Protein AF-0000000082558695 (afdb_homodimer)

InterPro domains:
  IPR004045 Glutathione S-transferase, N-terminal [PF02798] (1-76)
  IPR004045 Glutathione S-transferase, N-terminal [PS50404] (1-82)
  IPR004046 Glutathione S-transferase, C-terminal [PF00043] (114-203)
  IPR010987 Glutathione S-transferase, C-terminal-like [PS50405] (90-215)
  IPR034347 Glutathione S-transferases Phi, C-terminal [cd03187] (92-207)
  IPR036249 Thioredoxin-like superfamily [SSF52833] (1-81)
  IPR036282 Glutathione S-transferase, C-terminal domain superfamily [SSF47616] (89-208)
  IPR040079 Glutathione transferase family [SFLDS00019] (1-212)

Structure (mmCIF, N/CA/C/O backbone):
data_AF-0000000082558695-model_v1
#
loop_
_entity.id
_entity.type
_entity.pdbx_description
1 polymer 'glutathione transferase'
#
loop_
_atom_site.group_PDB
_atom_site.id
_atom_site.type_symbol
_atom_site.label_atom_id
_atom_site.label_alt_id
_atom_site.label_comp_id
_atom_site.label_asym_id
_atom_site.label_entity_id
_atom_site.label_seq_id
_atom_site.pdbx_PDB_ins_code
_atom_site.Cartn_x
_atom_site.Cartn_y
_atom_site.Cartn_z
_atom_site.occupancy
_atom_site.B_iso_or_equiv
_atom_site.auth_seq_id
_atom_site.auth_comp_id
_atom_site.auth_asym_id
_atom_site.auth_atom_id
_atom_site.pdbx_PDB_model_num
ATOM 1 N N . MET A 1 1 ? 8.375 -28.141 7.137 1 71.88 1 MET A N 1
ATOM 2 C CA . MET A 1 1 ? 7.066 -28.047 7.773 1 71.88 1 MET A CA 1
ATOM 3 C C . MET A 1 1 ? 6.145 -27.125 6.98 1 71.88 1 MET A C 1
ATOM 5 O O . MET A 1 1 ? 6.613 -26.234 6.273 1 71.88 1 MET A O 1
ATOM 9 N N . ALA A 1 2 ? 4.77 -27.406 7.039 1 90.31 2 ALA A N 1
ATOM 10 C CA . ALA A 1 2 ? 3.795 -26.609 6.293 1 90.31 2 ALA A CA 1
ATOM 11 C C . ALA A 1 2 ? 3.707 -25.203 6.844 1 90.31 2 ALA A C 1
ATOM 13 O O . ALA A 1 2 ? 3.92 -24.969 8.039 1 90.31 2 ALA A O 1
ATOM 14 N N . MET A 1 3 ? 3.502 -24.188 5.957 1 98.06 3 MET A N 1
ATOM 15 C CA . MET A 1 3 ? 3.24 -22.812 6.387 1 98.06 3 MET A CA 1
ATOM 16 C C . MET A 1 3 ? 2 -22.75 7.273 1 98.06 3 MET A C 1
ATOM 18 O O . MET A 1 3 ? 1.035 -23.484 7.051 1 98.06 3 MET A O 1
ATOM 22 N N . LYS A 1 4 ? 2.096 -21.891 8.344 1 98.81 4 LYS A N 1
ATOM 23 C CA . LYS A 1 4 ? 0.948 -21.609 9.203 1 98.81 4 LYS A CA 1
ATOM 24 C C . LYS A 1 4 ? 0.427 -20.188 9 1 98.81 4 LYS A C 1
ATOM 26 O O . LYS A 1 4 ? 1.187 -19.234 9.086 1 98.81 4 LYS A O 1
ATOM 31 N N . LEU A 1 5 ? -0.828 -20.141 8.664 1 98.88 5 LEU A N 1
ATOM 32 C CA . LEU A 1 5 ? -1.494 -18.844 8.484 1 98.88 5 LEU A CA 1
ATOM 33 C C . LEU A 1 5 ? -2.463 -18.578 9.633 1 98.88 5 LEU A C 1
ATOM 35 O O . LEU A 1 5 ? -3.484 -19.25 9.766 1 98.88 5 LEU A O 1
ATOM 39 N N . TYR A 1 6 ? -2.141 -17.594 10.461 1 98.94 6 TYR A N 1
ATOM 40 C CA . TYR A 1 6 ? -2.998 -17.203 11.57 1 98.94 6 TYR A CA 1
ATOM 41 C C . TYR A 1 6 ? -4.031 -16.172 11.117 1 98.94 6 TYR A C 1
ATOM 43 O O . TYR A 1 6 ? -3.676 -15.141 10.547 1 98.94 6 TYR A O 1
ATOM 51 N N . GLY A 1 7 ? -5.258 -16.422 11.289 1 98.44 7 GLY A N 1
ATOM 52 C CA . GLY A 1 7 ? -6.344 -15.531 10.914 1 98.44 7 GLY A CA 1
ATOM 53 C C . GLY A 1 7 ? -7.707 -16.203 10.938 1 98.44 7 GLY A C 1
ATOM 54 O O . GLY A 1 7 ? -7.906 -17.172 11.672 1 98.44 7 GLY A O 1
ATOM 55 N N . VAL A 1 8 ? -8.68 -15.57 10.359 1 97.81 8 VAL A N 1
ATOM 56 C CA . VAL A 1 8 ? -10.016 -16.109 10.164 1 97.81 8 VAL A CA 1
ATOM 57 C C . VAL A 1 8 ? -10.43 -15.961 8.703 1 97.81 8 VAL A C 1
ATOM 59 O O . VAL A 1 8 ? -10.086 -14.969 8.055 1 97.81 8 VAL A O 1
ATOM 62 N N . PRO A 1 9 ? -11.133 -16.906 8.188 1 96.19 9 PRO A N 1
ATOM 63 C CA . PRO A 1 9 ? -11.445 -16.906 6.758 1 96.19 9 PRO A CA 1
ATOM 64 C C . PRO A 1 9 ? -12.25 -15.68 6.324 1 96.19 9 PRO A C 1
ATOM 66 O O . PRO A 1 9 ? -12.133 -15.234 5.18 1 96.19 9 PRO A O 1
ATOM 69 N N . MET A 1 10 ? -13.031 -15.078 7.215 1 96.06 10 MET A N 1
ATOM 70 C CA . MET A 1 10 ? -13.898 -13.969 6.828 1 96.06 10 MET A CA 1
ATOM 71 C C . MET A 1 10 ? -13.109 -12.672 6.73 1 96.06 10 MET A C 1
ATOM 73 O O . MET A 1 10 ? -13.594 -11.688 6.172 1 96.06 10 MET A O 1
ATOM 77 N N . SER A 1 11 ? -11.945 -12.672 7.355 1 97.31 11 SER A N 1
ATOM 78 C CA . SER A 1 11 ? -11.094 -11.5 7.254 1 97.31 11 SER A CA 1
ATOM 79 C C . SER A 1 11 ? -10.656 -11.25 5.812 1 97.31 11 SER A C 1
ATOM 81 O O . SER A 1 11 ? -10.125 -12.148 5.156 1 97.31 11 SER A O 1
ATOM 83 N N . THR A 1 12 ? -10.859 -10.055 5.332 1 97.94 12 THR A N 1
ATOM 84 C CA . THR A 1 12 ? -10.477 -9.703 3.967 1 97.94 12 THR A CA 1
ATOM 85 C C . THR A 1 12 ? -8.977 -9.906 3.752 1 97.94 12 THR A C 1
ATOM 87 O O . THR A 1 12 ? -8.562 -10.398 2.701 1 97.94 12 THR A O 1
ATOM 90 N N . CYS A 1 13 ? -8.18 -9.57 4.754 1 98.56 13 CYS A N 1
ATOM 91 C CA . CYS A 1 13 ? -6.734 -9.68 4.621 1 98.56 13 CYS A CA 1
ATOM 92 C C . CYS A 1 13 ? -6.289 -11.141 4.684 1 98.56 13 CYS A C 1
ATOM 94 O O . CYS A 1 13 ? -5.371 -11.539 3.967 1 98.56 13 CYS A O 1
ATOM 96 N N . THR A 1 14 ? -6.918 -11.922 5.535 1 98.69 14 THR A N 1
ATOM 97 C CA . THR A 1 14 ? -6.609 -13.352 5.59 1 98.69 14 THR A CA 1
ATOM 98 C C . THR A 1 14 ? -7.004 -14.039 4.289 1 98.69 14 THR A C 1
ATOM 100 O O . THR A 1 14 ? -6.234 -14.828 3.744 1 98.69 14 THR A O 1
ATOM 103 N N . SER A 1 15 ? -8.18 -13.719 3.787 1 98.5 15 SER A N 1
ATOM 104 C CA . SER A 1 15 ? -8.664 -14.344 2.561 1 98.5 15 SER A CA 1
ATOM 105 C C . SER A 1 15 ? -7.789 -13.969 1.369 1 98.5 15 SER A C 1
ATOM 107 O O . SER A 1 15 ? -7.613 -14.773 0.448 1 98.5 15 SER A O 1
ATOM 109 N N . ARG A 1 16 ? -7.23 -12.773 1.358 1 98.75 16 ARG A N 1
ATOM 110 C CA . ARG A 1 16 ? -6.281 -12.375 0.321 1 98.75 16 ARG A CA 1
ATOM 111 C C . ARG A 1 16 ? -5.098 -13.344 0.267 1 98.75 16 ARG A C 1
ATOM 113 O O . ARG A 1 16 ? -4.719 -13.805 -0.81 1 98.75 16 ARG A O 1
ATOM 120 N N . VAL A 1 17 ? -4.555 -13.641 1.4 1 98.88 17 VAL A N 1
ATOM 121 C CA . VAL A 1 17 ? -3.404 -14.531 1.499 1 98.88 17 VAL A CA 1
ATOM 122 C C . VAL A 1 17 ? -3.814 -15.953 1.121 1 98.88 17 VAL A C 1
ATOM 124 O O . VAL A 1 17 ? -3.1 -16.641 0.386 1 98.88 17 VAL A O 1
ATOM 127 N N . MET A 1 18 ? -4.996 -16.359 1.566 1 98.75 18 MET A N 1
ATOM 128 C CA . MET A 1 18 ? -5.473 -17.703 1.245 1 98.75 18 MET A CA 1
ATOM 129 C C . MET A 1 18 ? -5.664 -17.859 -0.259 1 98.75 18 MET A C 1
ATOM 131 O O . MET A 1 18 ? -5.293 -18.891 -0.829 1 98.75 18 MET A O 1
ATOM 135 N N . ALA A 1 19 ? -6.242 -16.875 -0.891 1 98.69 19 ALA A N 1
ATOM 136 C CA . ALA A 1 19 ? -6.406 -16.922 -2.342 1 98.69 19 ALA A CA 1
ATOM 137 C C . ALA A 1 19 ? -5.066 -17.125 -3.039 1 98.69 19 ALA A C 1
ATOM 139 O O . ALA A 1 19 ? -4.957 -17.922 -3.977 1 98.69 19 ALA A O 1
ATOM 140 N N . CYS A 1 20 ? -4.047 -16.406 -2.592 1 98.75 20 CYS A N 1
ATOM 141 C CA . CYS A 1 20 ? -2.707 -16.5 -3.158 1 98.75 20 CYS A CA 1
ATOM 142 C C . CYS A 1 20 ? -2.131 -17.906 -2.941 1 98.75 20 CYS A C 1
ATOM 144 O O . CYS A 1 20 ? -1.594 -18.5 -3.869 1 98.75 20 CYS A O 1
ATOM 146 N N . LEU A 1 21 ? -2.268 -18.406 -1.718 1 98.62 21 LEU A N 1
ATOM 147 C CA . LEU A 1 21 ? -1.756 -19.734 -1.384 1 98.62 21 LEU A CA 1
ATOM 148 C C . LEU A 1 21 ? -2.422 -20.812 -2.238 1 98.62 21 LEU A C 1
ATOM 150 O O . LEU A 1 21 ? -1.749 -21.703 -2.756 1 98.62 21 LEU A O 1
ATOM 154 N N . HIS A 1 22 ? -3.701 -20.688 -2.42 1 98.38 22 HIS A N 1
ATOM 155 C CA . HIS A 1 22 ? -4.434 -21.641 -3.248 1 98.38 22 HIS A CA 1
ATOM 156 C C . HIS A 1 22 ? -4.016 -21.531 -4.711 1 98.38 22 HIS A C 1
ATOM 158 O O . HIS A 1 22 ? -3.848 -22.547 -5.387 1 98.38 22 HIS A O 1
ATOM 164 N N . GLU A 1 23 ? -3.883 -20.297 -5.18 1 98.31 23 GLU A N 1
ATOM 165 C CA . GLU A 1 23 ? -3.482 -20.094 -6.566 1 98.31 23 GLU A CA 1
ATOM 166 C C . GLU A 1 23 ? -2.119 -20.719 -6.844 1 98.31 23 GLU A C 1
ATOM 168 O O . GLU A 1 23 ? -1.857 -21.188 -7.957 1 98.31 23 GLU A O 1
ATOM 173 N N . LYS A 1 24 ? -1.271 -20.734 -5.836 1 98.12 24 LYS A N 1
ATOM 174 C CA . LYS A 1 24 ? 0.089 -21.25 -5.984 1 98.12 24 LYS A CA 1
ATOM 175 C C . LYS A 1 24 ? 0.154 -22.734 -5.68 1 98.12 24 LYS A C 1
ATOM 177 O O . LYS A 1 24 ? 1.194 -23.375 -5.867 1 98.12 24 LYS A O 1
ATOM 182 N N . GLY A 1 25 ? -0.916 -23.25 -5.195 1 97 25 GLY A N 1
ATOM 183 C CA . GLY A 1 25 ? -0.945 -24.656 -4.832 1 97 25 GLY A CA 1
ATOM 184 C C . GLY A 1 25 ? -0.106 -24.969 -3.609 1 97 25 GLY A C 1
ATOM 185 O O . GLY A 1 25 ? 0.414 -26.078 -3.479 1 97 25 GLY A O 1
ATOM 186 N N . ALA A 1 26 ? 0.075 -24.031 -2.795 1 97.12 26 ALA A N 1
ATOM 187 C CA . ALA A 1 26 ? 0.913 -24.203 -1.611 1 97.12 26 ALA A CA 1
ATOM 188 C C . ALA A 1 26 ? 0.121 -24.828 -0.464 1 97.12 26 ALA A C 1
ATOM 190 O O . ALA A 1 26 ? -1.045 -24.484 -0.251 1 97.12 26 ALA A O 1
ATOM 191 N N . ASP A 1 27 ? 0.733 -25.734 0.207 1 96.06 27 ASP A N 1
ATOM 192 C CA . ASP A 1 27 ? 0.145 -26.297 1.418 1 96.06 27 ASP A CA 1
ATOM 193 C C . ASP A 1 27 ? 0.304 -25.344 2.6 1 96.06 27 ASP A C 1
ATOM 195 O O . ASP A 1 27 ? 1.358 -24.734 2.77 1 96.06 27 ASP A O 1
ATOM 199 N N . PHE A 1 28 ? -0.799 -25.266 3.324 1 98.12 28 PHE A N 1
ATOM 200 C CA . PHE A 1 28 ? -0.736 -24.438 4.527 1 98.12 28 PHE A CA 1
ATOM 201 C C . PHE A 1 28 ? -1.778 -24.891 5.547 1 98.12 28 PHE A C 1
ATOM 203 O O . PHE A 1 28 ? -2.738 -25.578 5.195 1 98.12 28 PHE A O 1
ATOM 210 N N . GLU A 1 29 ? -1.526 -24.578 6.762 1 98.38 29 GLU A N 1
ATOM 211 C CA . GLU A 1 29 ? -2.469 -24.75 7.863 1 98.38 29 GLU A CA 1
ATOM 212 C C . GLU A 1 29 ? -3.061 -23.422 8.297 1 98.38 29 GLU A C 1
ATOM 214 O O . GLU A 1 29 ? -2.324 -22.484 8.602 1 98.38 29 GLU A O 1
ATOM 219 N N . LEU A 1 30 ? -4.379 -23.312 8.312 1 98.12 30 LEU A N 1
ATOM 220 C CA . LEU A 1 30 ? -5.035 -22.141 8.883 1 98.12 30 LEU A CA 1
ATOM 221 C C . LEU A 1 30 ? -5.199 -22.281 10.391 1 98.12 30 LEU A C 1
ATOM 223 O O . LEU A 1 30 ? -5.809 -23.25 10.859 1 98.12 30 LEU A O 1
ATOM 227 N N . VAL A 1 31 ? -4.629 -21.406 11.133 1 98.62 31 VAL A N 1
ATOM 228 C CA . VAL A 1 31 ? -4.723 -21.375 12.586 1 98.62 31 VAL A CA 1
ATOM 229 C C . VAL A 1 31 ? -5.68 -20.266 13.023 1 98.62 31 VAL A C 1
ATOM 231 O O . VAL A 1 31 ? -5.336 -19.078 12.977 1 98.62 31 VAL A O 1
ATOM 234 N N . PRO A 1 32 ? -6.832 -20.625 13.477 1 98.12 32 PRO A N 1
ATOM 235 C CA . PRO A 1 32 ? -7.832 -19.609 13.805 1 98.12 32 PRO A CA 1
ATOM 236 C C . PRO A 1 32 ? -7.395 -18.703 14.945 1 98.12 32 PRO A C 1
ATOM 238 O O . PRO A 1 32 ? -6.762 -19.156 15.898 1 98.12 32 PRO A O 1
ATOM 241 N N . VAL A 1 33 ? -7.637 -17.453 14.781 1 98.38 33 VAL A N 1
ATOM 242 C CA . VAL A 1 33 ? -7.445 -16.438 15.805 1 98.38 33 VAL A CA 1
ATOM 243 C C . VAL A 1 33 ? -8.797 -15.969 16.328 1 98.38 33 VAL A C 1
ATOM 245 O O . VAL A 1 33 ? -9.68 -15.586 15.555 1 98.38 33 VAL A O 1
ATOM 248 N N . ASN A 1 34 ? -9.039 -16.016 17.641 1 97.69 34 ASN A N 1
ATOM 249 C CA . ASN A 1 34 ? -10.305 -15.602 18.234 1 97.69 34 ASN A CA 1
ATOM 250 C C . ASN A 1 34 ? -10.367 -14.086 18.422 1 97.69 34 ASN A C 1
ATOM 252 O O . ASN A 1 34 ? -9.977 -13.562 19.453 1 97.69 34 ASN A O 1
ATOM 256 N N . LEU A 1 35 ? -10.969 -13.445 17.469 1 95.19 35 LEU A N 1
ATOM 257 C CA . LEU A 1 35 ? -11.039 -11.992 17.516 1 95.19 35 LEU A CA 1
ATOM 258 C C . LEU A 1 35 ? -12.008 -11.523 18.594 1 95.19 35 LEU A C 1
ATOM 260 O O . LEU A 1 35 ? -11.844 -10.438 19.156 1 95.19 35 LEU A O 1
ATOM 264 N N . GLY A 1 36 ? -12.992 -12.305 18.797 1 93.56 36 GLY A N 1
ATOM 265 C CA . GLY A 1 36 ? -13.984 -11.945 19.812 1 93.56 36 GLY A CA 1
ATOM 266 C C . GLY A 1 36 ? -13.383 -11.758 21.188 1 93.56 36 GLY A C 1
ATOM 267 O O . GLY A 1 36 ? -13.797 -10.867 21.938 1 93.56 36 GLY A O 1
ATOM 268 N N . THR A 1 37 ? -12.367 -12.523 21.547 1 96.38 37 THR A N 1
ATOM 269 C CA . THR A 1 37 ? -11.719 -12.438 22.844 1 96.38 37 THR A CA 1
ATOM 270 C C . THR A 1 37 ? -10.531 -11.477 22.812 1 96.38 37 THR A C 1
ATOM 272 O O . THR A 1 37 ? -9.859 -11.266 23.812 1 96.38 37 THR A O 1
ATOM 275 N N . GLY A 1 38 ? -10.25 -10.977 21.641 1 97.25 38 GLY A N 1
ATOM 276 C CA . GLY A 1 38 ? -9.109 -10.086 21.484 1 97.25 38 GLY A CA 1
ATOM 277 C C . GLY A 1 38 ? -7.781 -10.82 21.469 1 97.25 38 GLY A C 1
ATOM 278 O O . GLY A 1 38 ? -6.75 -10.25 21.859 1 97.25 38 GLY A O 1
ATOM 279 N N . GLU A 1 39 ? -7.785 -12 21.094 1 98.31 39 GLU A N 1
ATOM 280 C CA . GLU A 1 39 ? -6.57 -12.805 21.062 1 98.31 39 GLU A CA 1
ATOM 281 C C . GLU A 1 39 ? -5.457 -12.094 20.297 1 98.31 39 GLU A C 1
ATOM 283 O O . GLU A 1 39 ? -4.293 -12.141 20.688 1 98.31 39 GLU A O 1
ATOM 288 N N . HIS A 1 40 ? -5.805 -11.391 19.234 1 98.12 40 HIS A N 1
ATOM 289 C CA . HIS A 1 40 ? -4.84 -10.703 18.375 1 98.12 40 HIS A CA 1
ATOM 290 C C . HIS A 1 40 ? -4.262 -9.477 19.062 1 98.12 40 HIS A C 1
ATOM 292 O O . HIS A 1 40 ? -3.309 -8.875 18.562 1 98.12 40 HIS A O 1
ATOM 298 N N . LYS A 1 41 ? -4.781 -9.156 20.219 1 98.06 41 LYS A N 1
ATOM 299 C CA . LYS A 1 41 ? -4.309 -8 20.969 1 98.06 41 LYS A CA 1
ATOM 300 C C . LYS A 1 41 ? -3.51 -8.43 22.188 1 98.06 41 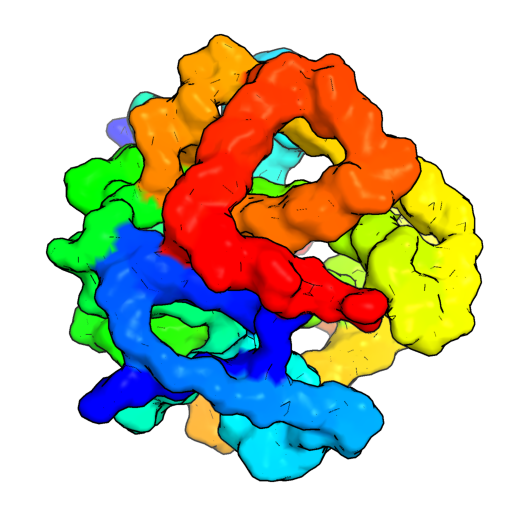LYS A C 1
ATOM 302 O O . LYS A 1 41 ? -3.023 -7.586 22.953 1 98.06 41 LYS A O 1
ATOM 307 N N . GLN A 1 42 ? -3.367 -9.688 22.438 1 98.25 42 GLN A N 1
ATOM 308 C CA . GLN A 1 42 ? -2.676 -10.219 23.594 1 98.25 42 GLN A CA 1
ATOM 309 C C . GLN A 1 42 ? -1.203 -10.484 23.297 1 98.25 42 GLN A C 1
ATOM 311 O O . GLN A 1 42 ? -0.83 -10.695 22.141 1 98.25 42 GLN A O 1
ATOM 316 N N . PRO A 1 43 ? -0.387 -10.57 24.281 1 97.69 43 PRO A N 1
ATOM 317 C CA . PRO A 1 43 ? 1.069 -10.602 24.125 1 97.69 43 PRO A CA 1
ATOM 318 C C . PRO A 1 43 ? 1.544 -11.742 23.234 1 97.69 43 PRO A C 1
ATOM 320 O O . PRO A 1 43 ? 2.41 -11.547 22.391 1 97.69 43 PRO A O 1
ATOM 323 N N . PRO A 1 44 ? 0.975 -12.945 23.375 1 97.88 44 PRO A N 1
ATOM 324 C CA . PRO A 1 44 ? 1.474 -14.023 22.5 1 97.88 44 PRO A CA 1
ATOM 325 C C . PRO A 1 44 ? 1.311 -13.703 21.016 1 97.88 44 PRO A C 1
ATOM 327 O O . PRO A 1 44 ? 2.195 -14.008 20.219 1 97.88 44 PRO A O 1
ATOM 330 N N . PHE A 1 45 ? 0.162 -13.07 20.656 1 98.62 45 PHE A N 1
ATOM 331 C CA . PHE A 1 45 ? -0.049 -12.719 19.25 1 98.62 45 PHE A CA 1
ATOM 332 C C . PHE A 1 45 ? 0.735 -11.461 18.875 1 98.62 45 PHE A C 1
ATOM 334 O O . PHE A 1 45 ? 1.259 -11.359 17.766 1 98.62 45 PHE A O 1
ATOM 341 N N . LEU A 1 46 ? 0.829 -10.516 19.828 1 98.19 46 LEU A N 1
ATOM 342 C CA . LEU A 1 46 ? 1.564 -9.281 19.578 1 98.19 46 LEU A CA 1
ATOM 343 C C . LEU A 1 46 ? 3.043 -9.562 19.344 1 98.19 46 LEU A C 1
ATOM 345 O O . LEU A 1 46 ? 3.732 -8.781 18.688 1 98.19 46 LEU A O 1
ATOM 349 N N . SER A 1 47 ? 3.566 -10.68 19.812 1 97.56 47 SER A N 1
ATOM 350 C CA . SER A 1 47 ? 4.941 -11.094 19.547 1 97.56 47 SER A CA 1
ATOM 351 C C . SER A 1 47 ? 5.117 -11.5 18.078 1 97.56 47 SER A C 1
ATOM 353 O O . SER A 1 47 ? 6.238 -11.5 17.562 1 97.56 47 SER A O 1
ATOM 355 N N . LYS A 1 48 ? 4 -11.859 17.406 1 98 48 LYS A N 1
ATOM 356 C CA . LYS A 1 48 ? 4.02 -12.234 16 1 98 48 LYS A CA 1
ATOM 357 C C . LYS A 1 48 ? 3.766 -11.023 15.102 1 98 48 LYS A C 1
ATOM 359 O O . LYS A 1 48 ? 4.391 -10.883 14.055 1 98 48 LYS A O 1
ATOM 364 N N . ASN A 1 49 ? 2.875 -10.195 15.477 1 98.62 49 ASN A N 1
ATOM 365 C CA . ASN A 1 49 ? 2.516 -8.961 14.797 1 98.62 49 ASN A CA 1
ATOM 366 C C . ASN A 1 49 ? 2.309 -7.816 15.789 1 98.62 49 ASN A C 1
ATOM 368 O O . ASN A 1 49 ? 1.242 -7.699 16.391 1 98.62 49 ASN A O 1
ATOM 372 N N . PRO A 1 50 ? 3.246 -6.914 15.906 1 98.44 50 PRO A N 1
ATOM 373 C CA . PRO A 1 50 ? 3.203 -5.879 16.938 1 98.44 50 PRO A CA 1
ATOM 374 C C . PRO A 1 50 ? 2.064 -4.883 16.734 1 98.44 50 PRO A C 1
ATOM 376 O O . PRO A 1 50 ? 1.775 -4.074 17.625 1 98.44 50 PRO A O 1
ATOM 379 N N . PHE A 1 51 ? 1.395 -4.93 15.625 1 98.56 51 PHE A N 1
ATOM 380 C CA . PHE A 1 51 ? 0.272 -4.031 15.375 1 98.56 51 PHE A CA 1
ATOM 381 C C . PHE A 1 51 ? -1.044 -4.688 15.781 1 98.56 51 PHE A C 1
ATOM 383 O O . PHE A 1 51 ? -2.104 -4.062 15.703 1 98.56 51 PHE A O 1
ATOM 390 N N . GLY A 1 52 ? -0.975 -6.012 16.172 1 98.5 52 GLY A N 1
ATOM 391 C CA . GLY A 1 52 ? -2.154 -6.703 16.672 1 98.5 52 GLY A CA 1
ATOM 392 C C . GLY A 1 52 ? -3.211 -6.918 15.602 1 98.5 52 GLY A C 1
ATOM 393 O O . GLY A 1 52 ? -4.406 -6.805 15.875 1 98.5 52 GLY A O 1
ATOM 394 N N . GLN A 1 53 ? -2.758 -7.199 14.414 1 98.19 53 GLN A N 1
ATOM 395 C CA . GLN A 1 53 ? -3.668 -7.43 13.297 1 98.19 53 GLN A CA 1
ATOM 396 C C . GLN A 1 53 ? -3.43 -8.797 12.664 1 98.19 53 GLN A C 1
ATOM 398 O O . GLN A 1 53 ? -2.34 -9.367 12.789 1 98.19 53 GLN A O 1
ATOM 403 N N . ILE A 1 54 ? -4.422 -9.352 12.094 1 98.62 54 ILE A N 1
ATOM 404 C CA . ILE A 1 54 ? -4.297 -10.555 11.281 1 98.62 54 ILE A CA 1
ATOM 405 C C . ILE A 1 54 ? -4.27 -10.18 9.797 1 98.62 54 ILE A C 1
ATOM 407 O O . ILE A 1 54 ? -4.738 -9.109 9.414 1 98.62 54 ILE A O 1
ATOM 411 N N . PRO A 1 55 ? -3.652 -11.023 8.938 1 98.81 55 PRO A N 1
ATOM 412 C CA . PRO A 1 55 ? -3.076 -12.344 9.203 1 98.81 55 PRO A CA 1
ATOM 413 C C . PRO A 1 55 ? -1.606 -12.273 9.609 1 98.81 55 PRO A C 1
ATOM 415 O O . PRO A 1 55 ? -0.985 -11.211 9.516 1 98.81 55 PRO A O 1
ATOM 418 N N . VAL A 1 56 ? -1.11 -13.328 10.148 1 98.94 56 VAL A N 1
ATOM 419 C CA . VAL A 1 56 ? 0.31 -13.625 10.32 1 98.94 56 VAL A CA 1
ATOM 420 C C . VAL A 1 56 ? 0.656 -14.938 9.625 1 98.94 56 VAL A C 1
ATOM 422 O O . VAL A 1 56 ? -0.094 -15.914 9.719 1 98.94 56 VAL A O 1
ATOM 425 N N . LEU A 1 57 ? 1.73 -14.984 8.898 1 98.94 57 LEU A N 1
ATOM 426 C CA . LEU A 1 57 ? 2.242 -16.219 8.305 1 98.94 57 LEU A CA 1
ATOM 427 C C . LEU A 1 57 ? 3.537 -16.641 8.984 1 98.94 57 LEU A C 1
ATOM 429 O O . LEU A 1 57 ? 4.461 -15.844 9.141 1 98.94 57 LEU A O 1
ATOM 433 N N . GLU A 1 58 ? 3.611 -17.844 9.43 1 98.75 58 GLU A N 1
ATOM 434 C CA . GLU A 1 58 ? 4.852 -18.453 9.891 1 98.75 58 GLU A CA 1
ATOM 435 C C . GLU A 1 58 ? 5.336 -19.516 8.914 1 98.75 58 GLU A C 1
ATOM 437 O O . GLU A 1 58 ? 4.578 -20.406 8.523 1 98.75 58 GLU A O 1
ATOM 442 N N . ASP A 1 59 ? 6.527 -19.438 8.453 1 98.31 59 ASP A N 1
ATOM 443 C CA . ASP A 1 59 ? 7.234 -20.391 7.605 1 98.31 59 ASP A CA 1
ATOM 444 C C . ASP A 1 59 ? 8.617 -20.703 8.172 1 98.31 59 ASP A C 1
ATOM 446 O O . ASP A 1 59 ? 9.594 -20.016 7.852 1 98.31 59 ASP A O 1
ATOM 450 N N . GLY A 1 60 ? 8.789 -21.828 8.898 1 96.25 60 GLY A N 1
ATOM 451 C CA . GLY A 1 60 ? 10.016 -22.078 9.641 1 96.25 60 GLY A CA 1
ATOM 452 C C . GLY A 1 60 ? 10.312 -21 10.664 1 96.25 60 GLY A C 1
ATOM 453 O O . GLY A 1 60 ? 9.477 -20.703 11.523 1 96.25 60 GLY A O 1
ATOM 454 N N . ASP A 1 61 ? 11.422 -20.344 10.539 1 95.56 61 ASP A N 1
ATOM 455 C CA . ASP A 1 61 ? 11.82 -19.328 11.5 1 95.56 61 ASP A CA 1
ATOM 456 C C . ASP A 1 61 ? 11.391 -17.938 11.023 1 95.56 61 ASP A C 1
ATOM 458 O O . ASP A 1 61 ? 11.734 -16.922 11.648 1 95.56 61 ASP A O 1
ATOM 462 N N . LEU A 1 62 ? 10.641 -17.922 9.953 1 97.56 62 LEU A N 1
ATOM 463 C CA . LEU A 1 62 ? 10.188 -16.641 9.398 1 97.56 62 LEU A CA 1
ATOM 464 C C . LEU A 1 62 ? 8.75 -16.359 9.812 1 97.56 62 LEU A C 1
ATOM 466 O O . LEU A 1 62 ? 7.875 -17.219 9.688 1 97.56 62 LEU A O 1
ATOM 470 N N . THR A 1 63 ? 8.492 -15.188 10.367 1 98.5 63 THR A N 1
ATOM 471 C CA . THR A 1 63 ? 7.164 -14.688 10.703 1 98.5 63 THR A CA 1
ATOM 472 C C . THR A 1 63 ? 6.863 -13.391 9.961 1 98.5 63 THR A C 1
ATOM 474 O O . THR A 1 63 ? 7.637 -12.43 10.039 1 98.5 63 THR A O 1
ATOM 477 N N . LEU A 1 64 ? 5.793 -13.422 9.234 1 98.81 64 LEU A N 1
ATOM 478 C CA . LEU A 1 64 ? 5.426 -12.266 8.414 1 98.81 64 LEU A CA 1
ATOM 479 C C . LEU A 1 64 ? 4.016 -11.797 8.75 1 98.81 64 LEU A C 1
ATOM 481 O O . LEU A 1 64 ? 3.135 -12.609 9.047 1 98.81 64 LEU A O 1
ATOM 485 N N . TYR A 1 65 ? 3.867 -10.492 8.719 1 98.5 65 TYR A N 1
ATOM 486 C CA . TYR A 1 65 ? 2.543 -9.883 8.711 1 98.5 65 TYR A CA 1
ATOM 487 C C . TYR A 1 65 ? 2.398 -8.906 7.543 1 98.5 65 TYR A C 1
ATOM 489 O O . TYR A 1 65 ? 3.289 -8.812 6.695 1 98.5 65 TYR A O 1
ATOM 497 N N . GLU A 1 66 ? 1.207 -8.25 7.484 1 98.5 66 GLU A N 1
ATOM 498 C CA . GLU A 1 66 ? 0.81 -7.5 6.301 1 98.5 66 GLU A CA 1
ATOM 499 C C . GLU A 1 66 ? 0.44 -8.43 5.152 1 98.5 66 GLU A C 1
ATOM 501 O O . GLU A 1 66 ? 1.314 -9.047 4.539 1 98.5 66 GLU A O 1
ATOM 506 N N . SER A 1 67 ? -0.842 -8.477 4.805 1 98.81 67 SER A N 1
ATOM 507 C CA . SER A 1 67 ? -1.343 -9.469 3.861 1 98.81 67 SER A CA 1
ATOM 508 C C . SER A 1 67 ? -0.667 -9.336 2.502 1 98.81 67 SER A C 1
ATOM 510 O O . SER A 1 67 ? -0.332 -10.336 1.864 1 98.81 67 SER A O 1
ATOM 512 N N . ARG A 1 68 ? -0.382 -8.102 2.039 1 98.81 68 ARG A N 1
ATOM 513 C CA . ARG A 1 68 ? 0.21 -7.902 0.72 1 98.81 68 ARG A CA 1
ATOM 514 C C . ARG A 1 68 ? 1.695 -8.25 0.728 1 98.81 68 ARG A C 1
ATOM 516 O O . ARG A 1 68 ? 2.238 -8.695 -0.283 1 98.81 68 ARG A O 1
ATOM 523 N N . ALA A 1 69 ? 2.4 -8.078 1.871 1 98.81 69 ALA A N 1
ATOM 524 C CA . ALA A 1 69 ? 3.768 -8.57 2.006 1 98.81 69 ALA A CA 1
ATOM 525 C C . ALA A 1 69 ? 3.799 -10.102 2.002 1 98.81 69 ALA A C 1
ATOM 527 O O . ALA A 1 69 ? 4.68 -10.703 1.389 1 98.81 69 ALA A O 1
ATOM 528 N N . ILE A 1 70 ? 2.824 -10.711 2.652 1 98.88 70 ILE A N 1
ATOM 529 C CA . ILE A 1 70 ? 2.744 -12.164 2.717 1 98.88 70 ILE A CA 1
ATOM 530 C C . ILE A 1 70 ? 2.52 -12.734 1.315 1 98.88 70 ILE A C 1
ATOM 532 O O . ILE A 1 70 ? 3.182 -13.688 0.914 1 98.88 70 ILE A O 1
ATOM 536 N N . THR A 1 71 ? 1.599 -12.125 0.57 1 98.88 71 THR A N 1
ATOM 537 C CA . THR A 1 71 ? 1.343 -12.648 -0.767 1 98.88 71 THR A CA 1
ATOM 538 C C . THR A 1 71 ? 2.576 -12.492 -1.653 1 98.88 71 THR A C 1
ATOM 540 O O . THR A 1 71 ? 2.873 -13.367 -2.469 1 98.88 71 THR A O 1
ATOM 543 N N . ALA A 1 72 ? 3.295 -11.383 -1.543 1 98.38 72 ALA A N 1
ATOM 544 C CA . ALA A 1 72 ? 4.535 -11.211 -2.297 1 98.38 72 ALA A CA 1
ATOM 545 C C . ALA A 1 72 ? 5.547 -12.297 -1.945 1 98.38 72 ALA A C 1
ATOM 547 O O . ALA A 1 72 ? 6.199 -12.859 -2.83 1 98.38 72 ALA A O 1
ATOM 548 N N . TYR A 1 73 ? 5.68 -12.633 -0.672 1 98.56 73 TYR A N 1
ATOM 549 C CA . TYR A 1 73 ? 6.582 -13.68 -0.209 1 98.56 73 TYR A CA 1
ATOM 550 C C . TYR A 1 73 ? 6.184 -15.039 -0.788 1 98.56 73 TYR A C 1
ATOM 552 O O . TYR A 1 73 ? 7.027 -15.758 -1.323 1 98.56 73 TYR A O 1
ATOM 560 N N . VAL A 1 74 ? 4.93 -15.344 -0.744 1 98.5 74 VAL A N 1
ATOM 561 C CA . VAL A 1 74 ? 4.418 -16.625 -1.22 1 98.5 74 VAL A CA 1
ATOM 562 C C . VAL A 1 74 ? 4.66 -16.75 -2.723 1 98.5 74 VAL A C 1
ATOM 564 O O . VAL A 1 74 ? 5.086 -17.812 -3.199 1 98.5 74 VAL A O 1
ATOM 567 N N . ALA A 1 75 ? 4.395 -15.68 -3.426 1 97.81 75 ALA A N 1
ATOM 568 C CA . ALA A 1 75 ? 4.586 -15.703 -4.875 1 97.81 75 ALA A CA 1
ATOM 569 C C . ALA A 1 75 ? 6.051 -15.953 -5.227 1 97.81 75 ALA A C 1
ATOM 571 O O . ALA A 1 75 ? 6.352 -16.594 -6.234 1 97.81 75 ALA A O 1
ATOM 572 N N . GLU A 1 76 ? 6.938 -15.406 -4.43 1 96.44 76 GLU A N 1
ATOM 573 C CA . GLU A 1 76 ? 8.359 -15.609 -4.664 1 96.44 76 GLU A CA 1
ATOM 574 C C . GLU A 1 76 ? 8.789 -17.016 -4.27 1 96.44 76 GLU A C 1
ATOM 576 O O . GLU A 1 76 ? 9.492 -17.703 -5.023 1 96.44 76 GLU A O 1
ATOM 581 N N . LYS A 1 77 ? 8.375 -17.422 -3.148 1 96.06 77 LYS A N 1
ATOM 582 C CA . LYS A 1 77 ? 8.727 -18.75 -2.635 1 96.06 77 LYS A CA 1
ATOM 583 C C . LYS A 1 77 ? 8.234 -19.844 -3.566 1 96.06 77 LYS A C 1
ATOM 585 O O . LYS A 1 77 ? 8.938 -20.844 -3.793 1 96.06 77 LYS A O 1
ATOM 590 N N . CYS A 1 78 ? 7.078 -19.672 -4.07 1 97 78 CYS A N 1
ATOM 591 C CA . CYS A 1 78 ? 6.43 -20.672 -4.91 1 97 78 CYS A CA 1
ATOM 592 C C . CYS A 1 78 ? 6.445 -20.25 -6.375 1 97 78 CYS A C 1
ATOM 594 O O . CYS A 1 78 ? 5.477 -20.469 -7.102 1 97 78 CYS A O 1
ATOM 596 N N . LYS A 1 79 ? 7.492 -19.609 -6.754 1 95.19 79 LYS A N 1
ATOM 597 C CA . LYS A 1 79 ? 7.535 -19 -8.078 1 95.19 79 LYS A CA 1
ATOM 598 C C . LYS A 1 79 ? 7.43 -20.047 -9.18 1 95.19 79 LYS A C 1
ATOM 600 O O . LYS A 1 79 ? 6.988 -19.75 -10.289 1 95.19 79 LYS A O 1
ATOM 605 N N . ASP A 1 80 ? 7.746 -21.297 -8.875 1 95.94 80 ASP A N 1
ATOM 606 C CA . ASP A 1 80 ? 7.789 -22.344 -9.875 1 95.94 80 ASP A CA 1
ATOM 607 C C . ASP A 1 80 ? 6.531 -23.203 -9.82 1 95.94 80 ASP A C 1
ATOM 609 O O . ASP A 1 80 ? 6.418 -24.203 -10.547 1 95.94 80 ASP A O 1
ATOM 613 N N . THR A 1 81 ? 5.633 -22.906 -9 1 96.44 81 THR A N 1
ATOM 614 C CA . THR A 1 81 ? 4.406 -23.688 -8.867 1 96.44 81 THR A CA 1
ATOM 615 C C . THR A 1 81 ? 3.182 -22.781 -8.992 1 96.44 81 THR A C 1
ATOM 617 O O . THR A 1 81 ? 3.232 -21.609 -8.625 1 96.44 81 THR A O 1
ATOM 620 N N . GLY A 1 82 ? 2.154 -23.344 -9.578 1 97.44 82 GLY A N 1
ATOM 621 C CA . GLY A 1 82 ? 0.901 -22.609 -9.688 1 97.44 82 GLY A CA 1
ATOM 622 C C . GLY A 1 82 ? 0.964 -21.469 -10.688 1 97.44 82 GLY A C 1
ATOM 623 O O . GLY A 1 82 ? 1.797 -21.484 -11.594 1 97.44 82 GLY A O 1
ATOM 624 N N . THR A 1 83 ? 0.062 -20.578 -10.547 1 98 83 THR A N 1
ATOM 625 C CA . THR A 1 83 ? -0.083 -19.453 -11.469 1 98 83 THR A CA 1
ATOM 626 C C . THR A 1 83 ? 1.069 -18.469 -11.305 1 98 83 THR A C 1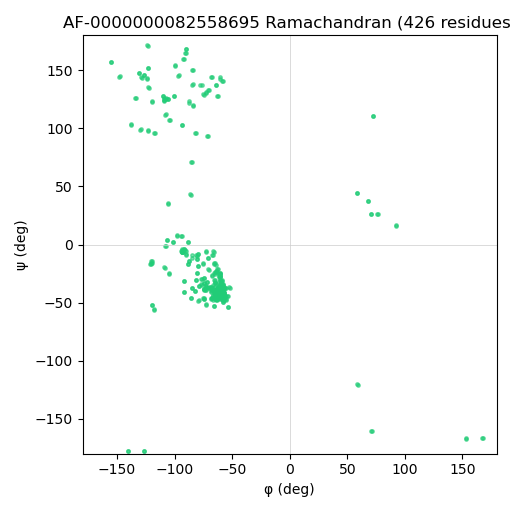
ATOM 628 O O . THR A 1 83 ? 1.478 -18.156 -10.188 1 98 83 THR A O 1
ATOM 631 N N . ASP A 1 84 ? 1.673 -18.031 -12.383 1 98.25 84 ASP A N 1
ATOM 632 C CA . ASP A 1 84 ? 2.691 -16.984 -12.352 1 98.25 84 ASP A CA 1
ATOM 633 C C . ASP A 1 84 ? 2.074 -15.625 -12.039 1 98.25 84 ASP A C 1
ATOM 635 O O . ASP A 1 84 ? 1.71 -14.875 -12.953 1 98.25 84 ASP A O 1
ATOM 639 N N . LEU A 1 85 ? 2.053 -15.266 -10.812 1 98.69 85 LEU A N 1
ATOM 640 C CA . LEU A 1 85 ? 1.261 -14.141 -10.336 1 98.69 85 LEU A CA 1
ATOM 641 C C . LEU A 1 85 ? 2.047 -12.836 -10.445 1 98.69 85 LEU A C 1
ATOM 643 O O . LEU A 1 85 ? 1.475 -11.75 -10.336 1 98.69 85 LEU A O 1
ATOM 647 N N . MET A 1 86 ? 3.314 -12.953 -10.648 1 98.44 86 MET A N 1
ATOM 648 C CA . MET A 1 86 ? 4.125 -11.742 -10.57 1 98.44 86 MET A CA 1
ATOM 649 C C . MET A 1 86 ? 4.836 -11.469 -11.891 1 98.44 86 MET A C 1
ATOM 651 O O . MET A 1 86 ? 5.363 -10.383 -12.109 1 98.44 86 MET A O 1
ATOM 655 N N . ARG A 1 87 ? 4.883 -12.469 -12.82 1 97.81 87 ARG A N 1
ATOM 656 C CA . ARG A 1 87 ? 5.48 -12.336 -14.148 1 97.81 87 ARG A CA 1
ATOM 657 C C . ARG A 1 87 ? 6.949 -11.938 -14.055 1 97.81 87 ARG A C 1
ATOM 659 O O . ARG A 1 87 ? 7.402 -11.047 -14.781 1 97.81 87 ARG A O 1
ATOM 666 N N . HIS A 1 88 ? 7.727 -12.531 -13.18 1 93.75 88 HIS A N 1
ATOM 667 C CA . HIS A 1 88 ? 9.094 -12.148 -12.867 1 93.75 88 HIS A CA 1
ATOM 668 C C . HIS A 1 88 ? 9.992 -12.25 -14.102 1 93.75 88 HIS A C 1
ATOM 670 O O . HIS A 1 88 ? 10.969 -11.516 -14.219 1 93.75 88 HIS A O 1
ATOM 676 N N . LYS A 1 89 ? 9.672 -13.094 -15.031 1 95.5 89 LYS A N 1
ATOM 677 C CA . LYS A 1 89 ? 10.539 -13.352 -16.172 1 95.5 89 LYS A CA 1
ATOM 678 C C . LYS A 1 89 ? 10.375 -12.273 -17.25 1 95.5 89 LYS A C 1
ATOM 680 O O . LYS A 1 89 ? 11.125 -12.234 -18.219 1 95.5 89 LYS A O 1
ATOM 685 N N . ASN A 1 90 ? 9.414 -11.406 -17.141 1 96.81 90 ASN A N 1
ATOM 686 C CA . ASN A 1 90 ? 9.164 -10.258 -18.016 1 96.81 90 ASN A CA 1
ATOM 687 C C . ASN A 1 90 ? 9.133 -8.953 -17.219 1 96.81 90 ASN A C 1
ATOM 689 O O . ASN A 1 90 ? 8.094 -8.57 -16.672 1 96.81 90 ASN A O 1
ATOM 693 N N . PRO A 1 91 ? 10.242 -8.242 -17.234 1 95.62 91 PRO A N 1
ATOM 694 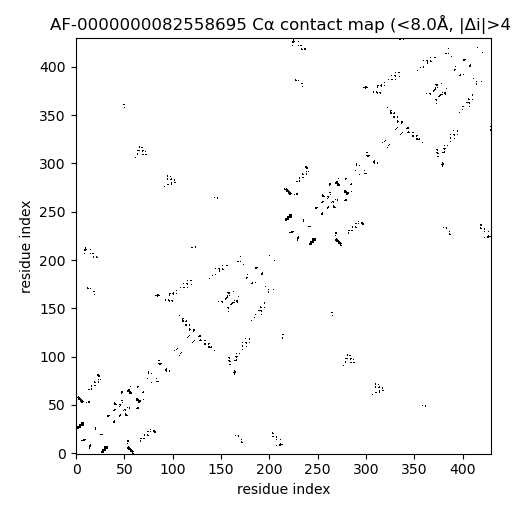C CA . PRO A 1 91 ? 10.383 -7.062 -16.375 1 95.62 91 PRO A CA 1
ATOM 695 C C . PRO A 1 91 ? 9.289 -6.027 -16.625 1 95.62 91 PRO A C 1
ATOM 697 O O . PRO A 1 91 ? 8.828 -5.371 -15.68 1 95.62 91 PRO A O 1
ATOM 700 N N . LYS A 1 92 ? 8.898 -5.887 -17.844 1 97.19 92 LYS A N 1
ATOM 701 C CA . LYS A 1 92 ? 7.848 -4.918 -18.156 1 97.19 92 LYS A CA 1
ATOM 702 C C . LYS A 1 92 ? 6.508 -5.348 -17.547 1 97.19 92 LYS A C 1
ATOM 704 O O . LYS A 1 92 ? 5.805 -4.539 -16.953 1 97.19 92 LYS A O 1
ATOM 709 N N . GLU A 1 93 ? 6.145 -6.617 -17.734 1 98.06 93 GLU A N 1
ATOM 710 C CA . GLU A 1 93 ? 4.91 -7.141 -17.156 1 98.06 93 GLU A CA 1
ATOM 711 C C . GLU A 1 93 ? 4.953 -7.094 -15.625 1 98.06 93 GLU A C 1
ATOM 713 O O . GLU A 1 93 ? 3.967 -6.738 -14.977 1 98.06 93 GLU A O 1
ATOM 718 N N . ALA A 1 94 ? 6.121 -7.453 -15.062 1 98.31 94 ALA A N 1
ATOM 719 C CA . ALA A 1 94 ? 6.281 -7.43 -13.617 1 98.31 94 ALA A CA 1
ATOM 720 C C . ALA A 1 94 ? 6.059 -6.023 -13.062 1 98.31 94 ALA A C 1
ATOM 722 O O . ALA A 1 94 ? 5.426 -5.855 -12.016 1 98.31 94 ALA A O 1
ATOM 723 N N . ALA A 1 95 ? 6.551 -5.051 -13.773 1 98.56 95 ALA A N 1
ATOM 724 C CA . ALA A 1 95 ? 6.375 -3.66 -13.359 1 98.56 95 ALA A CA 1
ATOM 725 C C . ALA A 1 95 ? 4.906 -3.258 -13.391 1 98.56 95 ALA A C 1
ATOM 727 O O . ALA A 1 95 ? 4.414 -2.6 -12.469 1 98.56 95 ALA A O 1
ATOM 728 N N . MET A 1 96 ? 4.207 -3.686 -14.391 1 98.5 96 MET A N 1
ATOM 729 C CA . MET A 1 96 ? 2.795 -3.344 -14.523 1 98.5 96 MET A CA 1
ATOM 730 C C . MET A 1 96 ? 1.967 -4.035 -13.445 1 98.5 96 MET A C 1
ATOM 732 O O . MET A 1 96 ? 0.998 -3.469 -12.945 1 98.5 96 MET A O 1
ATOM 736 N N . VAL A 1 97 ? 2.344 -5.273 -13.109 1 98.81 97 VAL A N 1
ATOM 737 C CA . VAL A 1 97 ? 1.683 -5.953 -12.008 1 98.81 97 VAL A CA 1
ATOM 738 C C . VAL A 1 97 ? 1.81 -5.121 -10.734 1 98.81 97 VAL A C 1
ATOM 740 O O . VAL A 1 97 ? 0.824 -4.902 -10.023 1 98.81 97 VAL A O 1
ATOM 743 N N . LYS A 1 98 ? 2.992 -4.57 -10.477 1 98.69 98 LYS A N 1
ATOM 744 C CA . LYS A 1 98 ? 3.227 -3.787 -9.266 1 98.69 98 LYS A CA 1
ATOM 745 C C . LYS A 1 98 ? 2.43 -2.486 -9.297 1 98.69 98 LYS A C 1
ATOM 747 O O . LYS A 1 98 ? 1.924 -2.041 -8.258 1 98.69 98 LYS A O 1
ATOM 752 N N . VAL A 1 99 ? 2.318 -1.886 -10.461 1 98.88 99 VAL A N 1
ATOM 753 C CA . VAL A 1 99 ? 1.521 -0.672 -10.609 1 98.88 99 VAL A CA 1
ATOM 754 C C . VAL A 1 99 ? 0.085 -0.942 -10.164 1 98.88 99 VAL A C 1
ATOM 756 O O . VAL A 1 99 ? -0.454 -0.226 -9.312 1 98.88 99 VAL A O 1
ATOM 759 N N . TRP A 1 100 ? -0.481 -1.967 -10.641 1 98.88 100 TRP A N 1
ATOM 760 C CA . TRP A 1 100 ? -1.901 -2.205 -10.406 1 98.88 100 TRP A CA 1
ATOM 761 C C . TRP A 1 100 ? -2.127 -2.814 -9.023 1 98.88 100 TRP A C 1
ATOM 763 O O . TRP A 1 100 ? -3.215 -2.695 -8.453 1 98.88 100 TRP A O 1
ATOM 773 N N . MET A 1 101 ? -1.105 -3.496 -8.453 1 98.88 101 MET A N 1
ATOM 774 C CA . MET A 1 101 ? -1.166 -3.832 -7.031 1 98.88 101 MET A CA 1
ATOM 775 C C . MET A 1 101 ? -1.271 -2.574 -6.18 1 98.88 101 MET A C 1
ATOM 777 O O . MET A 1 101 ? -2.064 -2.521 -5.238 1 98.88 101 MET A O 1
ATOM 781 N N . GLU A 1 102 ? -0.476 -1.575 -6.523 1 98.81 102 GLU A N 1
ATOM 782 C CA . GLU A 1 102 ? -0.501 -0.32 -5.781 1 98.81 102 GLU A CA 1
ATOM 783 C C . GLU A 1 102 ? -1.8 0.442 -6.027 1 98.81 102 GLU A C 1
ATOM 785 O O . GLU A 1 102 ? -2.324 1.096 -5.121 1 98.81 102 GLU A O 1
ATOM 790 N N . VAL A 1 103 ? -2.322 0.397 -7.258 1 98.88 103 VAL A N 1
ATOM 791 C CA . VAL A 1 103 ? -3.625 0.996 -7.527 1 98.88 103 VAL A CA 1
ATOM 792 C C . VAL A 1 103 ? -4.68 0.367 -6.625 1 98.88 103 VAL A C 1
ATOM 794 O O . VAL A 1 103 ? -5.504 1.073 -6.039 1 98.88 103 VAL A O 1
ATOM 797 N N . GLU A 1 104 ? -4.633 -0.964 -6.566 1 98.88 104 GLU A N 1
ATOM 798 C CA . GLU A 1 104 ? -5.566 -1.646 -5.672 1 98.88 104 GLU A CA 1
ATOM 799 C C . GLU A 1 104 ? -5.41 -1.159 -4.234 1 98.88 104 GLU A C 1
ATOM 801 O O . GLU A 1 104 ? -6.398 -0.849 -3.57 1 98.88 104 GLU A O 1
ATOM 806 N N . SER A 1 105 ? -4.195 -1.033 -3.729 1 98.62 105 SER A N 1
ATOM 807 C CA . SER A 1 105 ? -3.893 -0.788 -2.322 1 98.62 105 SER A CA 1
ATOM 808 C C . SER A 1 105 ? -4.137 0.67 -1.949 1 98.62 105 SER A C 1
ATOM 810 O O . SER A 1 105 ? -4.578 0.966 -0.837 1 98.62 105 SER A O 1
ATOM 812 N N . GLN A 1 106 ? -3.875 1.59 -2.9 1 98.31 106 GLN A N 1
ATOM 813 C CA . GLN A 1 106 ? -3.789 3 -2.539 1 98.31 106 GLN A CA 1
ATOM 814 C C . GLN A 1 106 ? -4.992 3.777 -3.07 1 98.31 106 GLN A C 1
ATOM 816 O O . GLN A 1 106 ? -5.254 4.898 -2.633 1 98.31 106 GLN A O 1
ATOM 821 N N . THR A 1 107 ? -5.668 3.26 -4.039 1 98.31 107 THR A N 1
ATOM 822 C CA . THR A 1 107 ? -6.754 3.982 -4.691 1 98.31 107 THR A CA 1
ATOM 823 C C . THR A 1 107 ? -8.07 3.227 -4.543 1 98.31 107 THR A C 1
ATOM 825 O O . THR A 1 107 ? -9.031 3.75 -3.973 1 98.31 107 THR A O 1
ATOM 828 N N . PHE A 1 108 ? -8.102 1.961 -4.898 1 98.88 108 PHE A N 1
ATOM 829 C CA . PHE A 1 108 ? -9.312 1.141 -4.891 1 98.88 108 PHE A CA 1
ATOM 830 C C . PHE A 1 108 ? -9.727 0.802 -3.465 1 98.88 108 PHE A C 1
ATOM 832 O O . PHE A 1 108 ? -10.852 1.08 -3.059 1 98.88 108 PHE A O 1
ATOM 839 N N . ASN A 1 109 ? -8.812 0.286 -2.668 1 98.81 109 ASN A N 1
ATOM 840 C CA . ASN A 1 109 ? -9.102 -0.215 -1.329 1 98.81 109 ASN A CA 1
ATOM 841 C C . ASN A 1 109 ? -9.633 0.892 -0.419 1 98.81 109 ASN A C 1
ATOM 843 O O . ASN A 1 109 ? -10.648 0.72 0.25 1 98.81 109 ASN A O 1
ATOM 847 N N . PRO A 1 110 ? -9.008 2.102 -0.438 1 98.31 110 PRO A N 1
ATOM 848 C CA . PRO A 1 110 ? -9.523 3.16 0.433 1 98.31 110 PRO A CA 1
ATOM 849 C C . PRO A 1 110 ? -10.938 3.598 0.057 1 98.31 110 PRO A C 1
ATOM 851 O O . PRO A 1 110 ? -11.664 4.145 0.894 1 98.31 110 PRO A O 1
ATOM 854 N N . ALA A 1 111 ? -11.328 3.398 -1.154 1 98.69 111 ALA A N 1
ATOM 855 C CA . ALA A 1 111 ? -12.656 3.809 -1.602 1 98.69 111 ALA A CA 1
ATOM 856 C C . ALA A 1 111 ? -13.703 2.742 -1.279 1 98.69 111 ALA A C 1
ATOM 858 O O . ALA A 1 111 ? -14.82 3.061 -0.871 1 98.69 111 ALA A O 1
ATOM 859 N N . ILE A 1 112 ? -13.344 1.488 -1.403 1 98.88 112 ILE A N 1
ATOM 860 C CA . ILE A 1 112 ? -14.336 0.421 -1.328 1 98.88 112 ILE A CA 1
ATOM 861 C C . ILE A 1 112 ? -14.461 -0.072 0.112 1 98.88 112 ILE A C 1
ATOM 863 O O . ILE A 1 112 ? -15.531 -0.493 0.543 1 98.88 112 ILE A O 1
ATOM 867 N N . SER A 1 113 ? -13.375 -0.042 0.912 1 98.62 113 SER A N 1
ATOM 868 C CA . SER A 1 113 ? -13.328 -0.671 2.229 1 98.62 113 SER A CA 1
ATOM 869 C C . SER A 1 113 ? -14.32 -0.02 3.189 1 98.62 113 SER A C 1
ATOM 871 O O . SER A 1 113 ? -15 -0.711 3.947 1 98.62 113 SER A O 1
ATOM 873 N N . PRO A 1 114 ? -14.477 1.364 3.193 1 98.44 114 PRO A N 1
ATOM 874 C CA . PRO A 1 114 ? -15.469 1.941 4.102 1 98.44 114 PRO A CA 1
ATOM 875 C C . PRO A 1 114 ? -16.891 1.521 3.762 1 98.44 114 PRO A C 1
ATOM 877 O O . PRO A 1 114 ? -17.734 1.384 4.656 1 98.44 114 PRO A O 1
ATOM 880 N N . ILE A 1 115 ? -17.156 1.336 2.482 1 98.75 115 ILE A N 1
ATOM 881 C CA . ILE A 1 115 ? -18.5 0.904 2.072 1 98.75 115 ILE A CA 1
ATOM 882 C C . ILE A 1 115 ? -18.781 -0.493 2.623 1 98.75 115 ILE A C 1
ATOM 884 O O . ILE A 1 115 ? -19.844 -0.739 3.193 1 98.75 115 ILE A O 1
ATOM 888 N N . VAL A 1 116 ? -17.844 -1.367 2.479 1 98.38 116 VAL A N 1
ATOM 889 C CA . VAL A 1 116 ? -17.969 -2.729 2.988 1 98.38 116 VAL A CA 1
ATOM 890 C C . VAL A 1 116 ? -18.062 -2.705 4.512 1 98.38 116 VAL A C 1
ATOM 892 O O . VAL A 1 116 ? -18.844 -3.449 5.102 1 98.38 116 VAL A O 1
ATOM 895 N N . MET A 1 117 ? -17.266 -1.852 5.133 1 97.88 117 MET A N 1
ATOM 896 C CA . MET A 1 117 ? -17.359 -1.686 6.578 1 97.88 117 MET A CA 1
ATOM 897 C C . MET A 1 117 ? -18.766 -1.262 6.996 1 97.88 117 MET A C 1
ATOM 899 O O . MET A 1 117 ? -19.328 -1.804 7.949 1 97.88 117 MET A O 1
ATOM 903 N N . GLU A 1 118 ? -19.391 -0.363 6.297 1 98.25 118 GLU A N 1
ATOM 904 C CA . GLU A 1 118 ? -20.672 0.217 6.656 1 98.25 118 GLU A CA 1
ATOM 905 C C . GLU A 1 118 ? -21.812 -0.77 6.41 1 98.25 118 GLU A C 1
ATOM 907 O O . GLU A 1 118 ? -22.766 -0.842 7.195 1 98.25 118 GLU A O 1
ATOM 912 N N . TYR A 1 119 ? -21.688 -1.615 5.391 1 97.62 119 TYR A N 1
ATOM 913 C CA . TYR A 1 119 ? -22.844 -2.41 4.996 1 97.62 119 TYR A CA 1
ATOM 914 C C . TYR A 1 119 ? -22.688 -3.857 5.449 1 97.62 119 TYR A C 1
ATOM 916 O O . TYR A 1 119 ? -23.688 -4.586 5.562 1 97.62 119 TYR A O 1
ATOM 924 N N . VAL A 1 120 ? -21.438 -4.32 5.637 1 97.19 120 VAL A N 1
ATOM 925 C CA . VAL A 1 120 ? -21.234 -5.754 5.848 1 97.19 120 VAL A CA 1
ATOM 926 C C . VAL A 1 120 ? -20.625 -5.996 7.223 1 97.19 120 VAL A C 1
ATOM 928 O O . VAL A 1 120 ? -21.25 -6.594 8.102 1 97.19 120 VAL A O 1
ATOM 931 N N . ILE A 1 121 ? -19.516 -5.426 7.539 1 95.25 121 ILE A N 1
ATOM 932 C CA . ILE A 1 121 ? -18.766 -5.734 8.75 1 95.25 121 ILE A CA 1
ATOM 933 C C . ILE A 1 121 ? -19.391 -5.035 9.945 1 95.25 121 ILE A C 1
ATOM 935 O O . ILE A 1 121 ? -19.625 -5.66 10.984 1 95.25 121 ILE A O 1
ATOM 939 N N . GLY A 1 122 ? -19.688 -3.709 9.812 1 94.38 122 GLY A N 1
ATOM 940 C CA . GLY A 1 122 ? -20.297 -2.945 10.898 1 94.38 122 GLY A CA 1
ATOM 941 C C . GLY A 1 122 ? -21.562 -3.57 11.43 1 94.38 122 GLY A C 1
ATOM 942 O O . GLY A 1 122 ? -21.672 -3.861 12.625 1 94.38 122 GLY A O 1
ATOM 943 N N . PRO A 1 123 ? -22.469 -3.828 10.555 1 94.31 123 PRO A N 1
ATOM 944 C CA . PRO A 1 123 ? -23.734 -4.438 10.992 1 94.31 123 PRO A CA 1
ATOM 945 C C . PRO A 1 123 ? -23.531 -5.797 11.656 1 94.31 123 PRO A C 1
ATOM 947 O O . PRO A 1 123 ? -24.266 -6.148 12.586 1 94.31 123 PRO A O 1
ATOM 950 N N . SER A 1 124 ? -22.562 -6.543 11.18 1 90.56 124 SER A N 1
ATOM 951 C CA . SER A 1 124 ? -22.266 -7.828 11.805 1 90.56 124 SER A CA 1
ATOM 952 C C . SER A 1 124 ? -21.781 -7.652 13.234 1 90.56 124 SER A C 1
ATOM 954 O O . SER A 1 124 ? -21.828 -8.594 14.039 1 90.56 124 SER A O 1
ATOM 956 N N . MET A 1 125 ? -21.359 -6.48 13.578 1 90.06 125 MET A N 1
ATOM 957 C CA . MET A 1 125 ? -20.891 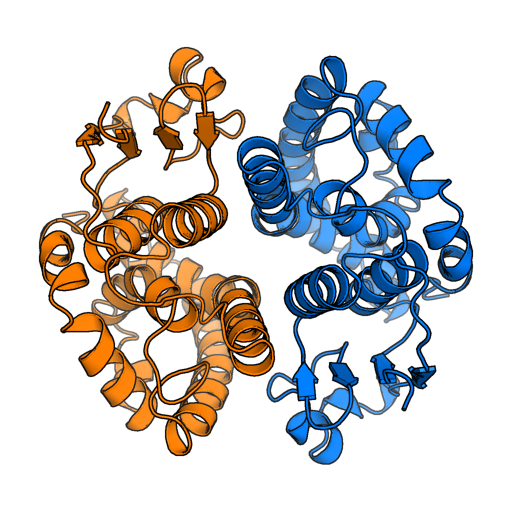-6.16 14.914 1 90.06 125 MET A CA 1
ATOM 958 C C . MET A 1 125 ? -21.891 -5.301 15.664 1 90.06 125 MET A C 1
ATOM 960 O O . MET A 1 125 ? -21.578 -4.738 16.719 1 90.06 125 MET A O 1
ATOM 964 N N . GLY A 1 126 ? -23.016 -5.078 15.016 1 92.5 126 GLY A N 1
ATOM 965 C CA . GLY A 1 126 ? -24.094 -4.363 15.672 1 92.5 126 GLY A CA 1
ATOM 966 C C . GLY A 1 126 ? -24.062 -2.865 15.422 1 92.5 126 GLY A C 1
ATOM 967 O O . GLY A 1 126 ? -24.75 -2.102 16.094 1 92.5 126 GLY A O 1
ATOM 968 N N . LYS A 1 127 ? -23.344 -2.438 14.477 1 94.81 127 LYS A N 1
ATOM 969 C CA . LYS A 1 127 ? -23.219 -1.011 14.188 1 94.81 127 LYS A CA 1
ATOM 970 C C . LYS A 1 127 ? -24.188 -0.586 13.086 1 94.81 127 LYS A C 1
ATOM 972 O O . LYS A 1 127 ? -24.469 -1.359 12.172 1 94.81 127 LYS A O 1
ATOM 977 N N . LYS A 1 128 ? -24.641 0.698 13.297 1 96.38 128 LYS A N 1
ATOM 978 C CA . LYS A 1 128 ? -25.531 1.244 12.273 1 96.38 128 LYS A CA 1
ATOM 979 C C . LYS A 1 128 ? -24.734 1.843 11.117 1 96.38 128 LYS A C 1
ATOM 981 O O . LYS A 1 128 ? -23.656 2.422 11.328 1 96.38 128 LYS A O 1
ATOM 986 N N . THR A 1 129 ? -25.375 1.783 9.93 1 96.75 129 THR A N 1
ATOM 987 C CA . THR A 1 129 ? -24.75 2.316 8.727 1 96.75 129 THR A CA 1
ATOM 988 C C . THR A 1 129 ? -24.797 3.842 8.727 1 96.75 129 THR A C 1
ATOM 990 O O . THR A 1 129 ? -25.844 4.441 8.984 1 96.75 129 THR A O 1
ATOM 993 N N . GLU A 1 130 ? -23.656 4.379 8.5 1 97.25 130 GLU A N 1
ATOM 994 C CA . GLU A 1 130 ? -23.562 5.82 8.281 1 97.25 130 GLU A CA 1
ATOM 995 C C . GLU A 1 130 ? -23.625 6.16 6.793 1 97.25 130 GLU A C 1
ATOM 997 O O . GLU A 1 130 ? -22.609 6.137 6.102 1 97.25 130 GLU A O 1
ATOM 1002 N N . GLN A 1 131 ? -24.734 6.609 6.375 1 96.94 131 GLN A N 1
ATOM 1003 C CA . GLN A 1 131 ? -24.984 6.789 4.949 1 96.94 131 GLN A CA 1
ATOM 1004 C C . GLN A 1 131 ? -24.078 7.863 4.359 1 96.94 131 GLN A C 1
ATOM 1006 O O . GLN A 1 131 ? -23.672 7.77 3.197 1 96.94 131 GLN A O 1
ATOM 1011 N N . ALA A 1 132 ? -23.703 8.844 5.129 1 97.25 132 ALA A N 1
ATOM 1012 C CA . ALA A 1 132 ? -22.844 9.914 4.645 1 97.25 132 ALA A CA 1
ATOM 1013 C C . ALA A 1 132 ? -21.469 9.359 4.23 1 97.25 132 ALA A C 1
ATOM 1015 O O . ALA A 1 132 ? -20.891 9.82 3.25 1 97.25 132 ALA A O 1
ATOM 1016 N N . VAL A 1 133 ? -20.984 8.414 4.938 1 97 133 VAL A N 1
ATOM 1017 C CA . VAL A 1 133 ? -19.719 7.762 4.617 1 97 133 VAL A CA 1
ATOM 1018 C C . VAL A 1 133 ? -19.859 6.969 3.32 1 97 133 VAL A C 1
ATOM 1020 O O . VAL A 1 133 ? -19.016 7.066 2.43 1 97 133 VAL A O 1
ATOM 1023 N N . VAL A 1 134 ? -20.938 6.223 3.203 1 98.19 134 VAL A N 1
ATOM 1024 C CA . VAL A 1 134 ? -21.203 5.414 2.016 1 98.19 134 VAL A CA 1
ATOM 1025 C C . VAL A 1 134 ? -21.266 6.312 0.784 1 98.19 134 VAL A C 1
ATOM 1027 O O . VAL A 1 134 ? -20.625 6.039 -0.233 1 98.19 134 VAL A O 1
ATOM 1030 N N . ASP A 1 135 ? -21.953 7.402 0.913 1 98 135 ASP A N 1
ATOM 1031 C CA . ASP A 1 135 ? -22.156 8.305 -0.218 1 98 135 ASP A CA 1
ATOM 1032 C C . ASP A 1 135 ? -20.828 8.898 -0.678 1 98 135 ASP A C 1
ATOM 1034 O O . ASP A 1 135 ? -20.547 8.953 -1.877 1 98 135 ASP A O 1
ATOM 1038 N N . ALA A 1 136 ? -20.062 9.336 0.243 1 97.5 136 ALA A N 1
ATOM 1039 C CA . ALA A 1 136 ? -18.75 9.914 -0.091 1 97.5 136 ALA A CA 1
ATOM 1040 C C . ALA A 1 136 ? -17.859 8.883 -0.778 1 97.5 136 ALA A C 1
ATOM 1042 O O . ALA A 1 136 ? -17.188 9.195 -1.767 1 97.5 136 ALA A O 1
ATOM 1043 N N . CYS A 1 137 ? -17.938 7.703 -0.302 1 98.38 137 CYS A N 1
ATOM 1044 C CA . CYS A 1 137 ? -17.016 6.676 -0.792 1 98.38 137 CYS A CA 1
ATOM 1045 C C . CYS A 1 137 ? -17.516 6.09 -2.109 1 98.38 137 CYS A C 1
ATOM 1047 O O . CYS A 1 137 ? -16.703 5.68 -2.951 1 98.38 137 CYS A O 1
ATOM 1049 N N . THR A 1 138 ? -18.781 6.047 -2.312 1 98.5 138 THR A N 1
ATOM 1050 C CA . THR A 1 138 ? -19.297 5.59 -3.6 1 98.5 138 THR A CA 1
ATOM 1051 C C . THR A 1 138 ? -18.906 6.562 -4.711 1 98.5 138 THR A C 1
ATOM 1053 O O . THR A 1 138 ? -18.656 6.148 -5.844 1 98.5 138 THR A O 1
ATOM 1056 N N . GLY A 1 139 ? -18.891 7.855 -4.398 1 98.31 139 GLY A N 1
ATOM 1057 C CA . GLY A 1 139 ? -18.406 8.828 -5.359 1 98.31 139 GLY A CA 1
ATOM 1058 C C . GLY A 1 139 ? -16.953 8.578 -5.762 1 98.31 139 GLY A C 1
ATOM 1059 O O . GLY A 1 139 ? -16.641 8.562 -6.953 1 98.31 139 GLY A O 1
ATOM 1060 N N . LYS A 1 140 ? -16.125 8.359 -4.828 1 98.31 140 LYS A N 1
ATOM 1061 C CA . LYS A 1 140 ? -14.719 8.078 -5.074 1 98.31 140 LYS A CA 1
ATOM 1062 C C . LYS A 1 140 ? -14.547 6.773 -5.852 1 98.31 140 LYS A C 1
ATOM 1064 O O . LYS A 1 140 ? -13.797 6.719 -6.824 1 98.31 140 LYS A O 1
ATOM 1069 N N . LEU A 1 141 ? -15.258 5.754 -5.391 1 98.88 141 LEU A N 1
ATOM 1070 C CA . LEU A 1 141 ? -15.156 4.441 -6.012 1 98.88 141 LEU A CA 1
ATOM 1071 C C . LEU A 1 141 ? -15.617 4.488 -7.465 1 98.88 141 LEU A C 1
ATOM 1073 O O . LEU A 1 141 ? -15.055 3.803 -8.32 1 98.88 141 LEU A O 1
ATOM 1077 N N . GLY A 1 142 ? -16.672 5.25 -7.695 1 98.81 142 GLY A N 1
ATOM 1078 C CA . GLY A 1 142 ? -17.141 5.395 -9.062 1 98.81 142 GLY A CA 1
ATOM 1079 C C . GLY A 1 142 ? -16.062 5.855 -10.023 1 98.81 142 GLY A C 1
ATOM 1080 O O . GLY A 1 142 ? -15.906 5.297 -11.109 1 98.81 142 GLY A O 1
ATOM 1081 N N . LYS A 1 143 ? -15.266 6.824 -9.648 1 98.5 143 LYS A N 1
ATOM 1082 C CA . LYS A 1 143 ? -14.172 7.332 -10.469 1 98.5 143 LYS A CA 1
ATOM 1083 C C . LYS A 1 143 ? -13.109 6.258 -10.695 1 98.5 143 LYS A C 1
ATOM 1085 O O . LYS A 1 143 ? -12.555 6.145 -11.789 1 98.5 143 LYS A O 1
ATOM 1090 N N . VAL A 1 144 ? -12.836 5.512 -9.688 1 98.81 144 VAL A N 1
ATOM 1091 C CA . VAL A 1 144 ? -11.859 4.43 -9.789 1 98.81 144 VAL A CA 1
ATOM 1092 C C . VAL A 1 144 ? -12.359 3.379 -10.781 1 98.81 144 VAL A C 1
ATOM 1094 O O . VAL A 1 144 ? -11.609 2.941 -11.664 1 98.81 144 VAL A O 1
ATOM 1097 N N . LEU A 1 145 ? -13.594 2.977 -10.648 1 98.88 145 LEU A N 1
ATOM 1098 C CA . LEU A 1 145 ? -14.164 1.928 -11.492 1 98.88 145 LEU A CA 1
ATOM 1099 C C . LEU A 1 145 ? -14.281 2.4 -12.938 1 98.88 145 LEU A C 1
ATOM 1101 O O . LEU A 1 145 ? -14.203 1.594 -13.867 1 98.88 145 LEU A O 1
ATOM 1105 N N . ASP A 1 146 ? -14.406 3.721 -13.133 1 98.88 146 ASP A N 1
ATOM 1106 C CA . ASP A 1 146 ? -14.383 4.25 -14.5 1 98.88 146 ASP A CA 1
ATOM 1107 C C . ASP A 1 146 ? -13.031 4.016 -15.156 1 98.88 146 ASP A C 1
ATOM 1109 O O . ASP A 1 146 ? -12.961 3.658 -16.328 1 98.88 146 ASP A O 1
ATOM 1113 N N . VAL A 1 147 ? -12.016 4.242 -14.43 1 98.81 147 VAL A N 1
ATOM 1114 C CA . VAL A 1 147 ? -10.68 3.967 -14.938 1 98.81 147 VAL A CA 1
ATOM 1115 C C . VAL A 1 147 ? -10.531 2.475 -15.227 1 98.81 147 VAL A C 1
ATOM 1117 O O . VAL A 1 147 ? -9.992 2.084 -16.266 1 98.81 147 VAL A O 1
ATOM 1120 N N . TYR A 1 148 ? -11.008 1.632 -14.242 1 98.94 148 TYR A N 1
ATOM 1121 C CA . TYR A 1 148 ? -10.961 0.188 -14.445 1 98.94 148 TYR A CA 1
ATOM 1122 C C . TYR A 1 148 ? -11.711 -0.213 -15.711 1 98.94 148 TYR A C 1
ATOM 1124 O O . TYR A 1 148 ? -11.234 -1.032 -16.5 1 98.94 148 TYR A O 1
ATOM 1132 N N . GLU A 1 149 ? -12.883 0.359 -15.883 1 98.94 149 GLU A N 1
ATOM 1133 C CA . GLU A 1 149 ? -13.711 0.052 -17.047 1 98.94 149 GLU A CA 1
ATOM 1134 C C . GLU A 1 149 ? -12.969 0.367 -18.344 1 98.94 149 GLU A C 1
ATOM 1136 O O . GLU A 1 149 ? -12.977 -0.436 -19.281 1 98.94 149 GLU A O 1
ATOM 1141 N N . SER A 1 150 ? -12.344 1.483 -18.375 1 98.69 150 SER A N 1
ATOM 1142 C CA . SER A 1 150 ? -11.562 1.866 -19.547 1 98.69 150 SER A CA 1
ATOM 1143 C C . SER A 1 150 ? -10.391 0.917 -19.75 1 98.69 150 SER A C 1
ATOM 1145 O O . SER A 1 150 ? -10.164 0.445 -20.875 1 98.69 150 SER A O 1
ATOM 1147 N N . ARG A 1 151 ? -9.68 0.614 -18.734 1 98.5 151 ARG A N 1
ATOM 1148 C CA . ARG A 1 151 ? -8.523 -0.28 -18.797 1 98.5 151 ARG A CA 1
ATOM 1149 C C . ARG A 1 151 ? -8.93 -1.668 -19.281 1 98.5 151 ARG A C 1
ATOM 1151 O O . ARG A 1 151 ? -8.289 -2.238 -20.156 1 98.5 151 ARG A O 1
ATOM 1158 N N . LEU A 1 152 ? -9.984 -2.143 -18.75 1 98.81 152 LEU A N 1
ATOM 1159 C CA . LEU A 1 152 ? -10.422 -3.51 -19 1 98.81 152 LEU A CA 1
ATOM 1160 C C . LEU A 1 152 ? -11.133 -3.611 -20.344 1 98.81 152 LEU A C 1
ATOM 1162 O O . LEU A 1 152 ? -11.445 -4.711 -20.812 1 98.81 152 LEU A O 1
ATOM 1166 N N . SER A 1 153 ? -11.383 -2.502 -20.969 1 98.44 153 SER A N 1
ATOM 1167 C CA . SER A 1 153 ? -11.898 -2.525 -22.328 1 98.44 153 SER A CA 1
ATOM 1168 C C . SER A 1 153 ? -10.805 -2.875 -23.328 1 98.44 153 SER A C 1
ATOM 1170 O O . SER A 1 153 ? -11.094 -3.268 -24.469 1 98.44 153 SER A O 1
ATOM 1172 N N . THR A 1 154 ? -9.516 -2.783 -22.922 1 97.25 154 THR A N 1
ATOM 1173 C CA . THR A 1 154 ? -8.406 -3.006 -23.844 1 97.25 154 THR A CA 1
ATOM 1174 C C . THR A 1 154 ? -7.535 -4.164 -23.359 1 97.25 154 THR A C 1
ATOM 1176 O O . THR A 1 154 ? -6.711 -4.68 -24.125 1 97.25 154 THR A O 1
ATOM 1179 N N . CYS A 1 155 ? -7.66 -4.578 -22.125 1 96.62 155 CYS A N 1
ATOM 1180 C CA . CYS A 1 155 ? -6.941 -5.691 -21.516 1 96.62 155 CYS A CA 1
ATOM 1181 C C . CYS A 1 155 ? -7.898 -6.629 -20.797 1 96.62 155 CYS A C 1
ATOM 1183 O O . CYS A 1 155 ? -8.859 -6.184 -20.172 1 96.62 155 CYS A O 1
ATOM 1185 N N . LYS A 1 156 ? -7.574 -7.887 -20.797 1 98.19 156 LYS A N 1
ATOM 1186 C CA . LYS A 1 156 ? -8.453 -8.844 -20.141 1 98.19 156 LYS A CA 1
ATOM 1187 C C . LYS A 1 156 ? -8.359 -8.711 -18.609 1 98.19 156 LYS A C 1
ATOM 1189 O O . LYS A 1 156 ? -9.344 -8.906 -17.906 1 98.19 156 LYS A O 1
ATOM 1194 N N . TYR A 1 157 ? -7.141 -8.453 -18.141 1 98.81 157 TYR A N 1
ATOM 1195 C CA . TYR A 1 157 ? -6.895 -8.234 -16.719 1 98.81 157 TYR A CA 1
ATOM 1196 C C . TYR A 1 157 ? -6.23 -6.879 -16.484 1 98.81 157 TYR A C 1
ATOM 1198 O O . TYR A 1 157 ? -5.863 -6.191 -17.438 1 98.81 157 TYR A O 1
ATOM 1206 N N . LEU A 1 158 ? -6.113 -6.473 -15.219 1 98.81 158 LEU A N 1
ATOM 1207 C CA . LEU A 1 158 ? -5.727 -5.102 -14.891 1 98.81 158 LEU A CA 1
ATOM 1208 C C . LEU A 1 158 ? -4.297 -4.82 -15.336 1 98.81 158 LEU A C 1
ATOM 1210 O O . LEU A 1 158 ? -4.02 -3.77 -15.914 1 98.81 158 LEU A O 1
ATOM 1214 N N . ALA A 1 159 ? -3.414 -5.801 -15.148 1 98.62 159 ALA A N 1
ATOM 1215 C CA . ALA A 1 159 ? -2.006 -5.559 -15.453 1 98.62 159 ALA A CA 1
ATOM 1216 C C . ALA A 1 159 ? -1.669 -6.004 -16.875 1 98.62 159 ALA A C 1
ATOM 1218 O O . ALA A 1 159 ? -0.537 -5.832 -17.328 1 98.62 159 ALA A O 1
ATOM 1219 N N . GLY A 1 160 ? -2.584 -6.641 -17.594 1 97.94 160 GLY A N 1
ATOM 1220 C CA . GLY A 1 160 ? -2.371 -7.172 -18.922 1 97.94 160 GLY A CA 1
ATOM 1221 C C . GLY A 1 160 ? -3.266 -8.359 -19.25 1 97.94 160 GLY A C 1
ATOM 1222 O O . GLY A 1 160 ? -4.25 -8.602 -18.547 1 97.94 160 GLY A O 1
ATOM 1223 N N . ASP A 1 161 ? -2.971 -9.07 -20.328 1 98.12 161 ASP A N 1
ATOM 1224 C CA . ASP A 1 161 ? -3.793 -10.203 -20.734 1 98.12 161 ASP A CA 1
ATOM 1225 C C . ASP A 1 161 ? -3.375 -11.484 -20.016 1 98.12 161 ASP A C 1
ATOM 1227 O O . ASP A 1 161 ? -3.191 -12.523 -20.641 1 98.12 161 ASP A O 1
ATOM 1231 N N . PHE A 1 162 ? -3.129 -11.352 -18.797 1 98.44 162 PHE A N 1
ATOM 1232 C CA . PHE A 1 162 ? -2.801 -12.445 -17.875 1 98.44 162 PHE A CA 1
ATOM 1233 C C . PHE A 1 162 ? -3.322 -12.156 -16.484 1 98.44 162 PHE A C 1
ATOM 1235 O O . PHE A 1 162 ? -3.354 -11 -16.047 1 98.44 162 PHE A O 1
ATOM 1242 N N . TYR A 1 163 ? -3.754 -13.227 -15.797 1 98.69 163 TYR A N 1
ATOM 1243 C CA . TYR A 1 163 ? -4.141 -13.125 -14.391 1 98.69 163 TYR A CA 1
ATOM 1244 C C . TYR A 1 163 ? -2.916 -12.953 -13.5 1 98.69 163 TYR A C 1
ATOM 1246 O O . TYR A 1 163 ? -1.913 -13.648 -13.672 1 98.69 163 TYR A O 1
ATOM 1254 N N . SER A 1 164 ? -2.961 -11.977 -12.625 1 98.81 164 SER A N 1
ATOM 1255 C CA . SER A 1 164 ? -1.809 -11.703 -11.773 1 98.81 164 SER A CA 1
ATOM 1256 C C . SER A 1 164 ? -2.244 -11.352 -10.352 1 98.81 164 SER A C 1
ATOM 1258 O O . SER A 1 164 ? -3.436 -11.383 -10.039 1 98.81 164 SER A O 1
ATOM 1260 N N . MET A 1 165 ? -1.259 -11.031 -9.508 1 98.81 165 MET A N 1
ATOM 1261 C CA . MET A 1 165 ? -1.479 -10.609 -8.125 1 98.81 165 MET A CA 1
ATOM 1262 C C . MET A 1 165 ? -2.318 -9.336 -8.078 1 98.81 165 MET A C 1
ATOM 1264 O O . MET A 1 165 ? -3.078 -9.125 -7.129 1 98.81 165 MET A O 1
ATOM 1268 N N . ALA A 1 166 ? -2.17 -8.492 -9.133 1 98.81 166 ALA A N 1
ATOM 1269 C CA . ALA A 1 166 ? -2.953 -7.258 -9.227 1 98.81 166 ALA A CA 1
ATOM 1270 C C . ALA A 1 166 ? -4.449 -7.555 -9.188 1 98.81 166 ALA A C 1
ATOM 1272 O O . ALA A 1 166 ? -5.211 -6.848 -8.523 1 98.81 166 ALA A O 1
ATOM 1273 N N . ASP A 1 167 ? -4.852 -8.578 -9.859 1 98.94 167 ASP A N 1
ATOM 1274 C CA . ASP A 1 167 ? -6.258 -8.977 -9.883 1 98.94 167 ASP A CA 1
ATOM 1275 C C . ASP A 1 167 ? -6.656 -9.648 -8.57 1 98.94 167 ASP A C 1
ATOM 1277 O O . ASP A 1 167 ? -7.688 -9.312 -7.984 1 98.94 167 ASP A O 1
ATOM 1281 N N . LEU A 1 168 ? -5.832 -10.555 -8.117 1 98.88 168 LEU A N 1
ATOM 1282 C CA . LEU A 1 168 ? -6.086 -11.367 -6.934 1 98.88 168 LEU A CA 1
ATOM 1283 C C . LEU A 1 168 ? -6.363 -10.492 -5.719 1 98.88 168 LEU A C 1
ATOM 1285 O O . LEU A 1 168 ? -7.246 -10.797 -4.914 1 98.88 168 LEU A O 1
ATOM 1289 N N . HIS A 1 169 ? -5.691 -9.375 -5.578 1 98.94 169 HIS A N 1
ATOM 1290 C CA . HIS A 1 169 ? -5.789 -8.5 -4.418 1 98.94 169 HIS A CA 1
ATOM 1291 C C . HIS A 1 169 ? -7.18 -7.887 -4.309 1 98.94 169 HIS A C 1
ATOM 1293 O O . HIS A 1 169 ? -7.555 -7.375 -3.25 1 98.94 169 HIS A O 1
ATOM 1299 N N . HIS A 1 170 ? -7.969 -7.926 -5.336 1 98.94 170 HIS A N 1
ATOM 1300 C CA . HIS A 1 170 ? -9.281 -7.297 -5.336 1 98.94 170 HIS A CA 1
ATOM 1301 C C . HIS A 1 170 ? -10.352 -8.25 -4.809 1 98.94 170 HIS A C 1
ATOM 1303 O O . HIS A 1 170 ? -11.453 -7.828 -4.465 1 98.94 170 HIS A O 1
ATOM 1309 N N . LEU A 1 171 ? -10.078 -9.539 -4.746 1 98.81 171 LEU A N 1
ATOM 1310 C CA . LEU A 1 171 ? -11.07 -10.586 -4.555 1 98.81 171 LEU A CA 1
ATOM 1311 C C . LEU A 1 171 ? -11.852 -10.375 -3.258 1 98.81 171 LEU A C 1
ATOM 1313 O O . LEU A 1 171 ? -13.078 -10.344 -3.264 1 98.81 171 LEU A O 1
ATOM 1317 N N . PRO A 1 172 ? -11.133 -10.102 -2.146 1 98.44 172 PRO A N 1
ATOM 1318 C CA . PRO A 1 172 ? -11.883 -10.117 -0.888 1 98.44 172 PRO A CA 1
ATOM 1319 C C . PRO A 1 172 ? -12.883 -8.961 -0.786 1 98.44 172 PRO A C 1
ATOM 1321 O O . PRO A 1 172 ? -14.055 -9.188 -0.48 1 98.44 172 PRO A O 1
ATOM 1324 N N . TYR A 1 173 ? -12.453 -7.738 -1.109 1 98.62 173 TYR A N 1
ATOM 1325 C CA . TYR A 1 173 ? -13.328 -6.586 -0.932 1 98.62 173 TYR A CA 1
ATOM 1326 C C . TYR A 1 173 ? -14.43 -6.57 -1.989 1 98.62 173 TYR A C 1
ATOM 1328 O O . TYR A 1 173 ? -15.562 -6.184 -1.709 1 98.62 173 TYR A O 1
ATOM 1336 N N . MET A 1 174 ? -14.086 -7.008 -3.199 1 98.75 174 MET A N 1
ATOM 1337 C CA . MET A 1 174 ? -15.117 -7.113 -4.23 1 98.75 174 MET A CA 1
ATOM 1338 C C . MET A 1 174 ? -16.172 -8.148 -3.84 1 98.75 174 MET A C 1
ATOM 1340 O O . MET A 1 174 ? -17.359 -7.938 -4.062 1 98.75 174 MET A O 1
ATOM 1344 N N . HIS A 1 175 ? -15.742 -9.25 -3.252 1 98.62 175 HIS A N 1
ATOM 1345 C CA . HIS A 1 175 ? -16.641 -10.305 -2.816 1 98.62 175 HIS A CA 1
ATOM 1346 C C . HIS A 1 175 ? -17.719 -9.758 -1.869 1 98.62 175 HIS A C 1
ATOM 1348 O O . HIS A 1 175 ? -18.906 -9.977 -2.08 1 98.62 175 HIS A O 1
ATOM 1354 N N . TYR A 1 176 ? -17.312 -9 -0.902 1 98.38 176 TYR A N 1
ATOM 1355 C CA . TYR A 1 176 ? -18.25 -8.43 0.056 1 98.38 176 TYR A CA 1
ATOM 1356 C C . TYR A 1 176 ? -19.031 -7.285 -0.572 1 98.38 176 TYR A C 1
ATOM 1358 O O . TYR A 1 176 ? -20.25 -7.156 -0.34 1 98.38 176 TYR A O 1
ATOM 1366 N N . PHE A 1 177 ? -18.375 -6.492 -1.383 1 98.62 177 PHE A N 1
ATOM 1367 C CA . PHE A 1 177 ? -19.016 -5.348 -2.01 1 98.62 177 PHE A CA 1
ATOM 1368 C C . PHE A 1 177 ? -20.203 -5.793 -2.855 1 98.62 177 PHE A C 1
ATOM 1370 O O . PHE A 1 177 ? -21.25 -5.129 -2.873 1 98.62 177 PHE A O 1
ATOM 1377 N N . MET A 1 178 ? -20.094 -6.926 -3.5 1 98.44 178 MET A N 1
ATOM 1378 C CA . MET A 1 178 ? -21.125 -7.418 -4.414 1 98.44 178 MET A CA 1
ATOM 1379 C C . MET A 1 178 ? -22.375 -7.859 -3.652 1 98.44 178 MET A C 1
ATOM 1381 O O . MET A 1 178 ? -23.422 -8.086 -4.25 1 98.44 178 MET A O 1
ATOM 1385 N N . THR A 1 179 ? -22.297 -7.965 -2.33 1 97.5 179 THR A N 1
ATOM 1386 C CA . THR A 1 179 ? -23.453 -8.305 -1.513 1 97.5 179 THR A CA 1
ATOM 1387 C C . THR A 1 179 ? -24.141 -7.047 -1 1 97.5 179 THR A C 1
ATOM 1389 O O . THR A 1 179 ? -25.156 -7.125 -0.312 1 97.5 179 THR A O 1
ATOM 1392 N N . THR A 1 180 ? -23.594 -5.879 -1.251 1 98.06 180 THR A N 1
ATOM 1393 C CA . THR A 1 180 ? -24.141 -4.621 -0.751 1 98.06 180 THR A CA 1
ATOM 1394 C C . THR A 1 180 ? -25.141 -4.035 -1.736 1 98.06 180 THR A C 1
ATOM 1396 O O . THR A 1 180 ? -25.203 -4.453 -2.895 1 98.06 180 THR A O 1
ATOM 1399 N N . PRO A 1 181 ? -25.875 -3.021 -1.272 1 97.88 181 PRO A N 1
ATOM 1400 C CA . PRO A 1 181 ? -26.781 -2.318 -2.178 1 97.88 181 PRO A CA 1
ATOM 1401 C C . PRO A 1 181 ? -26.062 -1.552 -3.275 1 97.88 181 PRO A C 1
ATOM 1403 O O . PRO A 1 181 ? -26.688 -1.079 -4.227 1 97.88 181 PRO A O 1
ATOM 1406 N N . CYS A 1 182 ? -24.766 -1.5 -3.225 1 98.5 182 CYS A N 1
ATOM 1407 C CA . CYS A 1 182 ? -23.984 -0.717 -4.176 1 98.5 182 CYS A CA 1
ATOM 1408 C C . CYS A 1 182 ? -23.453 -1.598 -5.301 1 98.5 182 CYS A C 1
ATOM 1410 O O . CYS A 1 182 ? -22.703 -1.131 -6.156 1 98.5 182 CYS A O 1
ATOM 1412 N N . ALA A 1 183 ? -23.859 -2.795 -5.359 1 98.62 183 ALA A N 1
ATOM 1413 C CA . ALA A 1 183 ? -23.328 -3.768 -6.316 1 98.62 183 ALA A CA 1
ATOM 1414 C C . ALA A 1 183 ? -23.578 -3.312 -7.75 1 98.62 183 ALA A C 1
ATOM 1416 O O . ALA A 1 183 ? -22.859 -3.723 -8.672 1 98.62 183 ALA A O 1
ATOM 1417 N N . SER A 1 184 ? -24.547 -2.496 -7.992 1 98.62 184 SER A N 1
ATOM 1418 C CA . SER A 1 184 ? -24.859 -2.004 -9.328 1 98.62 184 SER A CA 1
ATOM 1419 C C . SER A 1 184 ? -23.703 -1.209 -9.914 1 98.62 184 SER A C 1
ATOM 1421 O O . SER A 1 184 ? -23.547 -1.123 -11.133 1 98.62 184 SER A O 1
ATOM 1423 N N . MET A 1 185 ? -22.875 -0.645 -9.086 1 98.81 185 MET A N 1
ATOM 1424 C CA . MET A 1 185 ? -21.719 0.112 -9.555 1 98.81 185 MET A CA 1
ATOM 1425 C C . MET A 1 185 ? -20.797 -0.767 -10.398 1 98.81 185 MET A C 1
ATOM 1427 O O . MET A 1 185 ? -20.109 -0.277 -11.297 1 98.81 185 MET A O 1
ATOM 1431 N N . VAL A 1 186 ? -20.734 -2.023 -10.031 1 98.88 186 VAL A N 1
ATOM 1432 C CA . VAL A 1 186 ? -19.953 -2.994 -10.789 1 98.88 186 VAL A CA 1
ATOM 1433 C C . VAL A 1 186 ? -20.797 -3.553 -11.938 1 98.88 186 VAL A C 1
ATOM 1435 O O . VAL A 1 186 ? -20.344 -3.594 -13.086 1 98.88 186 VAL A O 1
ATOM 1438 N N . LYS A 1 187 ? -22 -3.922 -11.68 1 98.75 187 LYS A N 1
ATOM 1439 C CA . LYS A 1 187 ? -22.891 -4.559 -12.648 1 98.75 187 LYS A CA 1
ATOM 1440 C C . LYS A 1 187 ? -23.141 -3.65 -13.852 1 98.75 187 LYS A C 1
ATOM 1442 O O . LYS A 1 187 ? -23.328 -4.133 -14.969 1 98.75 187 LYS A O 1
ATOM 1447 N N . ASP A 1 188 ? -23.062 -2.355 -13.648 1 98.69 188 ASP A N 1
ATOM 1448 C CA . ASP A 1 188 ? -23.359 -1.39 -14.695 1 98.69 188 ASP A CA 1
ATOM 1449 C C . ASP A 1 188 ? -22.125 -1.073 -15.531 1 98.69 188 ASP A C 1
ATOM 1451 O O . ASP A 1 188 ? -22.188 -0.254 -16.453 1 98.69 188 ASP A O 1
ATOM 1455 N N . ARG A 1 189 ? -21.047 -1.67 -15.273 1 98.88 189 ARG A N 1
ATOM 1456 C CA . ARG A 1 189 ? -19.812 -1.558 -16.016 1 98.88 189 ARG A CA 1
ATOM 1457 C C . ARG A 1 189 ? -19.406 -2.898 -16.625 1 98.88 189 ARG A C 1
ATOM 1459 O O . ARG A 1 189 ? -18.766 -3.715 -15.977 1 98.88 189 ARG A O 1
ATOM 1466 N N . PRO A 1 190 ? -19.75 -3.084 -17.859 1 98.81 190 PRO A N 1
ATOM 1467 C CA . PRO A 1 190 ? -19.703 -4.426 -18.438 1 98.81 190 PRO A CA 1
ATOM 1468 C C . PRO A 1 190 ? -18.312 -5.035 -18.406 1 98.81 190 PRO A C 1
ATOM 1470 O O . PRO A 1 190 ? -18.156 -6.246 -18.203 1 98.81 190 PRO A O 1
ATOM 1473 N N . HIS A 1 191 ? -17.281 -4.254 -18.641 1 98.88 191 HIS A N 1
ATOM 1474 C CA . HIS A 1 191 ? -15.93 -4.82 -18.656 1 98.88 191 HIS A CA 1
ATOM 1475 C C . HIS A 1 191 ? -15.469 -5.145 -17.234 1 98.88 191 HIS A C 1
ATOM 1477 O O . HIS A 1 191 ? -14.812 -6.168 -17.016 1 98.88 191 HIS A O 1
ATOM 1483 N N . VAL A 1 192 ? -15.789 -4.277 -16.25 1 98.94 192 VAL A N 1
ATOM 1484 C CA . VAL A 1 192 ? -15.469 -4.559 -14.859 1 98.94 192 VAL A CA 1
ATOM 1485 C C . VAL A 1 192 ? -16.234 -5.801 -14.398 1 98.94 192 VAL A C 1
ATOM 1487 O O . VAL A 1 192 ? -15.672 -6.66 -13.711 1 98.94 192 VAL A O 1
ATOM 1490 N N . MET A 1 193 ? -17.484 -5.863 -14.766 1 98.94 193 MET A N 1
ATOM 1491 C CA . MET A 1 193 ? -18.297 -7.004 -14.367 1 98.94 193 MET A CA 1
ATOM 1492 C C . MET A 1 193 ? -17.75 -8.297 -14.961 1 98.94 193 MET A C 1
ATOM 1494 O O . MET A 1 193 ? -17.672 -9.32 -14.266 1 98.94 193 MET A O 1
ATOM 1498 N N . ALA A 1 194 ? -17.391 -8.258 -16.203 1 98.88 194 ALA A N 1
ATOM 1499 C CA . ALA A 1 194 ? -16.797 -9.438 -16.844 1 98.88 194 ALA A CA 1
ATOM 1500 C C . ALA A 1 194 ? -15.508 -9.852 -16.156 1 98.88 194 ALA A C 1
ATOM 1502 O O . ALA A 1 194 ? -15.266 -11.039 -15.938 1 98.88 194 ALA A O 1
ATOM 1503 N N . TRP A 1 195 ? -14.688 -8.875 -15.836 1 98.94 195 TRP A N 1
ATOM 1504 C CA . TRP A 1 195 ? -13.445 -9.094 -15.102 1 98.94 195 TRP A CA 1
ATOM 1505 C C . TRP A 1 195 ? -13.727 -9.719 -13.742 1 98.94 195 TRP A C 1
ATOM 1507 O O . TRP A 1 195 ? -13.109 -10.719 -13.375 1 98.94 195 TRP A O 1
ATOM 1517 N N . TRP A 1 196 ? -14.719 -9.234 -13.031 1 98.88 196 TRP A N 1
ATOM 1518 C CA . TRP A 1 196 ? -15.094 -9.766 -11.719 1 98.88 196 TRP A CA 1
ATOM 1519 C C . TRP A 1 196 ? -15.578 -11.203 -11.836 1 98.88 196 TRP A C 1
ATOM 1521 O O . TRP A 1 196 ? -15.164 -12.07 -11.062 1 98.88 196 TRP A O 1
ATOM 1531 N N . GLN A 1 197 ? -16.438 -11.438 -12.781 1 98.75 197 GLN A N 1
ATOM 1532 C CA . GLN A 1 197 ? -16.953 -12.789 -12.984 1 98.75 197 GLN A CA 1
ATOM 1533 C C . GLN A 1 197 ? -15.812 -13.773 -13.273 1 98.75 197 GLN A C 1
ATOM 1535 O O . GLN A 1 197 ? -15.82 -14.898 -12.773 1 98.75 197 GLN A O 1
ATOM 1540 N N . ASP A 1 198 ? -14.922 -13.328 -14.008 1 98.75 198 ASP A N 1
ATOM 1541 C CA . ASP A 1 198 ? -13.789 -14.188 -14.352 1 98.75 198 ASP A CA 1
ATOM 1542 C C . ASP A 1 198 ? -12.945 -14.5 -13.117 1 98.75 198 ASP A C 1
ATOM 1544 O O . ASP A 1 198 ? -12.75 -15.672 -12.773 1 98.75 198 ASP A O 1
ATOM 1548 N N . ILE A 1 199 ? -12.531 -13.5 -12.406 1 98.81 199 ILE A N 1
ATOM 1549 C CA . ILE A 1 199 ? -11.555 -13.727 -11.352 1 98.81 199 ILE A CA 1
ATOM 1550 C C . ILE A 1 199 ? -12.234 -14.391 -10.156 1 98.81 199 ILE A C 1
ATOM 1552 O O . ILE A 1 199 ? -11.609 -15.188 -9.453 1 98.81 199 ILE A O 1
ATOM 1556 N N . SER A 1 200 ? -13.5 -14.148 -9.953 1 98.56 200 SER A N 1
ATOM 1557 C CA . SER A 1 200 ? -14.203 -14.734 -8.82 1 98.56 200 SER A CA 1
ATOM 1558 C C . SER A 1 200 ? -14.609 -16.172 -9.102 1 98.56 200 SER A C 1
ATOM 1560 O O . SER A 1 200 ? -15.016 -16.906 -8.195 1 98.56 200 SER A O 1
ATOM 1562 N N . SER A 1 201 ? -14.516 -16.594 -10.32 1 98.31 201 SER A N 1
ATOM 1563 C CA . SER A 1 201 ? -14.898 -17.953 -10.688 1 98.31 201 SER A CA 1
ATOM 1564 C C . SER A 1 201 ? -13.695 -18.891 -10.672 1 98.31 201 SER A C 1
ATOM 1566 O O . SER A 1 201 ? -13.836 -20.094 -10.883 1 98.31 201 SER A O 1
ATOM 1568 N N . ARG A 1 202 ? -12.57 -18.391 -10.469 1 98.25 202 ARG A N 1
ATOM 1569 C CA . ARG A 1 202 ? -11.383 -19.219 -10.414 1 98.25 202 ARG A CA 1
ATOM 1570 C C . ARG A 1 202 ? -11.484 -20.25 -9.289 1 98.25 202 ARG A C 1
ATOM 1572 O O . ARG A 1 202 ? -11.945 -19.922 -8.195 1 98.25 202 ARG A O 1
ATOM 1579 N N . PRO A 1 203 ? -11 -21.438 -9.484 1 97.25 203 PRO A N 1
ATOM 1580 C CA . PRO A 1 203 ? -11.094 -22.5 -8.469 1 97.25 203 PRO A CA 1
ATOM 1581 C C . PRO A 1 203 ? -10.43 -22.109 -7.148 1 97.25 203 PRO A C 1
ATOM 1583 O O . PRO A 1 203 ? -10.945 -22.438 -6.078 1 97.25 203 PRO A O 1
ATOM 1586 N N . SER A 1 204 ? -9.359 -21.469 -7.227 1 95.88 204 SER A N 1
ATOM 1587 C CA . SER A 1 204 ? -8.625 -21.062 -6.031 1 95.88 204 SER A CA 1
ATOM 1588 C C . SER A 1 204 ? -9.484 -20.203 -5.113 1 95.88 204 SER A C 1
ATOM 1590 O O . SER A 1 204 ? -9.43 -20.344 -3.891 1 95.88 204 SER A O 1
ATOM 1592 N N . PHE A 1 205 ? -10.297 -19.328 -5.676 1 97.5 205 PHE A N 1
ATOM 1593 C CA . PHE A 1 205 ? -11.133 -18.453 -4.867 1 97.5 205 PHE A CA 1
ATOM 1594 C C . PHE A 1 205 ? -12.398 -19.172 -4.414 1 97.5 205 PHE A C 1
ATOM 1596 O O . PHE A 1 205 ? -12.836 -19.016 -3.273 1 97.5 205 PHE A O 1
ATOM 1603 N N . LYS A 1 206 ? -12.969 -19.922 -5.238 1 96.62 206 LYS A N 1
ATOM 1604 C CA . LYS A 1 206 ? -14.188 -20.656 -4.91 1 96.62 206 LYS A CA 1
ATOM 1605 C C . LYS A 1 206 ? -13.969 -21.578 -3.715 1 96.62 206 LYS A C 1
ATOM 1607 O O . LYS A 1 206 ? -14.883 -21.797 -2.914 1 96.62 206 LYS A O 1
ATOM 1612 N N . LYS A 1 207 ? -12.742 -22.062 -3.586 1 93.44 207 LYS A N 1
ATOM 1613 C CA . LYS A 1 207 ? -12.391 -22.953 -2.492 1 93.44 207 LYS A CA 1
ATOM 1614 C C . LYS A 1 207 ? -12.602 -22.281 -1.139 1 93.44 207 LYS A C 1
ATOM 1616 O O . LYS A 1 207 ? -12.883 -22.953 -0.144 1 93.44 207 LYS A O 1
ATOM 1621 N N . MET A 1 208 ? -12.539 -20.984 -1.18 1 94.75 208 MET A N 1
ATOM 1622 C CA . MET A 1 208 ? -12.523 -20.328 0.125 1 94.75 208 MET A CA 1
ATOM 1623 C C . MET A 1 208 ? -13.703 -19.375 0.269 1 94.75 208 MET A C 1
ATOM 1625 O O . MET A 1 208 ? -14.047 -18.969 1.381 1 94.75 208 MET A O 1
ATOM 1629 N N . ALA A 1 209 ? -14.344 -19.016 -0.837 1 95.25 209 ALA A N 1
ATOM 1630 C CA . ALA A 1 209 ? -15.367 -17.969 -0.851 1 95.25 209 ALA A CA 1
ATOM 1631 C C . ALA A 1 209 ? -16.531 -18.328 0.062 1 95.25 209 ALA A C 1
ATOM 1633 O O . ALA A 1 209 ? -17.125 -17.453 0.697 1 95.25 209 ALA A O 1
ATOM 1634 N N . GLY A 1 210 ? -16.797 -19.625 0.146 1 94 210 GLY A N 1
ATOM 1635 C CA . GLY A 1 210 ? -17.906 -20.062 0.972 1 94 210 GLY A CA 1
ATOM 1636 C C . GLY A 1 210 ? -17.703 -19.797 2.449 1 94 210 GLY A C 1
ATOM 1637 O O . GLY A 1 210 ? -18.672 -19.688 3.209 1 94 210 GLY A O 1
ATOM 1638 N N . ALA A 1 211 ? -16.453 -19.703 2.855 1 94.06 211 ALA A N 1
ATOM 1639 C CA . ALA A 1 211 ? -16.125 -19.5 4.262 1 94.06 211 ALA A CA 1
ATOM 1640 C C . ALA A 1 211 ? -16.047 -18.016 4.598 1 94.06 211 ALA A C 1
ATOM 1642 O O . ALA A 1 211 ? -15.898 -17.641 5.766 1 94.06 211 ALA A O 1
ATOM 1643 N N . MET A 1 212 ? -16.156 -17.125 3.617 1 95.56 212 MET A N 1
ATOM 1644 C CA . MET A 1 212 ? -16.125 -15.68 3.812 1 95.56 212 MET A CA 1
ATOM 1645 C C . MET A 1 212 ? -17.5 -15.133 4.168 1 95.56 212 MET A C 1
ATOM 1647 O O . MET A 1 212 ? -18.125 -14.43 3.365 1 95.56 212 MET A O 1
ATOM 1651 N N . THR A 1 213 ? -17.953 -15.422 5.367 1 87.88 213 THR A N 1
ATOM 1652 C CA . THR A 1 213 ? -19.281 -15.008 5.812 1 87.88 213 THR A CA 1
ATOM 1653 C C . THR A 1 213 ? -19.219 -14.414 7.215 1 87.88 213 THR A C 1
ATOM 1655 O O . THR A 1 213 ? -18.5 -14.922 8.078 1 87.88 213 THR A O 1
ATOM 1658 N N . PHE A 1 214 ? -19.703 -13.18 7.531 1 84.38 214 PHE A N 1
ATOM 1659 C CA . PHE A 1 214 ? -19.828 -12.57 8.844 1 84.38 214 PHE A CA 1
ATOM 1660 C C . PHE A 1 214 ? -21.125 -12.984 9.531 1 84.38 214 PHE A C 1
ATOM 1662 O O . PHE A 1 214 ? -21.219 -12.953 10.758 1 84.38 214 PHE A O 1
ATOM 1669 N N . GLY A 1 215 ? -22.156 -13.648 8.828 1 63.28 215 GLY A N 1
ATOM 1670 C CA . GLY A 1 215 ? -23.453 -14.047 9.367 1 63.28 215 GLY A CA 1
ATOM 1671 C C . GLY A 1 215 ? -23.641 -15.555 9.398 1 63.28 215 GLY A C 1
ATOM 1672 O O . GLY A 1 215 ? -22.906 -16.297 8.742 1 63.28 215 GLY A O 1
ATOM 1673 N N . MET B 1 1 ? 18.25 5.871 -23.438 1 71.31 1 MET B N 1
ATOM 1674 C CA . MET B 1 1 ? 17.828 7.211 -23.047 1 71.31 1 MET B CA 1
ATOM 1675 C C . MET B 1 1 ? 17.578 7.277 -21.531 1 71.31 1 MET B C 1
ATOM 1677 O O . MET B 1 1 ? 17.25 6.266 -20.906 1 71.31 1 MET B O 1
ATOM 1681 N N . ALA B 1 2 ? 17.797 8.5 -20.906 1 90.06 2 ALA B N 1
ATOM 1682 C CA . ALA B 1 2 ? 17.625 8.672 -19.469 1 90.06 2 ALA B CA 1
ATOM 1683 C C . ALA B 1 2 ? 16.156 8.547 -19.078 1 90.06 2 ALA B C 1
ATOM 1685 O O . ALA B 1 2 ? 15.273 8.891 -19.859 1 90.06 2 ALA B O 1
ATOM 1686 N N . MET B 1 3 ? 15.875 7.957 -17.891 1 98.06 3 MET B N 1
ATOM 1687 C CA . MET B 1 3 ? 14.523 7.93 -17.344 1 98.06 3 MET B CA 1
ATOM 1688 C C . MET B 1 3 ? 13.984 9.344 -17.156 1 98.06 3 MET B C 1
ATOM 1690 O O . MET B 1 3 ? 14.734 10.258 -16.812 1 98.06 3 MET B O 1
ATOM 1694 N N . LYS B 1 4 ? 12.656 9.523 -17.469 1 98.81 4 LYS B N 1
ATOM 1695 C CA . LYS B 1 4 ? 11.969 10.781 -17.219 1 98.81 4 LYS B CA 1
ATOM 1696 C C . LYS B 1 4 ? 10.961 10.641 -16.078 1 98.81 4 LYS B C 1
ATOM 1698 O O . LYS B 1 4 ? 10.102 9.75 -16.109 1 98.81 4 LYS B O 1
ATOM 1703 N N . LEU B 1 5 ? 11.133 11.477 -15.109 1 98.88 5 LEU B N 1
ATOM 1704 C CA . LEU B 1 5 ? 10.219 11.508 -13.969 1 98.88 5 LEU B CA 1
ATOM 1705 C C . LEU B 1 5 ? 9.352 12.766 -14.008 1 98.88 5 LEU B C 1
ATOM 1707 O O . LEU B 1 5 ? 9.852 13.875 -13.828 1 98.88 5 LEU B O 1
ATOM 1711 N N . TYR B 1 6 ? 8.062 12.594 -14.25 1 98.94 6 TYR B N 1
ATOM 1712 C CA . TYR B 1 6 ? 7.117 13.695 -14.273 1 98.94 6 TYR B CA 1
ATOM 1713 C C . TYR B 1 6 ? 6.578 13.977 -12.875 1 98.94 6 TYR B C 1
ATOM 1715 O O . TYR B 1 6 ? 6.062 13.07 -12.203 1 98.94 6 TYR B O 1
ATOM 1723 N N . GLY B 1 7 ? 6.73 15.125 -12.375 1 98.44 7 GLY B N 1
ATOM 1724 C CA . GLY B 1 7 ? 6.262 15.531 -11.062 1 98.44 7 GLY B CA 1
ATOM 1725 C C . GLY B 1 7 ? 6.824 16.859 -10.617 1 98.44 7 GLY B C 1
ATOM 1726 O O . GLY B 1 7 ? 7.176 17.703 -11.445 1 98.44 7 GLY B O 1
ATOM 1727 N N . VAL B 1 8 ? 6.688 17.172 -9.359 1 97.81 8 VAL B N 1
ATOM 1728 C CA . VAL B 1 8 ? 7.281 18.328 -8.711 1 97.81 8 VAL B CA 1
ATOM 1729 C C . VAL B 1 8 ? 8.023 17.906 -7.449 1 97.81 8 VAL B C 1
ATOM 1731 O O . VAL B 1 8 ? 7.59 16.984 -6.746 1 97.81 8 VAL B O 1
ATOM 1734 N N . PRO B 1 9 ? 9.102 18.531 -7.168 1 96.25 9 PRO B N 1
ATOM 1735 C CA . PRO B 1 9 ? 9.961 18.078 -6.066 1 96.25 9 PRO B CA 1
ATOM 1736 C C . PRO B 1 9 ? 9.242 18.109 -4.715 1 96.25 9 PRO B C 1
ATOM 1738 O O . PRO B 1 9 ? 9.547 17.312 -3.832 1 96.25 9 PRO B O 1
ATOM 1741 N N . MET B 1 10 ? 8.258 18.984 -4.527 1 96.06 10 MET B N 1
ATOM 1742 C CA . MET B 1 10 ? 7.621 19.125 -3.225 1 96.06 10 MET B CA 1
ATOM 1743 C C . MET B 1 10 ? 6.598 18.016 -2.992 1 96.06 10 MET B C 1
ATOM 1745 O O . MET B 1 10 ? 6.141 17.812 -1.866 1 96.06 10 MET B O 1
ATOM 1749 N N . SER B 1 11 ? 6.195 17.391 -4.082 1 97.31 11 SER B N 1
ATOM 1750 C CA . SER B 1 11 ? 5.277 16.266 -3.947 1 97.31 11 SER B CA 1
ATOM 1751 C C . SER B 1 11 ? 5.91 15.133 -3.152 1 97.31 11 SER B C 1
ATOM 1753 O O . SER B 1 11 ? 7.004 14.672 -3.484 1 97.31 11 SER B O 1
ATOM 1755 N N . THR B 1 12 ? 5.234 14.672 -2.141 1 97.94 12 THR B N 1
ATOM 1756 C CA . THR B 1 12 ? 5.738 13.586 -1.312 1 97.94 12 THR B CA 1
ATOM 1757 C C . THR B 1 12 ? 5.984 12.336 -2.152 1 97.94 12 THR B C 1
ATOM 1759 O O . THR B 1 12 ? 6.988 11.641 -1.965 1 97.94 12 THR B O 1
ATOM 1762 N N . CYS B 1 13 ? 5.105 12.07 -3.102 1 98.62 13 CYS B N 1
ATOM 1763 C CA . CYS B 1 13 ? 5.227 10.867 -3.922 1 98.62 13 CYS B CA 1
ATOM 1764 C C . CYS B 1 13 ? 6.355 11.016 -4.934 1 98.62 13 CYS B C 1
ATOM 1766 O O . CYS B 1 13 ? 7.078 10.055 -5.203 1 98.62 13 CYS B O 1
ATOM 1768 N N . THR B 1 14 ? 6.504 12.195 -5.5 1 98.75 14 THR B N 1
ATOM 1769 C CA . THR B 1 14 ? 7.613 12.438 -6.414 1 98.75 14 THR B CA 1
ATOM 1770 C C . THR B 1 14 ? 8.953 12.344 -5.68 1 98.75 14 THR B C 1
ATOM 1772 O O . THR B 1 14 ? 9.891 11.711 -6.172 1 98.75 14 THR B O 1
ATOM 1775 N N . SER B 1 15 ? 9.023 12.93 -4.512 1 98.56 15 SER B N 1
ATOM 1776 C CA . SER B 1 15 ? 10.258 12.93 -3.74 1 98.56 15 SER B CA 1
ATOM 1777 C C . SER B 1 15 ? 10.633 11.516 -3.305 1 98.56 15 SER B C 1
ATOM 1779 O O . SER B 1 15 ? 11.82 11.18 -3.205 1 98.56 15 SER B O 1
ATOM 1781 N N . ARG B 1 16 ? 9.656 10.68 -3.035 1 98.75 16 ARG B N 1
ATOM 1782 C CA . ARG B 1 16 ? 9.922 9.273 -2.729 1 98.75 16 ARG B CA 1
ATOM 1783 C C . ARG B 1 16 ? 10.695 8.602 -3.857 1 98.75 16 ARG B C 1
ATOM 1785 O O . ARG B 1 16 ? 11.688 7.922 -3.613 1 98.75 16 ARG B O 1
ATOM 1792 N N . VAL B 1 17 ? 10.258 8.812 -5.055 1 98.88 17 VAL B N 1
ATOM 1793 C CA . VAL B 1 17 ? 10.883 8.219 -6.23 1 98.88 17 VAL B CA 1
ATOM 1794 C C . VAL B 1 17 ? 12.266 8.828 -6.441 1 98.88 17 VAL B C 1
ATOM 1796 O O . VAL B 1 17 ? 13.234 8.117 -6.719 1 98.88 17 VAL B O 1
ATOM 1799 N N . MET B 1 18 ? 12.367 10.141 -6.238 1 98.75 18 MET B N 1
ATOM 1800 C CA . MET B 1 18 ? 13.656 10.805 -6.41 1 98.75 18 MET B CA 1
ATOM 1801 C C . MET B 1 18 ? 14.68 10.273 -5.406 1 98.75 18 MET B C 1
ATOM 1803 O O . MET B 1 18 ? 15.836 10.031 -5.758 1 98.75 18 MET B O 1
ATOM 1807 N N . ALA B 1 19 ? 14.266 10.109 -4.172 1 98.75 19 ALA B N 1
ATOM 1808 C CA . ALA B 1 19 ? 15.164 9.547 -3.164 1 98.75 19 ALA B CA 1
ATOM 1809 C C . ALA B 1 19 ? 15.695 8.188 -3.6 1 98.75 19 ALA B C 1
ATOM 1811 O O . ALA B 1 19 ? 16.891 7.902 -3.449 1 98.75 19 ALA B O 1
ATOM 1812 N N . CYS B 1 20 ? 14.82 7.352 -4.129 1 98.81 20 CYS B N 1
ATOM 1813 C CA . CYS B 1 20 ? 15.195 6.023 -4.598 1 98.81 20 CYS B CA 1
ATOM 1814 C C . CYS B 1 20 ? 16.188 6.117 -5.762 1 98.81 20 CYS B C 1
ATOM 1816 O O . CYS B 1 20 ? 17.203 5.422 -5.773 1 98.81 20 CYS B O 1
ATOM 1818 N N . LEU B 1 21 ? 15.875 6.988 -6.723 1 98.62 21 LEU B N 1
ATOM 1819 C CA . LEU B 1 21 ? 16.734 7.168 -7.887 1 98.62 21 LEU B CA 1
ATOM 1820 C C . LEU B 1 21 ? 18.125 7.637 -7.469 1 98.62 21 LEU B C 1
ATOM 1822 O O . LEU B 1 21 ? 19.125 7.129 -7.965 1 98.62 21 LEU B O 1
ATOM 1826 N N . HIS B 1 22 ? 18.172 8.547 -6.543 1 98.38 22 HIS B N 1
ATOM 1827 C CA . HIS B 1 22 ? 19.453 9.047 -6.043 1 98.38 22 HIS B CA 1
ATOM 1828 C C . HIS B 1 22 ? 20.203 7.957 -5.293 1 98.38 22 HIS B C 1
ATOM 1830 O O . HIS B 1 22 ? 21.422 7.816 -5.457 1 98.38 22 HIS B O 1
ATOM 1836 N N . GLU B 1 23 ? 19.484 7.219 -4.473 1 98.31 23 GLU B N 1
ATOM 1837 C CA . GLU B 1 23 ? 20.125 6.152 -3.709 1 98.31 23 GLU B CA 1
ATOM 1838 C C . GLU B 1 23 ? 20.75 5.113 -4.633 1 98.31 23 GLU B C 1
ATOM 1840 O O . GLU B 1 23 ? 21.766 4.512 -4.297 1 98.31 23 GLU B O 1
ATOM 1845 N N . LYS B 1 24 ? 20.156 4.922 -5.785 1 98.19 24 LYS B N 1
ATOM 1846 C CA . LYS B 1 24 ? 20.609 3.914 -6.738 1 98.19 24 LYS B CA 1
ATOM 1847 C C . LYS B 1 24 ? 21.641 4.496 -7.703 1 98.19 24 LYS B C 1
ATOM 1849 O O . LYS B 1 24 ? 22.219 3.768 -8.5 1 98.19 24 LYS B O 1
ATOM 1854 N N . GLY B 1 25 ? 21.797 5.773 -7.641 1 97 25 GLY B N 1
ATOM 1855 C CA . GLY B 1 25 ? 22.719 6.43 -8.555 1 97 25 GLY B CA 1
ATOM 1856 C C . GLY B 1 25 ? 22.234 6.449 -9.984 1 97 25 GLY B C 1
ATOM 1857 O O . GLY B 1 25 ? 23.031 6.449 -10.922 1 97 25 GLY B O 1
ATOM 1858 N N . ALA B 1 26 ? 20.984 6.395 -10.148 1 97.12 26 ALA B N 1
ATOM 1859 C CA . ALA B 1 26 ? 20.406 6.352 -11.484 1 97.12 26 ALA B CA 1
ATOM 1860 C C . ALA B 1 26 ? 20.25 7.758 -12.062 1 97.12 26 ALA B C 1
ATOM 1862 O O . ALA B 1 26 ? 19.891 8.695 -11.352 1 97.12 26 ALA B O 1
ATOM 1863 N N . ASP B 1 27 ? 20.594 7.891 -13.312 1 96 27 ASP B N 1
ATOM 1864 C CA . ASP B 1 27 ? 20.344 9.141 -14.016 1 96 27 ASP B CA 1
ATOM 1865 C C . ASP B 1 27 ? 18.875 9.281 -14.406 1 96 27 ASP B C 1
ATOM 1867 O O . ASP B 1 27 ? 18.25 8.312 -14.828 1 96 27 ASP B O 1
ATOM 1871 N N . PHE B 1 28 ? 18.422 10.5 -14.18 1 98.12 28 PHE B N 1
ATOM 1872 C CA . PHE B 1 28 ? 17.047 10.773 -14.594 1 98.12 28 PHE B CA 1
ATOM 1873 C C . PHE B 1 28 ? 16.844 12.258 -14.859 1 98.12 28 PHE B C 1
ATOM 1875 O O . PHE B 1 28 ? 17.641 13.086 -14.406 1 98.12 28 PHE B O 1
ATOM 1882 N N . GLU B 1 29 ? 15.867 12.547 -15.641 1 98.38 29 GLU B N 1
ATOM 1883 C CA . GLU B 1 29 ? 15.391 13.906 -15.883 1 98.38 29 GLU B CA 1
ATOM 1884 C C . GLU B 1 29 ? 14.07 14.164 -15.156 1 98.38 29 GLU B C 1
ATOM 1886 O O . GLU B 1 29 ? 13.109 13.406 -15.32 1 98.38 29 GLU B O 1
ATOM 1891 N N . LEU B 1 30 ? 14.023 15.203 -14.336 1 98.12 30 LEU B N 1
ATOM 1892 C CA . LEU B 1 30 ? 12.766 15.633 -13.75 1 98.12 30 LEU B CA 1
ATOM 1893 C C . LEU B 1 30 ? 12 16.547 -14.695 1 98.12 30 LEU B C 1
ATOM 1895 O O . LEU B 1 30 ? 12.516 17.578 -15.109 1 98.12 30 LEU B O 1
ATOM 1899 N N . VAL B 1 31 ? 10.836 16.156 -15.07 1 98.56 31 VAL B N 1
ATOM 1900 C CA . VAL B 1 31 ? 9.961 16.938 -15.945 1 98.56 31 VAL B CA 1
ATOM 1901 C C . VAL B 1 31 ? 8.836 17.562 -15.125 1 98.56 31 VAL B C 1
ATOM 1903 O O . VAL B 1 31 ? 7.895 16.875 -14.719 1 98.56 31 VAL B O 1
ATOM 1906 N N . PRO B 1 32 ? 8.906 18.844 -14.922 1 98.12 32 PRO B N 1
ATOM 1907 C CA . PRO B 1 32 ? 7.918 19.484 -14.055 1 98.12 32 PRO B CA 1
ATOM 1908 C C . PRO B 1 32 ? 6.496 19.391 -14.602 1 98.12 32 PRO B C 1
ATOM 1910 O O . PRO B 1 32 ? 6.289 19.5 -15.812 1 98.12 32 PRO B O 1
ATOM 1913 N N . VAL B 1 33 ? 5.59 19.109 -13.734 1 98.38 33 VAL B N 1
ATOM 1914 C CA . VAL B 1 33 ? 4.156 19.125 -14.016 1 98.38 33 VAL B CA 1
ATOM 1915 C C . VAL B 1 33 ? 3.512 20.328 -13.336 1 98.38 33 VAL B C 1
ATOM 1917 O O . VAL B 1 33 ? 3.689 20.547 -12.141 1 98.38 33 VAL B O 1
ATOM 1920 N N . ASN B 1 34 ? 2.785 21.172 -14.078 1 97.62 34 ASN B N 1
ATOM 1921 C CA . ASN B 1 34 ? 2.135 22.359 -13.516 1 97.62 34 ASN B CA 1
ATOM 1922 C C . ASN B 1 34 ? 0.808 22 -12.852 1 97.62 34 ASN B C 1
ATOM 1924 O O . ASN B 1 34 ? -0.243 22.031 -13.492 1 97.62 34 ASN B O 1
ATOM 1928 N N . LEU B 1 35 ? 0.856 21.812 -11.586 1 95.12 35 LEU B N 1
ATOM 1929 C CA . LEU B 1 35 ? -0.343 21.422 -10.852 1 95.12 35 LEU B CA 1
ATOM 1930 C C . LEU B 1 35 ? -1.326 22.578 -10.75 1 95.12 35 LEU B C 1
ATOM 1932 O O . LEU B 1 35 ? -2.539 22.375 -10.688 1 95.12 35 LEU B O 1
ATOM 1936 N N . GLY B 1 36 ? -0.785 23.734 -10.695 1 93.5 36 GLY B N 1
ATOM 1937 C CA . GLY B 1 36 ? -1.635 24.906 -10.586 1 93.5 36 GLY B CA 1
ATOM 1938 C C . GLY B 1 36 ? -2.621 25.031 -11.734 1 93.5 36 GLY B C 1
ATOM 1939 O O . GLY B 1 36 ? -3.768 25.438 -11.531 1 93.5 36 GLY B O 1
ATOM 1940 N N . THR B 1 37 ? -2.242 24.641 -12.93 1 96.31 37 THR B N 1
ATOM 1941 C CA . THR B 1 37 ? -3.1 24.719 -14.102 1 96.31 37 THR B CA 1
ATOM 1942 C C . THR B 1 37 ? -3.887 23.422 -14.297 1 96.31 37 THR B C 1
ATOM 1944 O O . THR B 1 37 ? -4.672 23.312 -15.242 1 96.31 37 THR B O 1
ATOM 1947 N N . GLY B 1 38 ? -3.619 22.469 -13.469 1 97.25 38 GLY B N 1
ATOM 1948 C CA . GLY B 1 38 ? -4.281 21.172 -13.602 1 97.25 38 GLY B CA 1
ATOM 1949 C C . GLY B 1 38 ? -3.723 20.328 -14.734 1 97.25 38 GLY B C 1
ATOM 1950 O O . GLY B 1 38 ? -4.434 19.5 -15.297 1 97.25 38 GLY B O 1
ATOM 1951 N N . GLU B 1 39 ? -2.543 20.531 -15.062 1 98.31 39 GLU B N 1
ATOM 1952 C CA . GLU B 1 39 ? -1.906 19.797 -16.156 1 98.31 39 GLU B CA 1
ATOM 1953 C C . GLU B 1 39 ? -2.064 18.281 -15.969 1 98.31 39 GLU B C 1
ATOM 1955 O O . GLU B 1 39 ? -2.301 17.562 -16.938 1 98.31 39 GLU B O 1
ATOM 1960 N N . HIS B 1 40 ? -2 17.812 -14.727 1 98.12 40 HIS B N 1
ATOM 1961 C CA . HIS B 1 40 ? -2.074 16.391 -14.414 1 98.12 40 HIS B CA 1
ATOM 1962 C C . HIS B 1 40 ? -3.492 15.867 -14.594 1 98.12 40 HIS B C 1
ATOM 1964 O O . HIS B 1 40 ? -3.719 14.656 -14.539 1 98.12 40 HIS B O 1
ATOM 1970 N N . LYS B 1 41 ? -4.414 16.734 -14.875 1 98.06 41 LYS B N 1
ATOM 1971 C CA . LYS B 1 41 ? -5.805 16.344 -15.07 1 98.06 41 LYS B CA 1
ATOM 1972 C C . LYS B 1 41 ? -6.207 16.438 -16.547 1 98.06 41 LYS B C 1
ATOM 1974 O O . LYS B 1 41 ? -7.348 16.156 -16.891 1 98.06 41 LYS B O 1
ATOM 1979 N N . GLN B 1 42 ? -5.324 16.859 -17.391 1 98.25 42 GLN B N 1
ATOM 1980 C CA . GLN B 1 42 ? -5.605 17.047 -18.812 1 98.25 42 GLN B CA 1
ATOM 1981 C C . GLN B 1 42 ? -5.254 15.789 -19.609 1 98.25 42 GLN B C 1
ATOM 1983 O O . GLN B 1 42 ? -4.41 15 -19.188 1 98.25 42 GLN B O 1
ATOM 1988 N N . PRO B 1 43 ? -5.793 15.633 -20.766 1 97.69 43 PRO B N 1
ATOM 1989 C CA . PRO B 1 43 ? -5.715 14.391 -21.531 1 97.69 43 PRO B CA 1
ATOM 1990 C C . PRO B 1 43 ? -4.277 13.945 -21.797 1 97.69 43 PRO B C 1
ATOM 1992 O O . PRO B 1 43 ? -3.959 12.766 -21.656 1 97.69 43 PRO B O 1
ATOM 1995 N N . PRO B 1 44 ? -3.367 14.867 -22.141 1 97.88 44 PRO B N 1
ATOM 1996 C CA . PRO B 1 44 ? -2.006 14.391 -22.391 1 97.88 44 PRO B CA 1
ATOM 1997 C C . PRO B 1 44 ? -1.387 13.695 -21.188 1 97.88 44 PRO B C 1
ATOM 1999 O O . PRO B 1 44 ? -0.688 12.688 -21.344 1 97.88 44 PRO B O 1
ATOM 2002 N N . PHE B 1 45 ? -1.659 14.234 -19.953 1 98.62 45 PHE B N 1
ATOM 2003 C CA . PHE B 1 45 ? -1.113 13.609 -18.766 1 98.62 45 PHE B CA 1
ATOM 2004 C C . PHE B 1 45 ? -1.934 12.383 -18.375 1 98.62 45 PHE B C 1
ATOM 2006 O O . PHE B 1 45 ? -1.382 11.383 -17.906 1 98.62 45 PHE B O 1
ATOM 2013 N N . LEU B 1 46 ? -3.254 12.461 -18.578 1 98.19 46 LEU B N 1
ATOM 2014 C CA . LEU B 1 46 ? -4.133 11.344 -18.25 1 98.19 46 LEU B CA 1
ATOM 2015 C C . LEU B 1 46 ? -3.805 10.125 -19.109 1 98.19 46 LEU B C 1
ATOM 2017 O O . LEU B 1 46 ? -4.074 8.992 -18.703 1 98.19 46 LEU B O 1
ATOM 2021 N N . SER B 1 47 ? -3.191 10.289 -20.25 1 97.56 47 SER B N 1
ATOM 2022 C CA . SER B 1 47 ? -2.74 9.18 -21.078 1 97.56 47 SER B CA 1
ATOM 2023 C C . SER B 1 47 ? -1.561 8.453 -20.453 1 97.56 47 SER B C 1
ATOM 2025 O O . SER B 1 47 ? -1.291 7.297 -20.766 1 97.56 47 SER B O 1
ATOM 2027 N N . LYS B 1 48 ? -0.831 9.141 -19.531 1 98 48 LYS B N 1
ATOM 2028 C CA . LYS B 1 48 ? 0.299 8.555 -18.812 1 98 48 LYS B CA 1
ATOM 2029 C C . LYS B 1 48 ? -0.149 7.934 -17.5 1 98 48 LYS B C 1
ATOM 2031 O O . LYS B 1 48 ? 0.332 6.863 -17.109 1 98 48 LYS B O 1
ATOM 2036 N N . ASN B 1 49 ? -1.015 8.57 -16.812 1 98.62 49 ASN B N 1
ATOM 2037 C CA . ASN B 1 49 ? -1.609 8.133 -15.555 1 98.62 49 ASN B CA 1
ATOM 2038 C C . ASN B 1 49 ? -3.107 8.414 -15.508 1 98.62 49 ASN B C 1
ATOM 2040 O O . ASN B 1 49 ? -3.525 9.531 -15.227 1 98.62 49 ASN B O 1
ATOM 2044 N N . PRO B 1 50 ? -3.932 7.418 -15.703 1 98.44 50 PRO B N 1
ATOM 2045 C CA . PRO B 1 50 ? -5.375 7.621 -15.836 1 98.44 50 PRO B CA 1
ATOM 2046 C C . PRO B 1 50 ? -6.023 8.117 -14.539 1 98.44 50 PRO B C 1
ATOM 2048 O O . PRO B 1 50 ? -7.188 8.523 -14.547 1 98.44 50 PRO B O 1
ATOM 2051 N N . PHE B 1 51 ? -5.32 8.125 -13.461 1 98.56 51 PHE B N 1
ATOM 2052 C CA . PHE B 1 51 ? -5.859 8.617 -12.195 1 98.56 51 PHE B CA 1
ATOM 2053 C C . PHE B 1 51 ? -5.535 10.094 -12.008 1 98.56 51 PHE B C 1
ATOM 2055 O O . PHE B 1 51 ? -5.965 10.711 -11.031 1 98.56 51 PHE B O 1
ATOM 2062 N N . GLY B 1 52 ? -4.695 10.664 -12.945 1 98.5 52 GLY B N 1
ATOM 2063 C CA . GLY B 1 52 ? -4.395 12.086 -12.922 1 98.5 52 GLY B CA 1
ATOM 2064 C C . GLY B 1 52 ? -3.568 12.5 -11.719 1 98.5 52 GLY B C 1
ATOM 2065 O O . GLY B 1 52 ? -3.791 13.562 -11.141 1 98.5 52 GLY B O 1
ATOM 2066 N N . GLN B 1 53 ? -2.656 11.641 -11.344 1 98.19 53 GLN B N 1
ATOM 2067 C CA . GLN B 1 53 ? -1.785 11.906 -10.211 1 98.19 53 GLN B CA 1
ATOM 2068 C C . GLN B 1 53 ? -0.315 11.852 -10.609 1 98.19 53 GLN B C 1
ATOM 2070 O O . GLN B 1 53 ? 0.035 11.203 -11.602 1 98.19 53 GLN B O 1
ATOM 2075 N N . ILE B 1 54 ? 0.511 12.562 -9.93 1 98.62 54 ILE B N 1
ATOM 2076 C CA . ILE B 1 54 ? 1.959 12.445 -10.07 1 98.62 54 ILE B CA 1
ATOM 2077 C C . ILE B 1 54 ? 2.518 11.578 -8.945 1 98.62 54 ILE B C 1
ATOM 2079 O O . ILE B 1 54 ? 1.887 11.422 -7.898 1 98.62 54 ILE B O 1
ATOM 2083 N N . PRO B 1 55 ? 3.674 10.922 -9.172 1 98.81 55 PRO B N 1
ATOM 2084 C CA . PRO B 1 55 ? 4.57 11.016 -10.32 1 98.81 55 PRO B CA 1
ATOM 2085 C C . PRO B 1 55 ? 4.234 10.008 -11.422 1 98.81 55 PRO B C 1
ATOM 2087 O O . PRO B 1 55 ? 3.404 9.117 -11.211 1 98.81 55 PRO B O 1
ATOM 2090 N N . VAL B 1 56 ? 4.77 10.219 -12.562 1 98.94 56 VAL B N 1
ATOM 2091 C CA . VAL B 1 56 ? 4.863 9.242 -13.648 1 98.94 56 VAL B CA 1
ATOM 2092 C C . VAL B 1 56 ? 6.324 9.055 -14.047 1 98.94 56 VAL B C 1
ATOM 2094 O O . VAL B 1 56 ? 7.082 10.023 -14.141 1 98.94 56 VAL B O 1
ATOM 2097 N N . LEU B 1 57 ? 6.758 7.836 -14.234 1 98.94 57 LEU B N 1
ATOM 2098 C CA . LEU B 1 57 ? 8.086 7.535 -14.758 1 98.94 57 LEU B CA 1
ATOM 2099 C C . LEU B 1 57 ? 7.996 6.961 -16.172 1 98.94 57 LEU B C 1
ATOM 2101 O O . LEU B 1 57 ? 7.23 6.027 -16.406 1 98.94 57 LEU B O 1
ATOM 2105 N N . GLU B 1 58 ? 8.703 7.504 -17.078 1 98.75 58 GLU B N 1
ATOM 2106 C CA . GLU B 1 58 ? 8.898 6.93 -18.406 1 98.75 58 GLU B CA 1
ATOM 2107 C C . GLU B 1 58 ? 10.32 6.402 -18.594 1 98.75 58 GLU B C 1
ATOM 2109 O O . GLU B 1 58 ? 11.289 7.121 -18.328 1 98.75 58 GLU B O 1
ATOM 2114 N N . ASP B 1 59 ? 10.484 5.184 -18.938 1 98.31 59 ASP B N 1
ATOM 2115 C CA . ASP B 1 59 ? 11.734 4.508 -19.281 1 98.31 59 ASP B CA 1
ATOM 2116 C C . ASP B 1 59 ? 11.609 3.76 -20.609 1 98.31 59 ASP B C 1
ATOM 2118 O O . ASP B 1 59 ? 11.211 2.592 -20.625 1 98.31 59 ASP B O 1
ATOM 2122 N N . GLY B 1 60 ? 12.094 4.344 -21.719 1 96.25 60 GLY B N 1
ATOM 2123 C CA . GLY B 1 60 ? 11.812 3.785 -23.031 1 96.25 60 GLY B CA 1
ATOM 2124 C C . GLY B 1 60 ? 10.328 3.701 -23.344 1 96.25 60 GLY B C 1
ATOM 2125 O O . GLY B 1 60 ? 9.617 4.703 -23.266 1 96.25 60 GLY B O 1
ATOM 2126 N N . ASP B 1 61 ? 9.852 2.533 -23.594 1 95.62 61 ASP B N 1
ATOM 2127 C CA . ASP B 1 61 ? 8.445 2.342 -23.938 1 95.62 61 ASP B CA 1
ATOM 2128 C C . ASP B 1 61 ? 7.613 2.008 -22.703 1 95.62 61 ASP B C 1
ATOM 2130 O O . ASP B 1 61 ? 6.422 1.706 -22.812 1 95.62 61 ASP B O 1
ATOM 2134 N N . LEU B 1 62 ? 8.25 2.094 -21.562 1 97.56 62 LEU B N 1
ATOM 2135 C CA . LEU B 1 62 ? 7.562 1.776 -20.312 1 97.56 62 LEU B CA 1
ATOM 2136 C C . LEU B 1 62 ? 7.125 3.049 -19.594 1 97.56 62 LEU B C 1
ATOM 2138 O O . LEU B 1 62 ? 7.918 3.979 -19.438 1 97.56 62 LEU B O 1
ATOM 2142 N N . THR B 1 63 ? 5.859 3.148 -19.234 1 98.5 63 THR B N 1
ATOM 2143 C CA . THR B 1 63 ? 5.293 4.23 -18.438 1 98.5 63 THR B CA 1
ATOM 2144 C C . THR B 1 63 ? 4.688 3.688 -17.156 1 98.5 63 THR B C 1
ATOM 2146 O O . THR B 1 63 ? 3.844 2.791 -17.188 1 98.5 63 THR B O 1
ATOM 2149 N N . LEU B 1 64 ? 5.176 4.207 -16.062 1 98.81 64 LEU B N 1
ATOM 2150 C CA . LEU B 1 64 ? 4.73 3.732 -14.758 1 98.81 64 LEU B CA 1
ATOM 2151 C C . LEU B 1 64 ? 4.191 4.883 -13.914 1 98.81 64 LEU B C 1
ATOM 2153 O O . LEU B 1 64 ? 4.699 6.004 -13.992 1 98.81 64 LEU B O 1
ATOM 2157 N N . TYR B 1 65 ? 3.154 4.566 -13.18 1 98.56 65 TYR B N 1
ATOM 2158 C CA . TYR B 1 65 ? 2.705 5.434 -12.102 1 98.56 65 TYR B CA 1
ATOM 2159 C C . TYR B 1 65 ? 2.604 4.664 -10.789 1 98.56 65 TYR B C 1
ATOM 2161 O O . TYR B 1 65 ? 2.996 3.498 -10.711 1 98.56 65 TYR B O 1
ATOM 2169 N N . GLU B 1 66 ? 2.143 5.383 -9.727 1 98.56 66 GLU B N 1
ATOM 2170 C CA . GLU B 1 66 ? 2.244 4.879 -8.359 1 98.56 66 GLU B CA 1
ATOM 2171 C C . GLU B 1 66 ? 3.688 4.922 -7.859 1 98.56 66 GLU B C 1
ATOM 2173 O O . GLU B 1 66 ? 4.52 4.121 -8.289 1 98.56 66 GLU B O 1
ATOM 2178 N N . SER B 1 67 ? 3.969 5.801 -6.902 1 98.81 67 SER B N 1
ATOM 2179 C CA . SER B 1 67 ? 5.34 6.07 -6.488 1 98.81 67 SER B CA 1
ATOM 2180 C C . SER B 1 67 ? 6.008 4.812 -5.941 1 98.81 67 SER B C 1
ATOM 2182 O O . SER B 1 67 ? 7.184 4.555 -6.223 1 98.81 67 SER B O 1
ATOM 2184 N N . ARG B 1 68 ? 5.273 3.949 -5.211 1 98.81 68 ARG B N 1
ATOM 2185 C CA . ARG B 1 68 ? 5.867 2.76 -4.609 1 98.81 68 ARG B CA 1
ATOM 2186 C C . ARG B 1 68 ? 6.094 1.673 -5.652 1 98.81 68 ARG B C 1
ATOM 2188 O O . ARG B 1 68 ? 7.031 0.88 -5.535 1 98.81 68 ARG B O 1
ATOM 2195 N N . ALA B 1 69 ? 5.273 1.613 -6.715 1 98.81 69 ALA B N 1
ATOM 2196 C CA . ALA B 1 69 ? 5.555 0.734 -7.848 1 98.81 69 ALA B CA 1
ATOM 2197 C C . ALA B 1 69 ? 6.793 1.2 -8.609 1 98.81 69 ALA B C 1
ATOM 2199 O O . ALA B 1 69 ? 7.617 0.383 -9.031 1 98.81 69 ALA B O 1
ATOM 2200 N N . ILE B 1 70 ? 6.934 2.504 -8.758 1 98.88 70 ILE B N 1
ATOM 2201 C CA . ILE B 1 70 ? 8.078 3.074 -9.469 1 98.88 70 ILE B CA 1
ATOM 2202 C C . ILE B 1 70 ? 9.359 2.756 -8.711 1 98.88 70 ILE B C 1
ATOM 2204 O O . ILE B 1 70 ? 10.352 2.336 -9.312 1 98.88 70 ILE B O 1
ATOM 2208 N N . THR B 1 71 ? 9.336 2.934 -7.391 1 98.88 71 THR B N 1
ATOM 2209 C CA . THR B 1 71 ? 10.555 2.658 -6.633 1 98.88 71 THR B CA 1
ATOM 2210 C C . THR B 1 71 ? 10.914 1.178 -6.707 1 98.88 71 THR B C 1
ATOM 2212 O O . THR B 1 71 ? 12.094 0.823 -6.785 1 98.88 71 THR B O 1
ATOM 2215 N N . ALA B 1 72 ? 9.93 0.285 -6.66 1 98.38 72 ALA B N 1
ATOM 2216 C CA . ALA B 1 72 ? 10.195 -1.142 -6.816 1 98.38 72 ALA B CA 1
ATOM 2217 C C . ALA B 1 72 ? 10.844 -1.434 -8.172 1 98.38 72 ALA B C 1
ATOM 2219 O O . ALA B 1 72 ? 11.797 -2.211 -8.25 1 98.38 72 ALA B O 1
ATOM 2220 N N . TYR B 1 73 ? 10.359 -0.811 -9.227 1 98.56 73 TYR B N 1
ATOM 2221 C CA . TYR B 1 73 ? 10.906 -0.97 -10.57 1 98.56 73 TYR B CA 1
ATOM 2222 C C . TYR B 1 73 ? 12.352 -0.492 -10.625 1 98.56 73 TYR B C 1
ATOM 2224 O O . TYR B 1 73 ? 13.227 -1.2 -11.133 1 98.56 73 TYR B O 1
ATOM 2232 N N . VAL B 1 74 ? 12.625 0.65 -10.078 1 98.56 74 VAL B N 1
ATOM 2233 C CA . VAL B 1 74 ? 13.953 1.249 -10.102 1 98.56 74 VAL B CA 1
ATOM 2234 C C . VAL B 1 74 ? 14.938 0.36 -9.336 1 98.56 74 VAL B C 1
ATOM 2236 O O . VAL B 1 74 ? 16.062 0.127 -9.797 1 98.56 74 VAL B O 1
ATOM 2239 N N . ALA B 1 75 ? 14.477 -0.123 -8.203 1 97.88 75 ALA B N 1
ATOM 2240 C CA . ALA B 1 75 ? 15.336 -0.981 -7.391 1 97.88 75 ALA B CA 1
ATOM 2241 C C . ALA B 1 75 ? 15.703 -2.258 -8.141 1 97.88 75 ALA B C 1
ATOM 2243 O O . ALA B 1 75 ? 16.812 -2.781 -7.988 1 97.88 75 ALA B O 1
ATOM 2244 N N . GLU B 1 76 ? 14.773 -2.754 -8.906 1 96.5 76 GLU B N 1
ATOM 2245 C CA . GLU B 1 76 ? 15.031 -3.957 -9.695 1 96.5 76 GLU B CA 1
ATOM 2246 C C . GLU B 1 76 ? 15.93 -3.648 -10.891 1 96.5 76 GLU B C 1
ATOM 2248 O O . GLU B 1 76 ? 16.906 -4.367 -11.148 1 96.5 76 GLU B O 1
ATOM 2253 N N . LYS B 1 77 ? 15.617 -2.635 -11.57 1 96.19 77 LYS B N 1
ATOM 2254 C CA . LYS B 1 77 ? 16.375 -2.242 -12.75 1 96.19 77 LYS B CA 1
ATOM 2255 C C . LYS B 1 77 ? 17.828 -1.939 -12.406 1 96.19 77 LYS B C 1
ATOM 2257 O O . LYS B 1 77 ? 18.734 -2.295 -13.156 1 96.19 77 LYS B O 1
ATOM 2262 N N . CYS B 1 78 ? 18 -1.301 -11.312 1 97 78 CYS B N 1
ATOM 2263 C CA . CYS B 1 78 ? 19.328 -0.86 -10.883 1 97 78 CYS B CA 1
ATOM 2264 C C . CYS B 1 78 ? 19.844 -1.729 -9.742 1 97 78 CYS B C 1
ATOM 2266 O O . CYS B 1 78 ? 20.469 -1.228 -8.812 1 97 78 CYS B O 1
ATOM 2268 N N . LYS B 1 79 ? 19.531 -2.98 -9.797 1 95.31 79 LYS B N 1
ATOM 2269 C CA . LYS B 1 79 ? 19.797 -3.863 -8.664 1 95.31 79 LYS B CA 1
ATOM 2270 C C . LYS B 1 79 ? 21.297 -3.971 -8.398 1 95.31 79 LYS B C 1
ATOM 2272 O O . LYS B 1 79 ? 21.719 -4.254 -7.277 1 95.31 79 LYS B O 1
ATOM 2277 N N . ASP B 1 80 ? 22.109 -3.67 -9.398 1 96 80 ASP B N 1
ATOM 2278 C CA . ASP B 1 80 ? 23.547 -3.852 -9.281 1 96 80 ASP B CA 1
ATOM 2279 C C . ASP B 1 80 ? 24.25 -2.525 -9 1 96 80 ASP B C 1
ATOM 2281 O O . ASP B 1 80 ? 25.484 -2.465 -8.945 1 96 80 ASP B O 1
ATOM 2285 N N . THR B 1 81 ? 23.562 -1.493 -8.859 1 96.5 81 THR B N 1
ATOM 2286 C CA . THR B 1 81 ? 24.141 -0.181 -8.602 1 96.5 81 THR B CA 1
ATOM 2287 C C . THR B 1 81 ? 23.516 0.454 -7.363 1 96.5 81 THR B C 1
ATOM 2289 O O . THR B 1 81 ? 22.344 0.199 -7.047 1 96.5 81 THR B O 1
ATOM 2292 N N . GLY B 1 82 ? 24.344 1.183 -6.66 1 97.5 82 GLY B N 1
ATOM 2293 C CA . GLY B 1 82 ? 23.859 1.898 -5.492 1 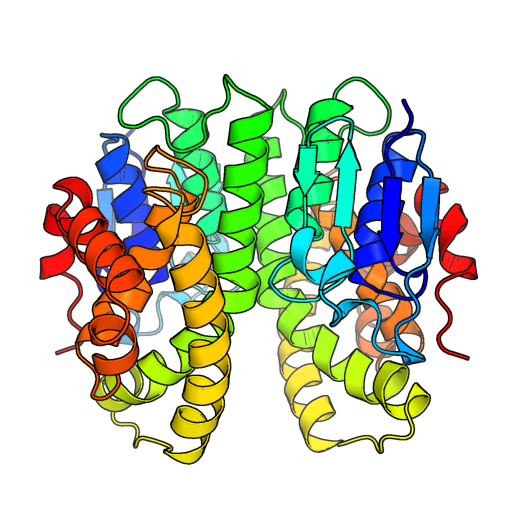97.5 82 GLY B CA 1
ATOM 2294 C C . GLY B 1 82 ? 23.516 0.983 -4.332 1 97.5 82 GLY B C 1
ATOM 2295 O O . GLY B 1 82 ? 24.047 -0.131 -4.238 1 97.5 82 GLY B O 1
ATOM 2296 N N . THR B 1 83 ? 22.734 1.479 -3.451 1 98 83 THR B N 1
ATOM 2297 C CA . THR B 1 83 ? 22.375 0.776 -2.225 1 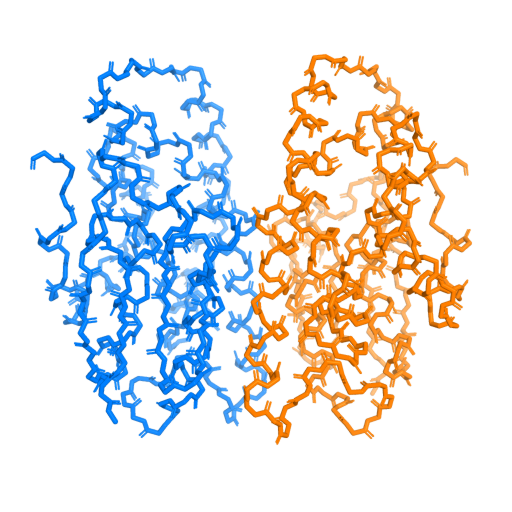98 83 THR B CA 1
ATOM 2298 C C . THR B 1 83 ? 21.453 -0.398 -2.525 1 98 83 THR B C 1
ATOM 2300 O O . THR B 1 83 ? 20.531 -0.277 -3.334 1 98 83 THR B O 1
ATOM 2303 N N . ASP B 1 84 ? 21.719 -1.554 -1.968 1 98.25 84 ASP B N 1
ATOM 2304 C CA . ASP B 1 84 ? 20.828 -2.703 -2.078 1 98.25 84 ASP B CA 1
ATOM 2305 C C . ASP B 1 84 ? 19.562 -2.496 -1.247 1 98.25 84 ASP B C 1
ATOM 2307 O O . ASP B 1 84 ? 19.516 -2.896 -0.083 1 98.25 84 ASP B O 1
ATOM 2311 N N . LEU B 1 85 ? 18.547 -1.99 -1.853 1 98.69 85 LEU B N 1
ATOM 2312 C CA . LEU B 1 85 ? 17.375 -1.482 -1.143 1 98.69 85 LEU B CA 1
ATOM 2313 C C . LEU B 1 85 ? 16.359 -2.598 -0.896 1 98.69 85 LEU B C 1
ATOM 2315 O O . LEU B 1 85 ? 15.438 -2.434 -0.1 1 98.69 85 LEU B O 1
ATOM 2319 N N . MET B 1 86 ? 16.547 -3.684 -1.566 1 98.44 86 MET B N 1
ATOM 2320 C CA . MET B 1 86 ? 15.5 -4.695 -1.501 1 98.44 86 MET B CA 1
ATOM 2321 C C . MET B 1 86 ? 16.031 -6.004 -0.935 1 98.44 86 MET B C 1
ATOM 2323 O O . MET B 1 86 ? 15.266 -6.895 -0.573 1 98.44 86 MET B O 1
ATOM 2327 N N . ARG B 1 87 ? 17.375 -6.172 -0.848 1 97.81 87 ARG B N 1
ATOM 2328 C CA . ARG B 1 87 ? 18.031 -7.344 -0.274 1 97.81 87 ARG B CA 1
ATOM 2329 C C . ARG B 1 87 ? 17.609 -8.617 -1 1 97.81 87 ARG B C 1
ATOM 2331 O O . ARG B 1 87 ? 17.312 -9.625 -0.365 1 97.81 87 ARG B O 1
ATOM 2338 N N . HIS B 1 88 ? 17.562 -8.625 -2.314 1 93.75 88 HIS B N 1
ATOM 2339 C CA . HIS B 1 88 ? 17.031 -9.711 -3.131 1 93.75 88 HIS B CA 1
ATOM 2340 C C . HIS B 1 88 ? 17.812 -11 -2.914 1 93.75 88 HIS B C 1
ATOM 2342 O O . HIS B 1 88 ? 17.266 -12.094 -3.057 1 93.75 88 HIS B O 1
ATOM 2348 N N . LYS B 1 89 ? 19.047 -10.914 -2.541 1 95.56 89 LYS B N 1
ATOM 2349 C CA . LYS B 1 89 ? 19.922 -12.086 -2.432 1 95.56 89 LYS B CA 1
ATOM 2350 C C . LYS B 1 89 ? 19.672 -12.82 -1.114 1 95.56 89 LYS B C 1
ATOM 2352 O O . LYS B 1 89 ? 20.219 -13.906 -0.898 1 95.56 89 LYS B O 1
ATOM 2357 N N . ASN B 1 90 ? 18.938 -12.289 -0.193 1 96.75 90 ASN B N 1
ATOM 2358 C CA . ASN B 1 90 ? 18.531 -12.875 1.078 1 96.75 90 ASN B CA 1
ATOM 2359 C C . ASN B 1 90 ? 17.016 -12.898 1.223 1 96.75 90 ASN B C 1
ATOM 2361 O O . ASN B 1 90 ? 16.406 -11.922 1.668 1 96.75 90 ASN B O 1
ATOM 2365 N N . PRO B 1 91 ? 16.406 -14.031 0.931 1 95.62 91 PRO B N 1
ATOM 2366 C CA . PRO B 1 91 ? 14.945 -14.117 0.875 1 95.62 91 PRO B CA 1
ATOM 2367 C C . PRO B 1 91 ? 14.281 -13.688 2.18 1 95.62 91 PRO B C 1
ATOM 2369 O O . PRO B 1 91 ? 13.211 -13.062 2.16 1 95.62 91 PRO B O 1
ATOM 2372 N N . LYS B 1 92 ? 14.891 -14.016 3.268 1 97.12 92 LYS B N 1
ATOM 2373 C CA . LYS B 1 92 ? 14.312 -13.633 4.555 1 97.12 92 LYS B CA 1
ATOM 2374 C C . LYS B 1 92 ? 14.352 -12.117 4.742 1 97.12 92 LYS B C 1
ATOM 2376 O O . LYS B 1 92 ? 13.359 -11.516 5.156 1 97.12 92 LYS B O 1
ATOM 2381 N N . GLU B 1 93 ? 15.5 -11.492 4.449 1 98.06 93 GLU B N 1
ATOM 2382 C CA . GLU B 1 93 ? 15.609 -10.039 4.543 1 98.06 93 GLU B CA 1
ATOM 2383 C C . GLU B 1 93 ? 14.68 -9.344 3.553 1 98.06 93 GLU B C 1
ATOM 2385 O O . GLU B 1 93 ? 14.039 -8.352 3.889 1 98.06 93 GLU B O 1
ATOM 2390 N N . ALA B 1 94 ? 14.617 -9.898 2.336 1 98.31 94 ALA B N 1
ATOM 2391 C CA . ALA B 1 94 ? 13.742 -9.328 1.313 1 98.31 94 ALA B CA 1
ATOM 2392 C C . ALA B 1 94 ? 12.281 -9.336 1.771 1 98.31 94 ALA B C 1
ATOM 2394 O O . ALA B 1 94 ? 11.555 -8.367 1.548 1 98.31 94 ALA B O 1
ATOM 2395 N N . ALA B 1 95 ? 11.898 -10.398 2.422 1 98.56 95 ALA B N 1
ATOM 2396 C CA . ALA B 1 95 ? 10.531 -10.5 2.932 1 98.56 95 ALA B CA 1
ATOM 2397 C C . ALA B 1 95 ? 10.266 -9.453 4.008 1 98.56 95 ALA B C 1
ATOM 2399 O O . ALA B 1 95 ? 9.211 -8.82 4.02 1 98.56 95 ALA B O 1
ATOM 2400 N N . MET B 1 96 ? 11.219 -9.242 4.859 1 98.5 96 MET B N 1
ATOM 2401 C CA . MET B 1 96 ? 11.055 -8.273 5.938 1 98.5 96 MET B CA 1
ATOM 2402 C C . MET B 1 96 ? 11.008 -6.852 5.391 1 98.5 96 MET B C 1
ATOM 2404 O O . MET B 1 96 ? 10.281 -6.008 5.91 1 98.5 96 MET B O 1
ATOM 2408 N N . VAL B 1 97 ? 11.805 -6.598 4.348 1 98.81 97 VAL B N 1
ATOM 2409 C CA . VAL B 1 97 ? 11.734 -5.297 3.688 1 98.81 97 VAL B CA 1
ATOM 2410 C C . VAL B 1 97 ? 10.305 -5.047 3.199 1 98.81 97 VAL B C 1
ATOM 2412 O O . VAL B 1 97 ? 9.742 -3.975 3.43 1 98.81 97 VAL B O 1
ATOM 2415 N N . LYS B 1 98 ? 9.688 -6.051 2.609 1 98.62 98 LYS B N 1
ATOM 2416 C CA . LYS B 1 98 ? 8.336 -5.906 2.07 1 98.62 98 LYS B CA 1
ATOM 2417 C C . LYS B 1 98 ? 7.316 -5.703 3.188 1 98.62 98 LYS B C 1
ATOM 2419 O O . LYS B 1 98 ? 6.359 -4.941 3.033 1 98.62 98 LYS B O 1
ATOM 2424 N N . VAL B 1 99 ? 7.52 -6.375 4.305 1 98.88 99 VAL B N 1
ATOM 2425 C CA . VAL B 1 99 ? 6.645 -6.195 5.461 1 98.88 99 VAL B CA 1
ATOM 2426 C C . VAL B 1 99 ? 6.641 -4.727 5.887 1 98.88 99 VAL B C 1
ATOM 2428 O O . VAL B 1 99 ? 5.582 -4.109 6.004 1 98.88 99 VAL B O 1
ATOM 2431 N N . TRP B 1 100 ? 7.766 -4.176 6.023 1 98.88 100 TRP B N 1
ATOM 2432 C CA . TRP B 1 100 ? 7.859 -2.834 6.586 1 98.88 100 TRP B CA 1
ATOM 2433 C C . TRP B 1 100 ? 7.551 -1.777 5.531 1 98.88 100 TRP B C 1
ATOM 2435 O O . TRP B 1 100 ? 7.148 -0.659 5.859 1 98.88 100 TRP B O 1
ATOM 2445 N N . MET B 1 101 ? 7.738 -2.105 4.23 1 98.88 101 MET B N 1
ATOM 2446 C CA . MET B 1 101 ? 7.176 -1.253 3.188 1 98.88 101 MET B CA 1
ATOM 2447 C C . MET B 1 101 ? 5.66 -1.16 3.314 1 98.88 101 MET B C 1
ATOM 2449 O O . MET B 1 101 ? 5.09 -0.075 3.197 1 98.88 101 MET B O 1
ATOM 2453 N N . GLU B 1 102 ? 5.035 -2.299 3.561 1 98.81 102 GLU B N 1
ATOM 2454 C CA . GLU B 1 102 ? 3.582 -2.322 3.709 1 98.81 102 GLU B CA 1
ATOM 2455 C C . GLU B 1 102 ? 3.148 -1.634 5 1 98.81 102 GLU B C 1
ATOM 2457 O O . GLU B 1 102 ? 2.104 -0.98 5.039 1 98.81 102 GLU B O 1
ATOM 2462 N N . VAL B 1 103 ? 3.92 -1.796 6.074 1 98.88 103 VAL B N 1
ATOM 2463 C CA . VAL B 1 103 ? 3.633 -1.07 7.309 1 98.88 103 VAL B CA 1
ATOM 2464 C C . VAL B 1 103 ? 3.643 0.432 7.039 1 98.88 103 VAL B C 1
ATOM 2466 O O . VAL B 1 103 ? 2.75 1.155 7.484 1 98.88 103 VAL B O 1
ATOM 2469 N N . GLU B 1 104 ? 4.684 0.858 6.324 1 98.88 104 GLU B N 1
ATOM 2470 C CA . GLU B 1 104 ? 4.742 2.271 5.965 1 98.88 104 GLU B CA 1
ATOM 2471 C C . GLU B 1 104 ? 3.502 2.691 5.184 1 98.88 104 GLU B C 1
ATOM 2473 O O . GLU B 1 104 ? 2.891 3.721 5.48 1 98.88 104 GLU B O 1
ATOM 2478 N N . SER B 1 105 ? 3.066 1.917 4.203 1 98.62 105 SER B N 1
ATOM 2479 C CA . SER B 1 105 ? 2.035 2.277 3.234 1 98.62 105 SER B CA 1
ATOM 2480 C C . SER B 1 105 ? 0.644 2.188 3.852 1 98.62 105 SER B C 1
ATOM 2482 O O . SER B 1 105 ? -0.234 2.992 3.533 1 98.62 105 SER B O 1
ATOM 2484 N N . GLN B 1 106 ? 0.444 1.218 4.762 1 98.31 106 GLN B N 1
ATOM 2485 C CA . GLN B 1 106 ? -0.913 0.868 5.168 1 98.31 106 GLN B CA 1
ATOM 2486 C C . GLN B 1 106 ? -1.196 1.323 6.598 1 98.31 106 GLN B C 1
ATOM 2488 O O . GLN B 1 106 ? -2.354 1.387 7.016 1 98.31 106 GLN B O 1
ATOM 2493 N N . THR B 1 107 ? -0.184 1.57 7.371 1 98.31 107 THR B N 1
ATOM 2494 C CA . THR B 1 107 ? -0.355 1.893 8.781 1 98.31 107 THR B CA 1
ATOM 2495 C C . THR B 1 107 ? 0.208 3.277 9.094 1 98.31 107 THR B C 1
ATOM 2497 O O . THR B 1 107 ? -0.52 4.16 9.547 1 98.31 107 THR B O 1
ATOM 2500 N N . PHE B 1 108 ? 1.446 3.531 8.719 1 98.88 108 PHE B N 1
ATOM 2501 C CA . PHE B 1 108 ? 2.141 4.777 9.023 1 98.88 108 PHE B CA 1
ATOM 2502 C C . PHE B 1 108 ? 1.592 5.922 8.18 1 98.88 108 PHE B C 1
ATOM 2504 O O . PHE B 1 108 ? 1.163 6.945 8.719 1 98.88 108 PHE B O 1
ATOM 2511 N N . ASN B 1 109 ? 1.522 5.742 6.875 1 98.81 109 ASN B N 1
ATOM 2512 C CA . ASN B 1 109 ? 1.152 6.797 5.938 1 98.81 109 ASN B CA 1
ATOM 2513 C C . ASN B 1 109 ? -0.263 7.305 6.195 1 98.81 109 ASN B C 1
ATOM 2515 O O . ASN B 1 109 ? -0.489 8.516 6.277 1 98.81 109 ASN B O 1
ATOM 2519 N N . PRO B 1 110 ? -1.26 6.398 6.434 1 98.31 110 PRO B N 1
ATOM 2520 C CA . PRO B 1 110 ? -2.613 6.895 6.691 1 98.31 110 PRO B CA 1
ATOM 2521 C C . PRO B 1 110 ? -2.705 7.715 7.977 1 98.31 110 PRO B C 1
ATOM 2523 O O . PRO B 1 110 ? -3.615 8.531 8.125 1 98.31 110 PRO B O 1
ATOM 2526 N N . ALA B 1 111 ? -1.812 7.508 8.898 1 98.69 111 ALA B N 1
ATOM 2527 C CA . ALA B 1 111 ? -1.845 8.234 10.164 1 98.69 111 ALA B CA 1
ATOM 2528 C C . ALA B 1 111 ? -1.14 9.578 10.047 1 98.69 111 ALA B C 1
ATOM 2530 O O . ALA B 1 111 ? -1.606 10.578 10.602 1 98.69 111 ALA B O 1
ATOM 2531 N N . ILE B 1 112 ? -0.065 9.641 9.305 1 98.88 112 ILE B N 1
ATOM 2532 C CA . ILE B 1 112 ? 0.783 10.828 9.32 1 98.88 112 ILE B CA 1
ATOM 2533 C C . ILE B 1 112 ? 0.34 11.789 8.219 1 98.88 112 ILE B C 1
ATOM 2535 O O . ILE B 1 112 ? 0.457 13.008 8.367 1 98.88 112 ILE B O 1
ATOM 2539 N N . SER B 1 113 ? -0.191 11.289 7.082 1 98.69 113 SER B N 1
ATOM 2540 C CA . SER B 1 113 ? -0.455 12.102 5.895 1 98.69 113 SER B CA 1
ATOM 2541 C C . SER B 1 113 ? -1.519 13.156 6.172 1 98.69 113 SER B C 1
ATOM 2543 O O . SER B 1 113 ? -1.384 14.305 5.746 1 98.69 113 SER B O 1
ATOM 2545 N N . PRO B 1 114 ? -2.629 12.836 6.938 1 98.44 114 PRO B N 1
ATOM 2546 C CA . PRO B 1 114 ? -3.602 13.898 7.215 1 98.44 114 PRO B CA 1
ATOM 2547 C C . PRO B 1 114 ? -3.021 15.023 8.07 1 98.44 114 PRO B C 1
ATOM 2549 O O . PRO B 1 114 ? -3.412 16.188 7.914 1 98.44 114 PRO B O 1
ATOM 2552 N N . ILE B 1 115 ? -2.119 14.672 8.961 1 98.75 115 ILE B N 1
ATOM 2553 C CA . ILE B 1 115 ? -1.492 15.688 9.797 1 98.75 115 ILE B CA 1
ATOM 2554 C C . ILE B 1 115 ? -0.674 16.641 8.93 1 98.75 115 ILE B C 1
ATOM 2556 O O . ILE B 1 115 ? -0.778 17.859 9.062 1 98.75 115 ILE B O 1
ATOM 2560 N N . VAL B 1 116 ? 0.092 16.094 8.047 1 98.38 116 VAL B N 1
ATOM 2561 C CA . VAL B 1 116 ? 0.902 16.891 7.125 1 98.38 116 VAL B CA 1
ATOM 2562 C C . VAL B 1 116 ? -0.007 17.703 6.211 1 98.38 116 VAL B C 1
ATOM 2564 O O . VAL B 1 116 ? 0.274 18.875 5.934 1 98.38 116 VAL B O 1
ATOM 2567 N N . MET B 1 117 ? -1.087 17.094 5.766 1 97.88 117 MET B N 1
ATOM 2568 C CA . MET B 1 117 ? -2.066 17.828 4.965 1 97.88 117 MET B CA 1
ATOM 2569 C C . MET B 1 117 ? -2.615 19.016 5.727 1 97.88 117 MET B C 1
ATOM 2571 O O . MET B 1 117 ? -2.723 20.125 5.176 1 97.88 117 MET B O 1
ATOM 2575 N N . GLU B 1 118 ? -2.91 18.891 6.98 1 98.25 118 GLU B N 1
ATOM 2576 C CA . GLU B 1 118 ? -3.553 19.922 7.789 1 98.25 118 GLU B CA 1
ATOM 2577 C C . GLU B 1 118 ? -2.576 21.047 8.133 1 98.25 118 GLU B C 1
ATOM 2579 O O . GLU B 1 118 ? -2.951 22.219 8.148 1 98.25 118 GLU B O 1
ATOM 2584 N N . TYR B 1 119 ? -1.297 20.719 8.305 1 97.69 119 TYR B N 1
ATOM 2585 C CA . TYR B 1 119 ? -0.39 21.719 8.852 1 97.69 119 TYR B CA 1
ATOM 2586 C C . TYR B 1 119 ? 0.51 22.297 7.758 1 97.69 119 TYR B C 1
ATOM 2588 O O . TYR B 1 119 ? 1.057 23.391 7.91 1 97.69 119 TYR B O 1
ATOM 2596 N N . VAL B 1 120 ? 0.744 21.5 6.668 1 97.19 120 VAL B N 1
ATOM 2597 C CA . VAL B 1 120 ? 1.775 21.922 5.727 1 97.19 120 VAL B CA 1
ATOM 2598 C C . VAL B 1 120 ? 1.151 22.172 4.355 1 97.19 120 VAL B C 1
ATOM 2600 O O . VAL B 1 120 ? 1.137 23.312 3.873 1 97.19 120 VAL B O 1
ATOM 2603 N N . ILE B 1 121 ? 0.469 21.25 3.787 1 95.19 121 ILE B N 1
ATOM 2604 C CA . ILE B 1 121 ? -0.005 21.328 2.41 1 95.19 121 ILE B CA 1
ATOM 2605 C C . ILE B 1 121 ? -1.259 22.203 2.346 1 95.19 121 ILE B C 1
ATOM 2607 O O . ILE B 1 121 ? -1.354 23.109 1.512 1 95.19 121 ILE B O 1
ATOM 2611 N N . GLY B 1 122 ? -2.242 21.938 3.254 1 94.31 122 GLY B N 1
ATOM 2612 C CA . GLY B 1 122 ? -3.48 22.703 3.279 1 94.31 122 GLY B CA 1
ATOM 2613 C C . GLY B 1 122 ? -3.254 24.203 3.377 1 94.31 122 GLY B C 1
ATOM 2614 O O . GLY B 1 122 ? -3.719 24.969 2.525 1 94.31 122 GLY B O 1
ATOM 2615 N N . PRO B 1 123 ? -2.506 24.594 4.344 1 94.31 123 PRO B N 1
ATOM 2616 C CA . PRO B 1 123 ? -2.236 26.031 4.504 1 94.31 123 PRO B CA 1
ATOM 2617 C C . PRO B 1 123 ? -1.532 26.625 3.293 1 94.31 123 PRO B C 1
ATOM 2619 O O . PRO B 1 123 ? -1.773 27.797 2.951 1 94.31 123 PRO B O 1
ATOM 2622 N N . SER B 1 124 ? -0.68 25.859 2.658 1 90.5 124 SER B N 1
ATOM 2623 C CA . SER B 1 124 ? -0.011 26.359 1.455 1 90.5 124 SER B CA 1
ATOM 2624 C C . SER B 1 124 ? -1.008 26.594 0.326 1 90.5 124 SER B C 1
ATOM 2626 O O . SER B 1 124 ? -0.719 27.328 -0.618 1 90.5 124 SER B O 1
ATOM 2628 N N . MET B 1 125 ? -2.164 26.031 0.441 1 90 125 MET B N 1
ATOM 2629 C CA . MET B 1 125 ? -3.225 26.188 -0.549 1 90 125 MET B CA 1
ATOM 2630 C C . MET B 1 125 ? -4.336 27.094 -0.021 1 90 125 MET B C 1
ATOM 2632 O O . MET B 1 125 ? -5.414 27.172 -0.612 1 90 125 MET B O 1
ATOM 2636 N N . GLY B 1 126 ? -4.102 27.609 1.158 1 92.44 126 GLY B N 1
ATOM 2637 C CA . GLY B 1 126 ? -5.039 28.578 1.718 1 92.44 126 GLY B CA 1
ATOM 2638 C C . GLY B 1 126 ? -6.109 27.938 2.582 1 92.44 126 GLY B C 1
ATOM 2639 O O . GLY B 1 126 ? -7.094 28.578 2.938 1 92.44 126 GLY B O 1
ATOM 2640 N N . LYS B 1 127 ? -5.918 26.766 2.998 1 94.88 127 LYS B N 1
ATOM 2641 C CA . LYS B 1 127 ? -6.906 26.047 3.809 1 94.88 127 LYS B CA 1
ATOM 2642 C C . LYS B 1 127 ? -6.578 26.156 5.293 1 94.88 127 LYS B C 1
ATOM 2644 O O . LYS B 1 127 ? -5.406 26.188 5.676 1 94.88 127 LYS B O 1
ATOM 2649 N N . LYS B 1 128 ? -7.723 26.219 6.059 1 96.38 128 LYS B N 1
ATOM 2650 C CA . LYS B 1 128 ? -7.539 26.25 7.504 1 96.38 128 LYS B CA 1
ATOM 2651 C C . LYS B 1 128 ? -7.371 24.859 8.086 1 96.38 128 LYS B C 1
ATOM 2653 O O . LYS B 1 128 ? -7.992 23.906 7.609 1 96.38 128 LYS B O 1
ATOM 2658 N N . THR B 1 129 ? -6.609 24.812 9.195 1 96.81 129 THR B N 1
ATOM 2659 C CA . THR B 1 129 ? -6.352 23.547 9.875 1 96.81 129 THR B CA 1
ATOM 2660 C C . THR B 1 129 ? -7.586 23.078 10.641 1 96.81 129 THR B C 1
ATOM 2662 O O . THR B 1 129 ? -8.188 23.859 11.383 1 96.81 129 THR B O 1
ATOM 2665 N N . GLU B 1 130 ? -7.93 21.875 10.383 1 97.25 130 GLU B N 1
ATOM 2666 C CA . GLU B 1 130 ? -8.969 21.234 11.172 1 97.25 130 GLU B CA 1
ATOM 2667 C C . GLU B 1 130 ? -8.367 20.438 12.336 1 97.25 130 GLU B C 1
ATOM 2669 O O . GLU B 1 130 ? -7.977 19.281 12.172 1 97.25 130 GLU B O 1
ATOM 2674 N N . GLN B 1 131 ? -8.445 20.984 13.477 1 97 131 GLN B N 1
ATOM 2675 C CA . GLN B 1 131 ? -7.742 20.438 14.633 1 97 131 GLN B CA 1
ATOM 2676 C C . GLN B 1 131 ? -8.289 19.062 15.008 1 97 131 GLN B C 1
ATOM 2678 O O . GLN B 1 131 ? -7.543 18.203 15.469 1 97 131 GLN B O 1
ATOM 2683 N N . ALA B 1 132 ? -9.547 18.812 14.766 1 97.31 132 ALA B N 1
ATOM 2684 C CA . ALA B 1 132 ? -10.148 17.516 15.086 1 97.31 132 ALA B CA 1
ATOM 2685 C C . ALA B 1 132 ? -9.5 16.391 14.289 1 97.31 132 ALA B C 1
ATOM 2687 O O . ALA B 1 132 ? -9.312 15.289 14.797 1 97.31 132 ALA B O 1
ATOM 2688 N N . VAL B 1 133 ? -9.156 16.656 13.078 1 97.06 133 VAL B N 1
ATOM 2689 C CA . VAL B 1 133 ? -8.477 15.688 12.227 1 97.06 133 VAL B CA 1
ATOM 2690 C C . VAL B 1 133 ? -7.07 15.422 12.758 1 97.06 133 VAL B C 1
ATOM 2692 O O . VAL B 1 133 ? -6.652 14.273 12.883 1 97.06 133 VAL B O 1
ATOM 2695 N N . VAL B 1 134 ? -6.367 16.484 13.094 1 98.25 134 VAL B N 1
ATOM 2696 C CA . VAL B 1 134 ? -5.008 16.375 13.625 1 98.25 134 VAL B CA 1
ATOM 2697 C C . VAL B 1 134 ? -5.016 15.539 14.898 1 98.25 134 VAL B C 1
ATOM 2699 O O . VAL B 1 134 ? -4.215 14.609 15.047 1 98.25 134 VAL B O 1
ATOM 2702 N N . ASP B 1 135 ? -5.957 15.805 15.75 1 98.06 135 ASP B N 1
ATOM 2703 C CA . ASP B 1 135 ? -6.02 15.117 17.031 1 98.06 135 ASP B CA 1
ATOM 2704 C C . ASP B 1 135 ? -6.27 13.625 16.844 1 98.06 135 ASP B C 1
ATOM 2706 O O . ASP B 1 135 ? -5.617 12.789 17.469 1 98.06 135 ASP B O 1
ATOM 2710 N N . ALA B 1 136 ? -7.184 13.312 16.016 1 97.56 136 ALA B N 1
ATOM 2711 C CA . ALA B 1 136 ? -7.488 11.914 15.75 1 97.56 136 ALA B CA 1
ATOM 2712 C C . ALA B 1 136 ? -6.281 11.188 15.164 1 97.56 136 ALA B C 1
ATOM 2714 O O . ALA B 1 136 ? -5.973 10.062 15.562 1 97.56 136 ALA B O 1
ATOM 2715 N N . CYS B 1 137 ? -5.605 11.859 14.32 1 98.44 137 CYS B N 1
ATOM 2716 C CA . CYS B 1 137 ? -4.516 11.211 13.594 1 98.44 137 CYS B CA 1
ATOM 2717 C C . CYS B 1 137 ? -3.256 11.156 14.453 1 98.44 137 CYS B C 1
ATOM 2719 O O . CYS B 1 137 ? -2.457 10.227 14.328 1 98.44 137 CYS B O 1
ATOM 2721 N N . THR B 1 138 ? -3.064 12.109 15.32 1 98.5 138 THR B N 1
ATOM 2722 C CA . THR B 1 138 ? -1.924 12.039 16.219 1 98.5 138 THR B CA 1
ATOM 2723 C C . THR B 1 138 ? -2.072 10.867 17.188 1 98.5 138 THR B C 1
ATOM 2725 O O . THR B 1 138 ? -1.082 10.234 17.562 1 98.5 138 THR B O 1
ATOM 2728 N N . GLY B 1 139 ? -3.312 10.578 17.609 1 98.38 139 GLY B N 1
ATOM 2729 C CA . GLY B 1 139 ? -3.547 9.391 18.406 1 98.38 139 GLY B CA 1
ATOM 2730 C C . GLY B 1 139 ? -3.152 8.109 17.703 1 98.38 139 GLY B C 1
ATOM 2731 O O . GLY B 1 139 ? -2.445 7.273 18.266 1 98.38 139 GLY B O 1
ATOM 2732 N N . LYS B 1 140 ? -3.537 7.969 16.5 1 98.31 140 LYS B N 1
ATOM 2733 C CA . LYS B 1 140 ? -3.201 6.801 15.695 1 98.31 140 LYS B CA 1
ATOM 2734 C C . LYS B 1 140 ? -1.696 6.707 15.461 1 98.31 140 LYS B C 1
ATOM 2736 O O . LYS B 1 140 ? -1.103 5.641 15.625 1 98.31 140 LYS B O 1
ATOM 2741 N N . LEU B 1 141 ? -1.118 7.844 15.094 1 98.88 141 LEU B N 1
ATOM 2742 C CA . LEU B 1 141 ? 0.308 7.883 14.789 1 98.88 141 LEU B CA 1
ATOM 2743 C C . LEU B 1 141 ? 1.135 7.527 16.016 1 98.88 141 LEU B C 1
ATOM 2745 O O . LEU B 1 141 ? 2.176 6.879 15.906 1 98.88 141 LEU B O 1
ATOM 2749 N N . GLY B 1 142 ? 0.68 8.016 17.156 1 98.81 142 GLY B N 1
ATOM 2750 C CA . GLY B 1 142 ? 1.378 7.684 18.391 1 98.81 142 GLY B CA 1
ATOM 2751 C C . GLY B 1 142 ? 1.534 6.188 18.594 1 98.81 142 GLY B C 1
ATOM 2752 O O . GLY B 1 142 ? 2.619 5.715 18.938 1 98.81 142 GLY B O 1
ATOM 2753 N N . LYS B 1 143 ? 0.512 5.414 18.359 1 98.5 143 LYS B N 1
ATOM 2754 C CA . LYS B 1 143 ? 0.557 3.963 18.5 1 98.5 143 LYS B CA 1
ATOM 2755 C C . LYS B 1 143 ? 1.525 3.344 17.5 1 98.5 143 LYS B C 1
ATOM 2757 O O . LYS B 1 143 ? 2.24 2.395 17.828 1 98.5 143 LYS B O 1
ATOM 2762 N N . VAL B 1 144 ? 1.52 3.85 16.328 1 98.81 144 VAL B N 1
ATOM 2763 C CA . VAL B 1 144 ? 2.428 3.365 15.289 1 98.81 144 VAL B CA 1
ATOM 2764 C C . VAL B 1 144 ? 3.873 3.625 15.703 1 98.81 144 VAL B C 1
ATOM 2766 O O . VAL B 1 144 ? 4.719 2.734 15.625 1 98.81 144 VAL B O 1
ATOM 2769 N N . LEU B 1 145 ? 4.164 4.832 16.156 1 98.88 145 LEU B N 1
ATOM 2770 C CA . LEU B 1 145 ? 5.523 5.219 16.516 1 98.88 145 LEU B CA 1
ATOM 2771 C C . LEU B 1 145 ? 5.992 4.457 17.75 1 98.88 145 LEU B C 1
ATOM 2773 O O . LEU B 1 145 ? 7.188 4.199 17.906 1 98.88 145 LEU B O 1
ATOM 2777 N N . ASP B 1 146 ? 5.043 4.027 18.594 1 98.88 146 ASP B N 1
ATOM 2778 C CA . ASP B 1 146 ? 5.41 3.17 19.719 1 98.88 146 ASP B CA 1
ATOM 2779 C C . ASP B 1 146 ? 5.945 1.825 19.234 1 98.88 146 ASP B C 1
ATOM 2781 O O . ASP B 1 146 ? 6.926 1.309 19.781 1 98.88 146 ASP B O 1
ATOM 2785 N N . VAL B 1 147 ? 5.309 1.287 18.297 1 98.81 147 VAL B N 1
ATOM 2786 C CA . VAL B 1 147 ? 5.789 0.042 17.703 1 98.81 147 VAL B CA 1
ATOM 2787 C C . VAL B 1 147 ? 7.156 0.266 17.062 1 98.81 147 VAL B C 1
ATOM 2789 O O . VAL B 1 147 ? 8.07 -0.551 17.219 1 98.81 147 VAL B O 1
ATOM 2792 N N . TYR B 1 148 ? 7.266 1.41 16.297 1 98.94 148 TYR B N 1
ATOM 2793 C CA . TYR B 1 148 ? 8.547 1.739 15.688 1 98.94 148 TYR B CA 1
ATOM 2794 C C . TYR B 1 148 ? 9.641 1.862 16.75 1 98.94 148 TYR B C 1
ATOM 2796 O O . TYR B 1 148 ? 10.75 1.354 16.578 1 98.94 148 TYR B O 1
ATOM 2804 N N . GLU B 1 149 ? 9.328 2.547 17.828 1 98.94 149 GLU B N 1
ATOM 2805 C CA . GLU B 1 149 ? 10.281 2.744 18.906 1 98.94 149 GLU B CA 1
ATOM 2806 C C . GLU B 1 149 ? 10.766 1.409 19.469 1 98.94 149 GLU B C 1
ATOM 2808 O O . GLU B 1 149 ? 11.969 1.22 19.688 1 98.94 149 GLU B O 1
ATOM 2813 N N . SER B 1 150 ? 9.867 0.525 19.672 1 98.69 150 SER B N 1
ATOM 2814 C CA . SER B 1 150 ? 10.219 -0.806 20.156 1 98.69 150 SER B CA 1
ATOM 2815 C C . SER B 1 150 ? 11.078 -1.553 19.125 1 98.69 150 SER B C 1
ATOM 2817 O O . SER B 1 150 ? 12.109 -2.131 19.484 1 98.69 150 SER B O 1
ATOM 2819 N N . ARG B 1 151 ? 10.695 -1.531 17.906 1 98.56 151 ARG B N 1
ATOM 2820 C CA . ARG B 1 151 ? 11.414 -2.203 16.828 1 98.56 151 ARG B CA 1
ATOM 2821 C C . ARG B 1 151 ? 12.836 -1.658 16.703 1 98.56 151 ARG B C 1
ATOM 2823 O O . ARG B 1 151 ? 13.797 -2.426 16.609 1 98.56 151 ARG B O 1
ATOM 2830 N N . LEU B 1 152 ? 12.945 -0.394 16.75 1 98.81 152 LEU B N 1
ATOM 2831 C CA . LEU B 1 152 ? 14.211 0.281 16.5 1 98.81 152 LEU B CA 1
ATOM 2832 C C . LEU B 1 152 ? 15.109 0.227 17.734 1 98.81 152 LEU B C 1
ATOM 2834 O O . LEU B 1 152 ? 16.281 0.613 17.672 1 98.81 152 LEU B O 1
ATOM 2838 N N . SER B 1 153 ? 14.586 -0.229 18.812 1 98.44 153 SER B N 1
ATOM 2839 C CA . SER B 1 153 ? 15.43 -0.471 19.984 1 98.44 153 SER B CA 1
ATOM 2840 C C . SER B 1 153 ? 16.266 -1.734 19.812 1 98.44 153 SER B C 1
ATOM 2842 O O . SER B 1 153 ? 17.25 -1.927 20.516 1 98.44 153 SER B O 1
ATOM 2844 N N . THR B 1 154 ? 15.898 -2.607 18.844 1 97.31 154 THR B N 1
ATOM 2845 C CA . THR B 1 154 ? 16.594 -3.881 18.672 1 97.31 154 THR B CA 1
ATOM 2846 C C . THR B 1 154 ? 17.219 -3.977 17.297 1 97.31 154 THR B C 1
ATOM 2848 O O . THR B 1 154 ? 18.078 -4.832 17.047 1 97.31 154 THR B O 1
ATOM 2851 N N . CYS B 1 155 ? 16.828 -3.131 16.359 1 96.75 155 CYS B N 1
ATOM 2852 C CA . CYS B 1 155 ? 17.359 -3.051 15.008 1 96.75 155 CYS B CA 1
ATOM 2853 C C . CYS B 1 155 ? 17.719 -1.616 14.641 1 96.75 155 CYS B C 1
ATOM 2855 O O . CYS B 1 155 ? 17.016 -0.678 15.031 1 96.75 155 CYS B O 1
ATOM 2857 N N . LYS B 1 156 ? 18.734 -1.465 13.836 1 98.19 156 LYS B N 1
ATOM 2858 C CA . LYS B 1 156 ? 19.125 -0.115 13.453 1 98.19 156 LYS B CA 1
ATOM 2859 C C . LYS B 1 156 ? 18.141 0.505 12.484 1 98.19 156 LYS B C 1
ATOM 2861 O O . LYS B 1 156 ? 17.906 1.717 12.508 1 98.19 156 LYS B O 1
ATOM 2866 N N . TYR B 1 157 ? 17.609 -0.332 11.594 1 98.81 157 TYR B N 1
ATOM 2867 C CA . TYR B 1 157 ? 16.578 0.092 10.641 1 98.81 157 TYR B CA 1
ATOM 2868 C C . TYR B 1 157 ? 15.336 -0.771 10.758 1 98.81 157 TYR B C 1
ATOM 2870 O O . TYR B 1 157 ? 15.32 -1.759 11.5 1 98.81 157 TYR B O 1
ATOM 2878 N N . LEU B 1 158 ? 14.266 -0.387 10.078 1 98.88 158 LEU B N 1
ATOM 2879 C CA . LEU B 1 158 ? 12.953 -0.985 10.312 1 98.88 158 LEU B CA 1
ATOM 2880 C C . LEU B 1 158 ? 12.945 -2.453 9.898 1 98.88 158 LEU B C 1
ATOM 2882 O O . LEU B 1 158 ? 12.422 -3.303 10.625 1 98.88 158 LEU B O 1
ATOM 2886 N N . ALA B 1 159 ? 13.602 -2.76 8.773 1 98.62 159 ALA B N 1
ATOM 2887 C CA . ALA B 1 159 ? 13.547 -4.129 8.273 1 98.62 159 ALA B CA 1
ATOM 2888 C C . ALA B 1 159 ? 14.727 -4.953 8.773 1 98.62 159 ALA B C 1
ATOM 2890 O O . ALA B 1 159 ? 14.82 -6.148 8.5 1 98.62 159 ALA B O 1
ATOM 2891 N N . GLY B 1 160 ? 15.688 -4.352 9.453 1 97.94 160 GLY B N 1
ATOM 2892 C CA . GLY B 1 160 ? 16.891 -5.004 9.938 1 97.94 160 GLY B CA 1
ATOM 2893 C C . GLY B 1 160 ? 18.062 -4.051 10.086 1 97.94 160 GLY B C 1
ATOM 2894 O O . GLY B 1 160 ? 17.891 -2.83 10.102 1 97.94 160 GLY B O 1
ATOM 2895 N N . ASP B 1 161 ? 19.281 -4.582 10.258 1 98.12 161 ASP B N 1
ATOM 2896 C CA . ASP B 1 161 ? 20.453 -3.748 10.453 1 98.12 161 ASP B CA 1
ATOM 2897 C C . ASP B 1 161 ? 21.062 -3.324 9.109 1 98.12 161 ASP B C 1
ATOM 2899 O O . ASP B 1 161 ? 22.266 -3.453 8.898 1 98.12 161 ASP B O 1
ATOM 2903 N N . PHE B 1 162 ? 20.234 -2.955 8.25 1 98.44 162 PHE B N 1
ATOM 2904 C CA . PHE B 1 162 ? 20.562 -2.424 6.934 1 98.44 162 PHE B CA 1
ATOM 2905 C C . PHE B 1 162 ? 19.516 -1.41 6.477 1 98.44 162 PHE B C 1
ATOM 2907 O O . PHE B 1 162 ? 18.328 -1.552 6.781 1 98.44 162 PHE B O 1
ATOM 2914 N N . TYR B 1 163 ? 20 -0.378 5.77 1 98.69 163 TYR B N 1
ATOM 2915 C CA . TYR B 1 163 ? 19.094 0.585 5.141 1 98.69 163 TYR B CA 1
ATOM 2916 C C . TYR B 1 163 ? 18.391 -0.029 3.936 1 98.69 163 TYR B C 1
ATOM 2918 O O . TYR B 1 163 ? 19.031 -0.697 3.113 1 98.69 163 TYR B O 1
ATOM 2926 N N . SER B 1 164 ? 17.109 0.116 3.871 1 98.81 164 SER B N 1
ATOM 2927 C CA . SER B 1 164 ? 16.344 -0.486 2.777 1 98.81 164 SER B CA 1
ATOM 2928 C C . SER B 1 164 ? 15.242 0.445 2.289 1 98.81 164 SER B C 1
ATOM 2930 O O . SER B 1 164 ? 15.125 1.576 2.766 1 98.81 164 SER B O 1
ATOM 2932 N N . MET B 1 165 ? 14.453 -0.042 1.323 1 98.81 165 MET B N 1
ATOM 2933 C CA . MET B 1 165 ? 13.312 0.673 0.766 1 98.81 165 MET B CA 1
ATOM 2934 C C . MET B 1 165 ? 12.281 0.972 1.847 1 98.81 165 MET B C 1
ATOM 2936 O O . MET B 1 165 ? 11.578 1.986 1.781 1 98.81 165 MET B O 1
ATOM 2940 N N . ALA B 1 166 ? 12.211 0.063 2.859 1 98.81 166 ALA B N 1
ATOM 2941 C CA . ALA B 1 166 ? 11.289 0.258 3.977 1 98.81 166 ALA B CA 1
ATOM 2942 C C . ALA B 1 166 ? 11.555 1.586 4.68 1 98.81 166 ALA B C 1
ATOM 2944 O O . ALA B 1 166 ? 10.617 2.307 5.035 1 98.81 166 ALA B O 1
ATOM 2945 N N . ASP B 1 167 ? 12.789 1.909 4.863 1 98.94 167 ASP B N 1
ATOM 2946 C CA . ASP B 1 167 ? 13.172 3.164 5.504 1 98.94 167 ASP B CA 1
ATOM 2947 C C . ASP B 1 167 ? 12.961 4.348 4.562 1 98.94 167 ASP B C 1
ATOM 2949 O O . ASP B 1 167 ? 12.383 5.363 4.953 1 98.94 167 ASP B O 1
ATOM 2953 N N . LEU B 1 168 ? 13.391 4.191 3.342 1 98.94 1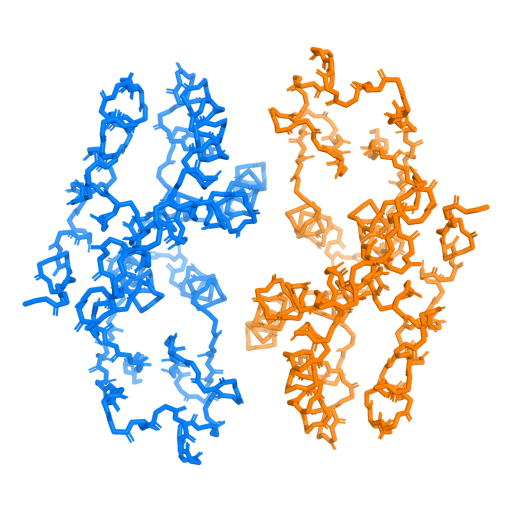68 LEU B N 1
ATOM 2954 C CA . LEU B 1 168 ? 13.367 5.238 2.326 1 98.94 168 LEU B CA 1
ATOM 2955 C C . LEU B 1 168 ? 11.945 5.77 2.137 1 98.94 168 LEU B C 1
ATOM 2957 O O . LEU B 1 168 ? 11.75 6.977 1.981 1 98.94 168 LEU B O 1
ATOM 2961 N N . HIS B 1 169 ? 10.945 4.934 2.195 1 98.94 169 HIS B N 1
ATOM 2962 C CA . HIS B 1 169 ? 9.555 5.293 1.936 1 98.94 169 HIS B CA 1
ATOM 2963 C C . HIS B 1 169 ? 9.039 6.273 2.982 1 98.94 169 HIS B C 1
ATOM 2965 O O . HIS B 1 169 ? 8.016 6.926 2.773 1 98.94 169 HIS B O 1
ATOM 2971 N N . HIS B 1 170 ? 9.703 6.422 4.086 1 98.94 170 HIS B N 1
ATOM 2972 C CA . HIS B 1 170 ? 9.234 7.285 5.168 1 98.94 170 HIS B CA 1
ATOM 2973 C C . HIS B 1 170 ? 9.727 8.711 4.984 1 98.94 170 HIS B C 1
ATOM 2975 O O . HIS B 1 170 ? 9.219 9.641 5.617 1 98.94 170 HIS B O 1
ATOM 2981 N N . LEU B 1 171 ? 10.719 8.945 4.156 1 98.81 171 LEU B N 1
ATOM 2982 C CA . LEU B 1 171 ? 11.492 10.188 4.098 1 98.81 171 LEU B CA 1
ATOM 2983 C C . LEU B 1 171 ? 10.578 11.375 3.824 1 98.81 171 LEU B C 1
ATOM 2985 O O . LEU B 1 171 ? 10.594 12.359 4.57 1 98.81 171 LEU B O 1
ATOM 2989 N N . PRO B 1 172 ? 9.688 11.258 2.824 1 98.44 172 PRO B N 1
ATOM 2990 C CA . PRO B 1 172 ? 8.984 12.484 2.449 1 98.44 172 PRO B CA 1
ATOM 2991 C C . PRO B 1 172 ? 8.016 12.969 3.529 1 98.44 172 PRO B C 1
ATOM 2993 O O . PRO B 1 172 ? 8.047 14.141 3.914 1 98.44 172 PRO B O 1
ATOM 2996 N N . TYR B 1 173 ? 7.203 12.055 4.086 1 98.62 173 TYR B N 1
ATOM 2997 C CA . TYR B 1 173 ? 6.195 12.477 5.047 1 98.62 173 TYR B CA 1
ATOM 2998 C C . TYR B 1 173 ? 6.832 12.852 6.383 1 98.62 173 TYR B C 1
ATOM 3000 O O . TYR B 1 173 ? 6.383 13.781 7.055 1 98.62 173 TYR B O 1
ATOM 3008 N N . MET B 1 174 ? 7.883 12.133 6.75 1 98.75 174 MET B N 1
ATOM 3009 C CA . MET B 1 174 ? 8.594 12.5 7.969 1 98.75 174 MET B CA 1
ATOM 3010 C C . MET B 1 174 ? 9.234 13.875 7.828 1 98.75 174 MET B C 1
ATOM 3012 O O . MET B 1 174 ? 9.234 14.664 8.773 1 98.75 174 MET B O 1
ATOM 3016 N N . HIS B 1 175 ? 9.773 14.164 6.652 1 98.62 175 HIS B N 1
ATOM 3017 C CA . HIS B 1 175 ? 10.398 15.461 6.387 1 98.62 175 HIS B CA 1
ATOM 3018 C C . HIS B 1 175 ? 9.43 16.609 6.664 1 98.62 175 HIS B C 1
ATOM 3020 O O . HIS B 1 175 ? 9.766 17.547 7.395 1 98.62 175 HIS B O 1
ATOM 3026 N N . TYR B 1 176 ? 8.242 16.5 6.18 1 98.38 176 TYR B N 1
ATOM 3027 C CA . TYR B 1 176 ? 7.242 17.547 6.391 1 98.38 176 TYR B CA 1
ATOM 3028 C C . TYR B 1 176 ? 6.711 17.5 7.82 1 98.38 176 TYR B C 1
ATOM 3030 O O . TYR B 1 176 ? 6.508 18.547 8.438 1 98.38 176 TYR B O 1
ATOM 3038 N N . PHE B 1 177 ? 6.531 16.312 8.344 1 98.62 177 PHE B N 1
ATOM 3039 C CA . PHE B 1 177 ? 5.988 16.156 9.688 1 98.62 177 PHE B CA 1
ATOM 3040 C C . PHE B 1 177 ? 6.875 16.844 10.711 1 98.62 177 PHE B C 1
ATOM 3042 O O . PHE B 1 177 ? 6.379 17.469 11.656 1 98.62 177 PHE B O 1
ATOM 3049 N N . MET B 1 178 ? 8.164 16.812 10.508 1 98.5 178 MET B N 1
ATOM 3050 C CA . MET B 1 178 ? 9.133 17.359 11.461 1 98.5 178 MET B CA 1
ATOM 3051 C C . MET B 1 178 ? 9.07 18.875 11.484 1 98.5 178 MET B C 1
ATOM 3053 O O . MET B 1 178 ? 9.633 19.516 12.375 1 98.5 178 MET B O 1
ATOM 3057 N N . THR B 1 179 ? 8.383 19.5 10.531 1 97.5 179 THR B N 1
ATOM 3058 C CA . THR B 1 179 ? 8.211 20.953 10.516 1 97.5 179 THR B CA 1
ATOM 3059 C C . THR B 1 179 ? 6.902 21.344 11.203 1 97.5 179 THR B C 1
ATOM 3061 O O . THR B 1 179 ? 6.59 22.531 11.312 1 97.5 179 THR B O 1
ATOM 3064 N N . THR B 1 180 ? 6.094 20.406 11.625 1 98.12 180 THR B N 1
ATOM 3065 C CA . THR B 1 180 ? 4.797 20.672 12.234 1 98.12 180 THR B CA 1
ATOM 3066 C C . THR B 1 180 ? 4.93 20.812 13.75 1 98.12 180 THR B C 1
ATOM 3068 O O . THR B 1 180 ? 5.949 20.438 14.328 1 98.12 180 THR B O 1
ATOM 3071 N N . PRO B 1 181 ? 3.857 21.297 14.375 1 97.94 181 PRO B N 1
ATOM 3072 C CA . PRO B 1 181 ? 3.848 21.359 15.836 1 97.94 181 PRO B CA 1
ATOM 3073 C C . PRO B 1 181 ? 3.852 19.984 16.484 1 97.94 181 PRO B C 1
ATOM 3075 O O . PRO B 1 181 ? 4.043 19.859 17.703 1 97.94 181 PRO B O 1
ATOM 3078 N N . CYS B 1 182 ? 3.748 18.938 15.727 1 98.56 182 CYS B N 1
ATOM 3079 C CA . CYS B 1 182 ? 3.654 17.594 16.266 1 98.56 182 CYS B CA 1
ATOM 3080 C C . CYS B 1 182 ? 5.012 16.906 16.25 1 98.56 182 CYS B C 1
ATOM 3082 O O . CYS B 1 182 ? 5.117 15.719 16.578 1 98.56 182 CYS B O 1
ATOM 3084 N N . ALA B 1 183 ? 6.023 17.594 15.945 1 98.69 183 ALA B N 1
ATOM 3085 C CA . ALA B 1 183 ? 7.359 17.016 15.773 1 98.69 183 ALA B CA 1
ATOM 3086 C C . ALA B 1 183 ? 7.84 16.359 17.062 1 98.69 183 ALA B C 1
ATOM 3088 O O . ALA B 1 183 ? 8.688 15.469 17.031 1 98.69 183 ALA B O 1
ATOM 3089 N N . SER B 1 184 ? 7.348 16.766 18.188 1 98.69 184 SER B N 1
ATOM 3090 C CA . SER B 1 184 ? 7.742 16.203 19.469 1 98.69 184 SER B CA 1
ATOM 3091 C C . SER B 1 184 ? 7.414 14.711 19.562 1 98.69 184 SER B C 1
ATOM 3093 O O . SER B 1 184 ? 8.055 13.969 20.297 1 98.69 184 SER B O 1
ATOM 3095 N N . MET B 1 185 ? 6.445 14.266 18.828 1 98.81 185 MET B N 1
ATOM 3096 C CA . MET B 1 185 ? 6.074 12.852 18.812 1 98.81 185 MET B CA 1
ATOM 3097 C C . MET B 1 185 ? 7.25 11.984 18.391 1 98.81 185 MET B C 1
ATOM 3099 O O . MET B 1 185 ? 7.367 10.836 18.812 1 98.81 185 MET B O 1
ATOM 3103 N N . VAL B 1 186 ? 8.055 12.531 17.5 1 98.88 186 VAL B N 1
ATOM 3104 C CA . VAL B 1 186 ? 9.258 11.844 17.047 1 98.88 186 VAL B CA 1
ATOM 3105 C C . VAL B 1 186 ? 10.414 12.141 18 1 98.88 186 VAL B C 1
ATOM 3107 O O . VAL B 1 186 ? 11.109 11.219 18.453 1 98.88 186 VAL B O 1
ATOM 3110 N N . LYS B 1 187 ? 10.594 13.367 18.375 1 98.75 187 LYS B N 1
ATOM 3111 C CA . LYS B 1 187 ? 11.711 13.82 19.203 1 98.75 187 LYS B CA 1
ATOM 3112 C C . LYS B 1 187 ? 11.688 13.133 20.562 1 98.75 187 LYS B C 1
ATOM 3114 O O . LYS B 1 187 ? 12.742 12.891 21.156 1 98.75 187 LYS B O 1
ATOM 3119 N N . ASP B 1 188 ? 10.516 12.75 21.031 1 98.69 188 ASP B N 1
ATOM 3120 C CA . ASP B 1 188 ? 10.359 12.164 22.359 1 98.69 188 ASP B CA 1
ATOM 3121 C C . ASP B 1 188 ? 10.555 10.648 22.312 1 98.69 188 ASP B C 1
ATOM 3123 O O . ASP B 1 188 ? 10.43 9.977 23.344 1 98.69 188 ASP B O 1
ATOM 3127 N N . ARG B 1 189 ? 10.852 10.102 21.234 1 98.88 189 ARG B N 1
ATOM 3128 C CA . ARG B 1 189 ? 11.164 8.688 21.031 1 98.88 189 ARG B CA 1
ATOM 3129 C C . ARG B 1 189 ? 12.594 8.508 20.531 1 98.88 189 ARG B C 1
ATOM 3131 O O . ARG B 1 189 ? 12.852 8.57 19.328 1 98.88 189 ARG B O 1
ATOM 3138 N N . PRO B 1 190 ? 13.477 8.25 21.438 1 98.81 190 PRO B N 1
ATOM 3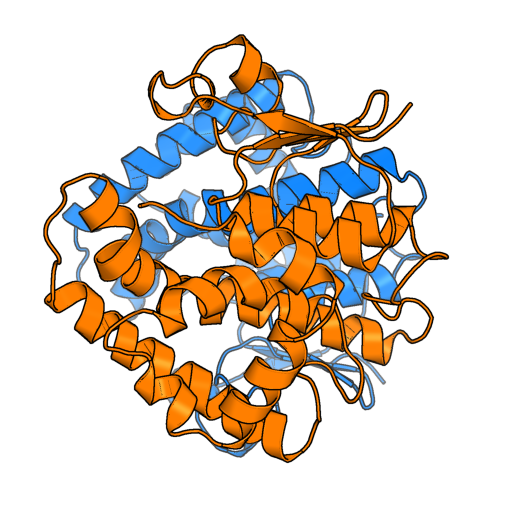139 C CA . PRO B 1 190 ? 14.898 8.367 21.125 1 98.81 190 PRO B CA 1
ATOM 3140 C C . PRO B 1 190 ? 15.336 7.449 19.984 1 98.81 190 PRO B C 1
ATOM 3142 O O . PRO B 1 190 ? 16.188 7.828 19.172 1 98.81 190 PRO B O 1
ATOM 3145 N N . HIS B 1 191 ? 14.812 6.242 19.922 1 98.88 191 HIS B N 1
ATOM 3146 C CA . HIS B 1 191 ? 15.227 5.34 18.859 1 98.88 191 HIS B CA 1
ATOM 3147 C C . HIS B 1 191 ? 14.648 5.762 17.516 1 98.88 191 HIS B C 1
ATOM 3149 O O . HIS B 1 191 ? 15.32 5.676 16.484 1 98.88 191 HIS B O 1
ATOM 3155 N N . VAL B 1 192 ? 13.391 6.215 17.5 1 98.94 192 VAL B N 1
ATOM 3156 C CA . VAL B 1 192 ? 12.781 6.734 16.281 1 98.94 192 VAL B CA 1
ATOM 3157 C C . VAL B 1 192 ? 13.539 7.98 15.812 1 98.94 192 VAL B C 1
ATOM 3159 O O . VAL B 1 192 ? 13.812 8.141 14.625 1 98.94 192 VAL B O 1
ATOM 3162 N N . MET B 1 193 ? 13.844 8.836 16.766 1 98.94 193 MET B N 1
ATOM 3163 C CA . MET B 1 193 ? 14.562 10.062 16.422 1 98.94 193 MET B CA 1
ATOM 3164 C C . MET B 1 193 ? 15.938 9.75 15.844 1 98.94 193 MET B C 1
ATOM 3166 O O . MET B 1 193 ? 16.344 10.359 14.852 1 98.94 193 MET B O 1
ATOM 3170 N N . ALA B 1 194 ? 16.625 8.828 16.453 1 98.88 194 ALA B N 1
ATOM 3171 C CA . ALA B 1 194 ? 17.938 8.422 15.945 1 98.88 194 ALA B CA 1
ATOM 3172 C C . ALA B 1 194 ? 17.828 7.852 14.531 1 98.88 194 ALA B C 1
ATOM 3174 O O . ALA B 1 194 ? 18.656 8.148 13.672 1 98.88 194 ALA B O 1
ATOM 3175 N N . TRP B 1 195 ? 16.828 7.027 14.336 1 98.94 195 TRP B N 1
ATOM 3176 C CA . TRP B 1 195 ? 16.531 6.453 13.023 1 98.94 195 TRP B CA 1
ATOM 3177 C C . TRP B 1 195 ? 16.25 7.547 12 1 98.94 195 TRP B C 1
ATOM 3179 O O . TRP B 1 195 ? 16.812 7.551 10.914 1 98.94 195 TRP B O 1
ATOM 3189 N N . TRP B 1 196 ? 15.461 8.547 12.359 1 98.88 196 TRP B N 1
ATOM 3190 C CA . TRP B 1 196 ? 15.133 9.656 11.477 1 98.88 196 TRP B CA 1
ATOM 3191 C C . TRP B 1 196 ? 16.375 10.461 11.125 1 98.88 196 TRP B C 1
ATOM 3193 O O . TRP B 1 196 ? 16.609 10.789 9.961 1 98.88 196 TRP B O 1
ATOM 3203 N N . GLN B 1 197 ? 17.141 10.766 12.117 1 98.75 197 GLN B N 1
ATOM 3204 C CA . GLN B 1 197 ? 18.375 11.516 11.883 1 98.75 197 GLN B CA 1
ATOM 3205 C C . GLN B 1 197 ? 19.297 10.773 10.93 1 98.75 197 GLN B C 1
ATOM 3207 O O . GLN B 1 197 ? 19.922 11.391 10.055 1 98.75 197 GLN B O 1
ATOM 3212 N N . ASP B 1 198 ? 19.359 9.555 11.102 1 98.75 198 ASP B N 1
ATOM 3213 C CA . ASP B 1 198 ? 20.219 8.75 10.242 1 98.75 198 ASP B CA 1
ATOM 3214 C C . ASP B 1 198 ? 19.719 8.766 8.797 1 98.75 198 ASP B C 1
ATOM 3216 O O . ASP B 1 198 ? 20.453 9.148 7.887 1 98.75 198 ASP B O 1
ATOM 3220 N N . ILE B 1 199 ? 18.484 8.453 8.586 1 98.81 199 ILE B N 1
ATOM 3221 C CA . ILE B 1 199 ? 18.016 8.258 7.219 1 98.81 199 ILE B CA 1
ATOM 3222 C C . ILE B 1 199 ? 17.875 9.602 6.516 1 98.81 199 ILE B C 1
ATOM 3224 O O . ILE B 1 199 ? 18.078 9.703 5.305 1 98.81 199 ILE B O 1
ATOM 3228 N N . SER B 1 200 ? 17.594 10.656 7.246 1 98.56 200 SER B N 1
ATOM 3229 C CA . SER B 1 200 ? 17.422 11.977 6.641 1 98.56 200 SER B CA 1
ATOM 3230 C C . SER B 1 200 ? 18.766 12.625 6.363 1 98.56 200 SER B C 1
ATOM 3232 O O . SER B 1 200 ? 18.844 13.641 5.656 1 98.56 200 SER B O 1
ATOM 3234 N N . SER B 1 201 ? 19.828 12.094 6.883 1 98.38 201 SER B N 1
ATOM 3235 C CA . SER B 1 201 ? 21.156 12.656 6.684 1 98.38 201 SER B CA 1
ATOM 3236 C C . SER B 1 201 ? 21.859 12 5.512 1 98.38 201 SER B C 1
ATOM 3238 O O . SER B 1 201 ? 22.984 12.391 5.148 1 98.38 201 SER B O 1
ATOM 3240 N N . ARG B 1 202 ? 21.297 11.023 4.973 1 98.25 202 ARG B N 1
ATOM 3241 C CA . ARG B 1 202 ? 21.922 10.359 3.83 1 98.25 202 ARG B CA 1
ATOM 3242 C C . ARG B 1 202 ? 22.094 11.328 2.662 1 98.25 202 ARG B C 1
ATOM 3244 O O . ARG B 1 202 ? 21.203 12.141 2.387 1 98.25 202 ARG B O 1
ATOM 3251 N N . PRO B 1 203 ? 23.156 11.227 1.912 1 97.25 203 PRO B N 1
ATOM 3252 C CA . PRO B 1 203 ? 23.422 12.133 0.793 1 97.25 203 PRO B CA 1
ATOM 3253 C C . PRO B 1 203 ? 22.297 12.117 -0.254 1 97.25 203 PRO B C 1
ATOM 3255 O O . PRO B 1 203 ? 21.953 13.164 -0.81 1 97.25 203 PRO B O 1
ATOM 3258 N N . SER B 1 204 ? 21.797 11 -0.51 1 95.88 204 SER B N 1
ATOM 3259 C CA . SER B 1 204 ? 20.734 10.859 -1.516 1 95.88 204 SER B CA 1
ATOM 3260 C C . SER B 1 204 ? 19.531 11.727 -1.185 1 95.88 204 SER B C 1
ATOM 3262 O O . SER B 1 204 ? 18.938 12.328 -2.078 1 95.88 204 SER B O 1
ATOM 3264 N N . PHE B 1 205 ? 19.188 11.836 0.082 1 97.56 205 PHE B N 1
ATOM 3265 C CA . PHE B 1 205 ? 18.016 12.625 0.48 1 97.56 205 PHE B CA 1
ATOM 3266 C C . PHE B 1 205 ? 18.375 14.102 0.572 1 97.56 205 PHE B C 1
ATOM 3268 O O . PHE B 1 205 ? 17.594 14.961 0.162 1 97.56 205 PHE B O 1
ATOM 3275 N N . LYS B 1 206 ? 19.5 14.406 1.068 1 96.62 206 LYS B N 1
ATOM 3276 C CA . LYS B 1 206 ? 19.938 15.797 1.205 1 96.62 206 LYS B CA 1
ATOM 3277 C C . LYS B 1 206 ? 19.969 16.5 -0.15 1 96.62 206 LYS B C 1
ATOM 3279 O O . LYS B 1 206 ? 19.703 17.703 -0.242 1 96.62 206 LYS B O 1
ATOM 3284 N N . LYS B 1 207 ? 20.234 15.719 -1.178 1 93.56 207 LYS B N 1
ATOM 3285 C CA . LYS B 1 207 ? 20.312 16.25 -2.535 1 93.56 207 LYS B CA 1
ATOM 3286 C C . LYS B 1 207 ? 18.984 16.875 -2.953 1 93.56 207 LYS B C 1
ATOM 3288 O O . LYS B 1 207 ? 18.969 17.797 -3.768 1 93.56 207 LYS B O 1
ATOM 3293 N N . MET B 1 208 ? 17.953 16.391 -2.322 1 94.88 208 MET B N 1
ATOM 3294 C CA . MET B 1 208 ? 16.656 16.812 -2.852 1 94.88 208 MET B CA 1
ATOM 3295 C C . MET B 1 208 ? 15.844 17.531 -1.782 1 94.88 208 MET B C 1
ATOM 3297 O O . MET B 1 208 ? 14.875 18.219 -2.098 1 94.88 208 MET B O 1
ATOM 3301 N N . ALA B 1 209 ? 16.219 17.391 -0.512 1 95.31 209 ALA B N 1
ATOM 3302 C CA . ALA B 1 209 ? 15.414 17.875 0.609 1 95.31 209 ALA B CA 1
ATOM 3303 C C . ALA B 1 209 ? 15.203 19.375 0.528 1 95.31 209 ALA B C 1
ATOM 3305 O O . ALA B 1 209 ? 14.141 19.891 0.894 1 95.31 209 ALA B O 1
ATOM 3306 N N . GLY B 1 210 ? 16.203 20.047 -0 1 94.06 210 GLY B N 1
ATOM 3307 C CA . GLY B 1 210 ? 16.125 21.5 -0.104 1 94.06 210 GLY B CA 1
ATOM 3308 C C . GLY B 1 210 ? 15.031 21.969 -1.05 1 94.06 210 GLY B C 1
ATOM 3309 O O . GLY B 1 210 ? 14.523 23.078 -0.919 1 94.06 210 GLY B O 1
ATOM 3310 N N . ALA B 1 211 ? 14.672 21.125 -1.998 1 94.12 211 ALA B N 1
ATOM 3311 C CA . ALA B 1 211 ? 13.672 21.484 -3.002 1 94.12 211 ALA B CA 1
ATOM 3312 C C . ALA B 1 211 ? 12.273 21.094 -2.537 1 94.12 211 ALA B C 1
ATOM 3314 O O . ALA B 1 211 ? 11.281 21.422 -3.195 1 94.12 211 ALA B O 1
ATOM 3315 N N . MET B 1 212 ? 12.133 20.422 -1.395 1 95.69 212 MET B N 1
ATOM 3316 C CA . MET B 1 212 ? 10.844 20.016 -0.84 1 95.69 212 MET B CA 1
ATOM 3317 C C . MET B 1 212 ? 10.234 21.125 0.004 1 95.69 212 MET B C 1
ATOM 3319 O O . MET B 1 212 ? 10.148 21.016 1.228 1 95.69 212 MET B O 1
ATOM 3323 N N . THR B 1 213 ? 9.789 22.172 -0.654 1 88.25 213 THR B N 1
ATOM 3324 C CA . THR B 1 213 ? 9.234 23.344 0.035 1 88.25 213 THR B CA 1
ATOM 3325 C C . THR B 1 213 ? 7.926 23.781 -0.618 1 88.25 213 THR B C 1
ATOM 3327 O O . THR B 1 213 ? 7.805 23.781 -1.845 1 88.25 213 THR B O 1
ATOM 3330 N N . PHE B 1 214 ? 6.75 23.938 0.071 1 84.5 214 PHE B N 1
ATOM 3331 C CA . PHE B 1 214 ? 5.488 24.484 -0.415 1 84.5 214 PHE B CA 1
ATOM 3332 C C . PHE B 1 214 ? 5.469 26 -0.305 1 84.5 214 PHE B C 1
ATOM 3334 O O . PHE B 1 214 ? 4.734 26.672 -1.03 1 84.5 214 PHE B O 1
ATOM 3341 N N . GLY B 1 215 ? 6.477 26.703 0.371 1 63.34 215 GLY B N 1
ATOM 3342 C CA . GLY B 1 215 ? 6.543 28.156 0.575 1 63.34 215 GLY B CA 1
ATOM 3343 C C . GLY B 1 215 ? 7.766 28.781 -0.056 1 63.34 215 GLY B C 1
ATOM 3344 O O . GLY B 1 215 ? 8.727 28.094 -0.395 1 63.34 215 GLY B O 1
#

Foldseek 3Di:
DAKEKEEALQDLLSVLLLLLCLQQVGGYHYDYDDVVVLSLVDDVNCVLPVVSDDIWMDDPPDIDDDSVVSSVVSCVVSVPGGFNAQPVVDVLLNVLSVVLLCCCVPQQCVLQVVLLCQFAVQVLVPHHHDVVSNVVSLVSNLVSVVVVLVCLVVAVDNSHVGHHSSLSSCLSSLLSSCVGPSVVSQVVRVSSVSSNVVVCPDPSNVVRSVSNHSD/DAKEKEEALQDLLSVLLLLLCLQQVGGYHYDYDDVVVLSLVDDVNCVLPVVSDDIWMDDPPDIDDDSVVSSVVSCVVSVPGGFNAQPVVDVLLNVLSVVLLCCCVPQQCVLQVVLLCQFAVQVLVPHHHDVVSNVVSLVSNLVSVVVVLVCLVVAVDNSHVGHHSSLSSCLSSLLSSCVGPSVVSQVVRVSSVSSNVVVCPDPSNVVRSVSNHSD

Radius of gyration: 20.93 Å; Cα contacts (8 Å, |Δi|>4): 661; chains: 2; bounding box: 51×57×48 Å

Secondary structure (DSSP, 8-state):
--EEEEE-TTSHHHHHHHHHHHHHT--EEEEE--GGGTGGGSHHHHTT-TT--S-EEEETTEEEESHHHHHHHHHHHTTTSS--SS-TT-HHHHHHHHHHHHHIIIIIHHHHHHHHIIIIIHHHTTPPP-HHHHHHHHHHHHHHHHHHHHHHTT-SSSSSSS--HHHHTTHHHHHHHTTSTTTHHHHT-HHHHHHHHHHHTSHHHHHHHTT----/--EEEEE-TT-HHHHHHHHHHHHHT--EEEEE--GGGTGGGSHHHHTT-TT--S-EEEETTEEEESHHHHHHHHHHHTTTSS--SS-TT-HHHHHHHHHHHHHIIIIIHHHHHHHHIIIIIHHHTTPPP-HHHHHHHHHHHHHHHHHHHHHHTT-SSSSSSS--HHHHTTHHHHHHHTTSTTTHHHHT-HHHHHHHHHHHTSHHHHHHHTT----

pLDDT: mean 97.43, std 3.5, range [63.28, 98.94]

Organism: Quercus lobata (NCBI:txid97700)

Sequence (430 aa):
MAMKLYGVPMSTCTSRVMACLHEKGADFELVPVNLGTGEHKQPPFLSKNPFGQIPVLEDGDLTLYESRAITAYVAEKCKDTGTDLMRHKNPKEAAMVKVWMEVESQTFNPAISPIVMEYVIGPSMGKKTEQAVVDACTGKLGKVLDVYESRLSTCKYLAGDFYSMADLHHLPYMHYFMTTPCASMVKDRPHVMAWWQDISSRPSFKKMAGAMTFGMAMKLYGVPMSTCTSRVMACLHEKGADFELVPVNLGTGEHKQPPFLSKNPFGQIPVLEDGDLTLYESRAITAYVAEKCKDTGTDLMRHKNPKEAAMVKVWMEVESQTFNPAISPIVMEYVIGPSMGKKTEQAVVDACTGKLGKVLDVYESRLSTCKYLAGDFYSMADLHHLPYMHYFMTTPCASMVKDRPHVMAWWQDISSRPSFKKMAGAMTFG

Nearest PDB structures (foldseek):
  5f06-assembly1_B  TM=9.865E-01  e=4.349E-27  Populus trichocarpa
  5a5k-assembly4_D  TM=9.701E-01  e=1.607E-20  Arabidopsis thaliana
  5ey6-assembly1_A  TM=9.627E-01  e=8.720E-20  Populus trichocarpa
  4ri7-assembly1_B  TM=9.443E-01  e=1.049E-18  Populus tremula x Populus tremuloides
  4ri6-assembly1_B  TM=9.446E-01  e=7.299E-18  Populus tremula x Populus tremuloides

Solvent-accessible surface area (backbone atoms only — not comparable to full-atom values): 22493 Å² total; per-residue (Å²): 128,71,31,36,37,33,26,45,60,52,39,51,42,27,36,39,33,48,34,46,36,43,42,29,66,52,70,64,43,80,41,79,54,53,63,90,81,39,45,41,69,33,69,80,39,28,76,64,26,79,81,38,58,70,21,36,39,37,52,86,95,43,70,38,36,48,38,70,29,43,36,54,43,50,50,60,76,37,56,90,33,60,60,62,41,53,40,78,92,38,65,69,53,24,41,35,26,38,26,38,38,42,42,40,64,70,53,47,42,70,20,48,49,60,40,35,36,38,68,51,54,32,44,64,71,72,40,81,64,54,63,69,58,38,53,56,26,49,54,51,34,50,57,51,49,50,49,46,30,57,53,34,69,79,22,71,28,87,49,31,86,49,76,32,50,32,53,53,68,45,49,41,62,50,59,54,35,59,74,39,96,62,28,56,71,42,66,74,30,66,44,43,33,52,40,48,55,52,63,61,62,34,67,40,40,54,74,47,53,82,55,51,52,89,121,129,72,31,36,37,35,26,44,60,50,39,50,44,27,35,39,33,49,34,47,35,43,43,30,66,53,71,65,44,81,40,79,55,53,64,89,80,40,45,41,69,33,67,81,38,28,76,64,28,78,83,37,57,69,21,35,39,38,52,86,94,42,71,37,34,49,37,71,27,44,38,53,42,49,50,60,75,37,57,90,33,59,60,63,41,52,40,79,92,38,66,69,52,24,42,35,25,38,28,37,38,42,42,40,64,70,53,46,41,70,21,48,48,58,40,34,38,37,67,51,54,31,44,65,73,71,40,79,64,54,63,70,58,39,53,56,26,51,55,52,34,50,58,50,50,49,48,45,29,57,51,34,69,78,23,72,27,86,50,31,84,50,78,32,49,32,54,54,68,44,48,42,63,50,58,53,35,59,74,38,94,62,30,55,72,43,66,73,29,65,43,43,33,51,39,48,54,53,63,61,62,34,68,40,40,53,74,49,54,81,55,51,53,88,120

=== Feature glossary ===
Feature key, reading from the visual/contextual features back to the raw sequence:

Rendered structure images. Structure images are PyMOL renders from six orthogonal camera directions. Cartoon representation draws helices as coils and strands as arrows; sticks shows the backbone as bonds; surface shows the solvent-excluded envelope. Rainbow coloring maps sequence position to hue (blue→red, N→C); chain coloring assigns a distinct color per polypeptide.

Contact-map, Ramachandran, and PAE plots. Three diagnostic plots accompany the record. The Cα contact map visualizes the tertiary structure as a 2D adjacency matrix (8 Å cutoff, sequence-local contacts suppressed). The Ramachandran plot shows the distribution of backbone (φ, ψ) torsions, with points in the α and β basins reflecting secondary structure content. The PAE plot shows AlphaFold's inter-residue confidence as a color matrix.

InterPro / GO / CATH / organism. The annotation block draws on four external resources. InterPro: which protein families and domains the sequence belongs to. GO: standardized terms for what the protein does, what process it participates in, and where in the cell it acts. CATH: which structural fold it has in the CATH hierarchy. Organism: the species of origin.

Nearest PDB structures. Structural nearest neighbors (via Foldseek easy-search vs the PDB). Reported per hit: target PDB id, E-value, and alignment TM-score. A TM-score above ~0.5 is the conventional threshold for 'same fold'.

Predicted aligned error. Predicted aligned error is AlphaFold's pairwise confidence. Unlike pLDDT (per-residue), PAE is per-residue-pair and captures whether two parts of the structure are correctly placed relative to each other. Units are ångströms of expected positional error.

Solvent-accessible surface area. SASA measures how much of the protein is reachable by solvent. It is computed by rolling a water-sized probe over the atomic surface and summing the exposed area (Å²). Per-residue SASA distinguishes core (buried, low SASA) from surface (exposed, high SASA) residues; total SASA is a whole-molecule size measure.

B-factor. Crystallographic B-factors measure how much each atom's electron density is smeared out, in Å². They rise in mobile loops and surface residues and fall in the buried interior. In AlphaFold models this column is repurposed to hold pLDDT instead.

pLDDT. For AlphaFold models, the B-factor field carries pLDDT — the model's own estimate of local accuracy on a 0–100 scale. Regions with pLDDT<50 should be treated as essentially unmodeled; they often correspond to intrinsically disordered segments.

Backbone torsions (φ/ψ). φ (phi) and ψ (psi) are the two rotatable backbone dihedrals per residue: φ is the C(i-1)–N–Cα–C torsion, ψ is the N–Cα–C–N(i+1) torsion, both in degrees on (−180°, 180°]. α-helical residues cluster near (−60°, −45°); β-strand residues near (−120°, +130°). A Ramachandran plot is simply a scatter of (φ, ψ) for every residue.

Radius of gyration, Cα contacts, bounding box. Radius of gyration (Rg) is the root-mean-square distance of Cα atoms from their centroid — a single number for overall size and compactness. A globular domain of N residues has Rg ≈ 2.2·N^0.38 Å; an extended or disordered chain has a much larger Rg. The Cα contact count is the number of residue pairs whose Cα atoms are within 8 Å and are more than four positions apart in sequence — a standard proxy for tertiary packing density. The bounding box is the smallest axis-aligned box enclosing all Cα atoms.

Secondary structure (3-state, P-SEA). Three-state secondary structure (P-SEA) collapses the eight DSSP classes into helix (a), strand (b), and coil (c). P-SEA assigns these from Cα geometry alone — distances and angles — without requiring backbone oxygens, so it works on any Cα trace.

Secondary structure (8-state, DSSP). Secondary structure is the local, repeating backbone conformation. DSSP classifies it into eight states by reading the hydrogen-bond network: three helix types (H, G, I), two β types (E, B), two non-regular types (T, S), and unstructured coil (-).

Foldseek 3Di. The Foldseek 3Di string encodes local tertiary geometry as a 20-letter alphabet — one character per residue — derived from the relative positions of nearby Cα atoms. Unlike the amino-acid sequence, 3Di is a direct function of the 3D structure, so two proteins with the same fold have similar 3Di strings even at low sequence identity.

mmCIF coordinates. Structure coordinates are given as an mmCIF _atom_site loop: one row per atom with element, residue name, chain id, sequence number, and x/y/z position in Å. Only the four main-chain atoms per residue are included here; side chains are omitted to keep the record compact.

Sequence. This is the polypeptide sequence — one letter per residue, N-terminus first. Length ranges from a few dozen residues for small domains to over a thousand for large multi-domain proteins.